Protein AF-A0A562R7Z5-F1 (afdb_monomer_lite)

Radius of gyration: 26.98 Å; chains: 1; bounding box: 83×86×71 Å

Foldseek 3Di:
DDDDDDDPDPLFQWAWEAADPDPPDRRDTDTDGAPAQKWKWFFAAAPWWKWKDKDPDDIDIDHHGDIDIDRHPSNDIYMYMDTPDDDDDDGFTWTDRDDPDDDDDDDDTDGDDPFQDAWFFPDKAWFLWFWAAAQDPPFLRHRKTKTAPFDQPDDDDFPAFAGQFIKIKFDDSSQWDFPPDVPDTDTDRDVIDIGTLLLRGQEPPNPPFAAEQVRPWTFRYSRWHWQAWDQDNNRKIKTKIFGQIPNRHQWIFIWIADTPNRQIDLDPVRPSNYGLARFLFPPRPPGDRAHQWTAQAPQQKDFACQPPFTKIKGWIQAPFPPPFQFDARPRRQKIFMWMDRPVSSHIDTQEIARPDRPRDHQARTWLHWDAAPQLRWIWTWGDDDAQSTKIKTFSNPFGGDPHRDHQVCQCVGPRMAMDTTGQLRQCNDWDDDNFWIKDAHQDADVVVPPPDPRQFIWIAGPNNPDIDGLDGHDDQHQFGWRDWDDDSNNHIKTWTKGAACDQVSCVVAQWIFIWHARPVSSDIDTSETQGFPADRNHIADWHHWDARPVRKIKTKHFNSPHGDRACVCPDDVSNVISRIMMMITDIRHGDPDHHYDPHD

Sequence (600 aa):
MADPSIATKVEVAAVTLAVSDGPGSAGGLITLRAQTSRISLANLHQGVVVEYKVNANAWQRLDGTCSVELPLNMAADVIRLRRSALEGGEVKVAFRAERDTVAGNLVDGVATSLQLPRKGVATAKMCQIGVLGQFPPGTPNAGAFLTFDSFPGAKAGVNSVGSSALALIVGDPLNYVMPVAENGYTASVTGGSITALLNTRCDNAANNALLSADGAKTVSGAAGAIGNAWITSNGDVFFAVASNVDGVADVNFLYRAKAGTFTVGSDAAYSNKRACIDIGRYPQVGGVHTPKIKALSSRSFLEAKVGNQTHYYFCEYSTASGRIGGSPGAGADQCMAYRSVDQGTTWEVVMEFNTGGDGKHFMDHFHGVTQDPYSKWIYFMTGDHGDENAIIAYDGKSPKLPANTPFSEVGSKPGFRINFGTELQRVTDLFFTGDYIFGMPDADREEGDPTSIAFVGMRLPRTLEYFLDMGVIPRTPSVPPIMGLQNSTVGVLMLTFRNPTNAAEYASYPYIDVWSANPETGSWQVIAKLKNYRDPSNTSTPSSFFMDNQGRVWIGAMNKKAAVFDPAMTTVAPFVSAKSTSICLTLGDRAAAAYVLESA

Structure (mmCIF, N/CA/C/O backbone):
data_AF-A0A562R7Z5-F1
#
_entry.id   AF-A0A562R7Z5-F1
#
loop_
_atom_site.group_PDB
_atom_site.id
_atom_site.type_symbol
_atom_site.label_atom_id
_atom_site.label_alt_id
_atom_site.label_comp_id
_atom_site.label_asym_id
_atom_site.label_entity_id
_atom_site.label_seq_id
_atom_site.pdbx_PDB_ins_code
_atom_site.Cartn_x
_atom_site.Cartn_y
_atom_site.Cartn_z
_atom_site.occupancy
_atom_site.B_iso_or_equiv
_atom_site.auth_seq_id
_atom_site.auth_comp_id
_atom_site.auth_asym_id
_atom_site.auth_atom_id
_atom_site.pdbx_PDB_model_num
ATOM 1 N N . MET A 1 1 ? 21.965 -57.375 -49.361 1.00 34.38 1 MET A N 1
ATOM 2 C CA . MET A 1 1 ? 22.784 -57.668 -48.166 1.00 34.38 1 MET A CA 1
ATOM 3 C C . MET A 1 1 ? 23.174 -56.314 -47.588 1.00 34.38 1 MET A C 1
ATOM 5 O O . MET A 1 1 ? 23.962 -55.638 -48.222 1.00 34.38 1 MET A O 1
ATOM 9 N N . ALA A 1 2 ? 22.333 -55.708 -46.748 1.00 26.33 2 ALA A N 1
ATOM 10 C CA . ALA A 1 2 ? 22.147 -55.946 -45.306 1.00 26.33 2 ALA A CA 1
ATOM 11 C C . ALA A 1 2 ? 23.243 -55.253 -44.461 1.00 26.33 2 ALA A C 1
ATOM 13 O O . ALA A 1 2 ? 24.399 -55.658 -44.498 1.00 26.33 2 ALA A O 1
ATOM 14 N N . ASP A 1 3 ? 22.807 -54.193 -43.770 1.00 34.03 3 ASP A N 1
ATOM 15 C CA . ASP A 1 3 ? 23.457 -53.322 -42.765 1.00 34.03 3 ASP A CA 1
ATOM 16 C C . ASP A 1 3 ? 23.660 -54.075 -41.412 1.00 34.03 3 ASP A C 1
ATOM 18 O O . ASP A 1 3 ? 23.018 -55.122 -41.252 1.00 34.03 3 ASP A O 1
ATOM 22 N N . PRO A 1 4 ? 24.500 -53.628 -40.436 1.00 31.30 4 PRO A N 1
ATOM 23 C CA . PRO A 1 4 ? 24.095 -52.526 -39.544 1.00 31.30 4 PRO A CA 1
ATOM 24 C C . PRO A 1 4 ? 25.204 -51.565 -39.028 1.00 31.30 4 PRO A C 1
ATOM 26 O O . PRO A 1 4 ? 26.335 -51.941 -38.717 1.00 31.30 4 PRO A O 1
ATOM 29 N N . SER A 1 5 ? 24.778 -50.323 -38.789 1.00 26.48 5 SER A N 1
ATOM 30 C CA . SER A 1 5 ? 25.343 -49.286 -37.909 1.00 26.48 5 SER A CA 1
ATOM 31 C C . SER A 1 5 ? 25.766 -49.746 -36.498 1.00 26.48 5 SER A C 1
ATOM 33 O O . SER A 1 5 ? 25.030 -50.509 -35.875 1.00 26.48 5 SER A O 1
ATOM 35 N N . ILE A 1 6 ? 26.802 -49.120 -35.910 1.00 20.86 6 ILE A N 1
ATOM 36 C CA . ILE A 1 6 ? 26.876 -48.854 -34.455 1.00 20.86 6 ILE A CA 1
ATOM 37 C C . ILE A 1 6 ? 27.358 -47.417 -34.217 1.00 20.86 6 ILE A C 1
ATOM 39 O O . ILE A 1 6 ? 28.534 -47.088 -34.355 1.00 20.86 6 ILE A O 1
ATOM 43 N N . ALA A 1 7 ? 26.411 -46.570 -33.821 1.00 23.80 7 ALA A N 1
ATOM 44 C CA . ALA A 1 7 ? 26.663 -45.357 -33.067 1.00 23.80 7 ALA A CA 1
ATOM 45 C C . ALA A 1 7 ? 26.963 -45.747 -31.613 1.00 23.80 7 ALA A C 1
ATOM 47 O O . ALA A 1 7 ? 26.113 -46.342 -30.948 1.00 23.80 7 ALA A O 1
ATOM 48 N N . THR A 1 8 ? 28.125 -45.386 -31.074 1.00 22.34 8 THR A N 1
ATOM 49 C CA . THR A 1 8 ? 28.288 -45.356 -29.617 1.00 22.34 8 THR A CA 1
ATOM 50 C C . THR A 1 8 ? 27.707 -44.048 -29.103 1.00 22.34 8 THR A C 1
ATOM 52 O O . THR A 1 8 ? 28.343 -42.996 -29.148 1.00 22.34 8 THR A O 1
ATOM 55 N N . LYS A 1 9 ? 26.454 -44.147 -28.650 1.00 24.02 9 LYS A N 1
ATOM 56 C CA . LYS A 1 9 ? 25.826 -43.276 -27.653 1.00 24.02 9 LYS A CA 1
ATOM 57 C C . LYS A 1 9 ? 26.881 -42.756 -26.670 1.00 24.02 9 LYS A C 1
ATOM 59 O O . LYS A 1 9 ? 27.424 -43.527 -25.884 1.00 24.02 9 LYS A O 1
ATOM 64 N N . VAL A 1 10 ? 27.111 -41.448 -26.654 1.00 24.58 10 VAL A N 1
ATOM 65 C CA . VAL A 1 10 ? 27.513 -40.800 -25.406 1.00 24.58 10 VAL A CA 1
ATOM 66 C C . VAL A 1 10 ? 26.243 -40.763 -24.568 1.00 24.58 10 VAL A C 1
ATOM 68 O O . VAL A 1 10 ? 25.331 -39.989 -24.859 1.00 24.58 10 VAL A O 1
ATOM 71 N N . GLU A 1 11 ? 26.128 -41.660 -23.590 1.00 27.08 11 GLU A N 1
ATOM 72 C CA . GLU A 1 11 ? 25.064 -41.566 -22.594 1.00 27.08 11 GLU A CA 1
ATOM 73 C C . GLU A 1 11 ? 25.333 -40.325 -21.742 1.00 27.08 11 GLU A C 1
ATOM 75 O O . GLU A 1 11 ? 26.222 -40.282 -20.894 1.00 27.08 11 GLU A O 1
ATOM 80 N N . VAL A 1 12 ? 24.603 -39.257 -22.063 1.00 31.77 12 VAL A N 1
ATOM 81 C CA . VAL A 1 12 ? 24.613 -38.005 -21.317 1.00 31.77 12 VAL A CA 1
ATOM 82 C C . VAL A 1 12 ? 23.897 -38.262 -20.002 1.00 31.77 12 VAL A C 1
ATOM 84 O O . VAL A 1 12 ? 22.677 -38.393 -19.956 1.00 31.77 12 VAL A O 1
ATOM 87 N N . ALA A 1 13 ? 24.671 -38.338 -18.935 1.00 36.75 13 ALA A N 1
ATOM 88 C CA . ALA A 1 13 ? 24.159 -38.420 -17.587 1.00 36.75 13 ALA A CA 1
ATOM 89 C C . ALA A 1 13 ? 23.801 -37.006 -17.093 1.00 36.75 13 ALA A C 1
ATOM 91 O O . ALA A 1 13 ? 24.653 -36.115 -17.053 1.00 36.75 13 ALA A O 1
ATOM 92 N N . ALA A 1 14 ? 22.525 -36.777 -16.787 1.00 32.66 14 ALA A N 1
ATOM 93 C CA . ALA A 1 14 ? 22.010 -35.510 -16.281 1.00 32.66 14 ALA A CA 1
ATOM 94 C C . ALA A 1 14 ? 21.693 -35.654 -14.791 1.00 32.66 14 ALA A C 1
ATOM 96 O O . ALA A 1 14 ? 20.848 -36.463 -14.415 1.00 32.66 14 ALA A O 1
ATOM 97 N N . VAL A 1 15 ? 22.315 -34.834 -13.943 1.00 37.53 15 VAL A N 1
ATOM 98 C CA . VAL A 1 15 ? 21.906 -34.747 -12.534 1.00 37.53 15 VAL A CA 1
ATOM 99 C C . VAL A 1 15 ? 20.663 -33.881 -12.454 1.00 37.53 15 VAL A C 1
ATOM 101 O O . VAL A 1 15 ? 20.678 -32.736 -12.904 1.00 37.53 15 VAL A O 1
ATOM 104 N N . THR A 1 16 ? 19.601 -34.440 -11.876 1.00 31.70 16 THR A N 1
ATOM 105 C CA . THR A 1 16 ? 18.354 -33.731 -11.579 1.00 31.70 16 THR A CA 1
ATOM 106 C C . THR A 1 16 ? 18.295 -33.464 -10.081 1.00 31.70 16 THR A C 1
ATOM 108 O O . THR A 1 16 ? 18.172 -34.397 -9.286 1.00 31.70 16 THR A O 1
ATOM 111 N N . LEU A 1 17 ? 18.383 -32.195 -9.686 1.00 39.09 17 LEU A N 1
ATOM 112 C CA . LEU A 1 17 ? 18.176 -31.768 -8.302 1.00 39.09 17 LEU A CA 1
ATOM 113 C C . LEU A 1 17 ? 16.754 -31.230 -8.163 1.00 39.09 17 LEU A C 1
ATOM 115 O O . LEU A 1 17 ? 16.380 -30.296 -8.864 1.00 39.09 17 LEU A O 1
ATOM 119 N N . ALA A 1 18 ? 15.977 -31.809 -7.250 1.00 32.47 18 ALA A N 1
ATOM 120 C CA . ALA A 1 18 ? 14.706 -31.243 -6.818 1.00 32.47 18 ALA A CA 1
ATOM 121 C C . ALA A 1 18 ? 14.931 -30.524 -5.484 1.00 32.47 18 ALA A C 1
ATOM 123 O O . ALA A 1 18 ? 15.198 -31.172 -4.469 1.00 32.47 18 ALA A O 1
ATOM 124 N N . VAL A 1 19 ? 14.831 -29.195 -5.485 1.00 38.78 19 VAL A N 1
ATOM 125 C CA . VAL A 1 19 ? 14.770 -28.405 -4.249 1.00 38.78 19 VAL A CA 1
ATOM 126 C C . VAL A 1 19 ? 13.302 -28.327 -3.844 1.00 38.78 19 VAL A C 1
ATOM 128 O O . VAL A 1 19 ? 12.497 -27.725 -4.551 1.00 38.78 19 VAL A O 1
ATOM 131 N N . SER A 1 20 ? 12.928 -29.012 -2.763 1.00 34.44 20 SER A N 1
ATOM 132 C CA . SER A 1 20 ? 11.569 -28.943 -2.224 1.00 34.44 20 SER A CA 1
ATOM 133 C C . SER A 1 20 ? 11.517 -27.929 -1.087 1.00 34.44 20 SER A C 1
ATOM 135 O O . SER A 1 20 ? 12.069 -28.187 -0.016 1.00 34.44 20 SER A O 1
ATOM 137 N N . ASP A 1 21 ? 10.780 -26.842 -1.285 1.00 39.06 21 ASP A N 1
ATOM 138 C CA . ASP A 1 21 ? 10.470 -25.878 -0.218 1.00 39.06 21 ASP A CA 1
ATOM 139 C C . ASP A 1 21 ? 9.278 -26.333 0.657 1.00 39.06 21 ASP A C 1
ATOM 141 O O . ASP A 1 21 ? 8.808 -25.607 1.527 1.00 39.06 21 ASP A O 1
ATOM 145 N N . GLY A 1 22 ? 8.790 -27.564 0.461 1.00 39.19 22 GLY A N 1
ATOM 146 C CA . GLY A 1 22 ? 7.759 -28.200 1.280 1.00 39.19 22 GLY A CA 1
ATOM 147 C C . GLY A 1 22 ? 7.162 -29.450 0.618 1.00 39.19 22 GLY A C 1
ATOM 148 O O . GLY A 1 22 ? 7.456 -29.738 -0.546 1.00 39.19 22 GLY A O 1
ATOM 149 N N . PRO A 1 23 ? 6.327 -30.228 1.334 1.00 29.41 23 PRO A N 1
ATOM 150 C CA . PRO A 1 23 ? 5.587 -31.334 0.736 1.00 29.41 23 PRO A CA 1
ATOM 151 C C . PRO A 1 23 ? 4.560 -30.798 -0.277 1.00 29.41 23 PRO A C 1
ATOM 153 O O . PRO A 1 23 ? 3.633 -30.086 0.096 1.00 29.41 23 PRO A O 1
ATOM 156 N N . GLY A 1 24 ? 4.723 -31.154 -1.555 1.00 38.03 24 GLY A N 1
ATOM 157 C CA . GLY A 1 24 ? 3.754 -30.861 -2.621 1.00 38.03 24 GLY A CA 1
ATOM 158 C C . GLY A 1 24 ? 4.120 -29.740 -3.603 1.00 38.03 24 GLY A C 1
ATOM 159 O O . GLY A 1 24 ? 3.340 -29.499 -4.520 1.00 38.03 24 GLY A O 1
ATOM 160 N N . SER A 1 25 ? 5.281 -29.085 -3.489 1.00 38.41 25 SER A N 1
ATOM 161 C CA . SER A 1 25 ? 5.749 -28.148 -4.522 1.00 38.41 25 SER A CA 1
ATOM 162 C C . SER A 1 25 ? 6.599 -28.854 -5.585 1.00 38.41 25 SER A C 1
ATOM 164 O O . SER A 1 25 ? 7.483 -29.658 -5.279 1.00 38.41 25 SER A O 1
ATOM 166 N N . ALA A 1 26 ? 6.327 -28.563 -6.860 1.00 33.34 26 ALA A N 1
ATOM 167 C CA . ALA A 1 26 ? 7.196 -28.958 -7.962 1.00 33.34 26 ALA A CA 1
ATOM 168 C C . ALA A 1 26 ? 8.470 -28.103 -7.893 1.00 33.34 26 ALA A C 1
ATOM 170 O O . ALA A 1 26 ? 8.464 -26.936 -8.280 1.00 33.34 26 ALA A O 1
ATOM 171 N N . GLY A 1 27 ? 9.537 -28.664 -7.323 1.00 36.56 27 GLY A N 1
ATOM 172 C CA . GLY A 1 27 ? 10.845 -28.016 -7.260 1.00 36.56 27 GLY A CA 1
ATOM 173 C C . GLY A 1 27 ? 11.365 -27.645 -8.651 1.00 36.56 27 GLY A C 1
ATOM 174 O O . GLY A 1 27 ? 11.096 -28.339 -9.633 1.00 36.56 27 GLY A O 1
ATOM 175 N N . GLY A 1 28 ? 12.116 -26.545 -8.733 1.00 36.31 28 GLY A N 1
ATOM 176 C CA . GLY A 1 28 ? 12.801 -26.142 -9.960 1.00 36.31 28 GLY A CA 1
ATOM 177 C C . GLY A 1 28 ? 13.814 -27.198 -10.410 1.00 36.31 28 GLY A C 1
ATOM 178 O O . GLY A 1 28 ? 14.476 -27.826 -9.585 1.00 36.31 28 GLY A O 1
ATOM 179 N N . LEU A 1 29 ? 13.916 -27.395 -11.724 1.00 35.34 29 LEU A N 1
ATOM 180 C CA . LEU A 1 29 ? 14.769 -28.404 -12.348 1.00 35.34 29 LEU A CA 1
ATOM 181 C C . LEU A 1 29 ? 16.147 -27.789 -12.628 1.00 35.34 29 LEU A C 1
ATOM 183 O O . LEU A 1 29 ? 16.273 -26.914 -13.482 1.00 35.34 29 LEU A O 1
ATOM 187 N N . ILE A 1 30 ? 17.180 -28.230 -11.909 1.00 38.56 30 ILE A N 1
ATOM 188 C CA . ILE A 1 30 ? 18.573 -27.877 -12.219 1.00 38.56 30 ILE A CA 1
ATOM 189 C C . ILE A 1 30 ? 19.198 -29.068 -12.941 1.00 38.56 30 ILE A C 1
ATOM 191 O O . ILE A 1 30 ? 19.316 -30.143 -12.357 1.00 38.56 30 ILE A O 1
ATOM 195 N N . THR A 1 31 ? 19.585 -28.878 -14.204 1.00 38.88 31 THR A N 1
ATOM 196 C CA . THR A 1 31 ? 20.320 -29.874 -14.995 1.00 38.88 31 THR A CA 1
ATOM 197 C C . THR A 1 31 ? 21.809 -29.557 -14.952 1.00 38.88 31 THR A C 1
ATOM 199 O O . THR A 1 31 ? 22.256 -28.590 -15.568 1.00 38.88 31 THR A O 1
ATOM 202 N N . LEU A 1 32 ? 22.595 -30.385 -14.265 1.00 40.41 32 LEU A N 1
ATOM 203 C CA . LEU A 1 32 ? 24.058 -30.313 -14.323 1.00 40.41 32 LEU A CA 1
ATOM 204 C C . LEU A 1 32 ? 24.580 -31.364 -15.311 1.00 40.41 32 LEU A C 1
ATOM 206 O O . LEU A 1 32 ? 24.192 -32.532 -15.246 1.00 40.41 32 LEU A O 1
ATOM 210 N N . ARG A 1 33 ? 25.472 -30.952 -16.222 1.00 42.16 33 ARG A N 1
ATOM 211 C CA . ARG A 1 33 ? 26.256 -31.864 -17.069 1.00 42.16 33 ARG A CA 1
ATOM 212 C C . ARG A 1 33 ? 27.616 -32.068 -16.413 1.00 42.16 33 ARG A C 1
ATOM 214 O O . ARG A 1 33 ? 28.450 -31.170 -16.468 1.00 42.16 33 ARG A O 1
ATOM 221 N N . ALA A 1 34 ? 27.853 -33.229 -15.820 1.00 43.81 34 ALA A N 1
ATOM 222 C CA . ALA A 1 34 ? 29.178 -33.595 -15.326 1.00 43.81 34 ALA A CA 1
ATOM 223 C C . ALA A 1 34 ? 29.564 -34.990 -15.836 1.00 43.81 34 ALA A C 1
ATOM 225 O O . ALA A 1 34 ? 28.732 -35.887 -15.915 1.00 43.81 34 ALA A O 1
ATOM 226 N N . GLN A 1 35 ? 30.831 -35.142 -16.231 1.00 46.91 35 GLN A N 1
ATOM 227 C CA . GLN A 1 35 ? 31.396 -36.372 -16.809 1.00 46.91 35 GLN A CA 1
ATOM 228 C C . GLN A 1 35 ? 32.065 -37.273 -15.754 1.00 46.91 35 GLN A C 1
ATOM 230 O O . GLN A 1 35 ? 32.858 -38.142 -16.102 1.00 46.91 35 GLN A O 1
ATOM 235 N N . THR A 1 36 ? 31.801 -37.050 -14.465 1.00 52.00 36 THR A N 1
ATOM 236 C CA . THR A 1 36 ? 32.562 -37.652 -13.361 1.00 52.00 36 THR A CA 1
ATOM 237 C C . THR A 1 36 ? 31.622 -38.343 -12.378 1.00 52.00 36 THR A C 1
ATOM 239 O O . THR A 1 36 ? 30.527 -37.856 -12.117 1.00 52.00 36 THR A O 1
ATOM 242 N N . SER A 1 37 ? 32.051 -39.467 -11.801 1.00 53.03 37 SER A N 1
ATOM 243 C CA . SER A 1 37 ? 31.260 -40.307 -10.884 1.00 53.03 37 SER A CA 1
ATOM 244 C C . SER A 1 37 ? 31.326 -39.868 -9.414 1.00 53.03 37 SER A C 1
ATOM 246 O O . SER A 1 37 ? 31.044 -40.665 -8.517 1.00 53.03 37 SER A O 1
ATOM 248 N N . ARG A 1 38 ? 31.770 -38.633 -9.147 1.00 55.41 38 ARG A N 1
ATOM 249 C CA . ARG A 1 38 ? 31.923 -38.074 -7.798 1.00 55.41 38 ARG A CA 1
ATOM 250 C C . ARG A 1 38 ? 31.368 -36.660 -7.730 1.00 55.41 38 ARG A C 1
ATOM 252 O O . ARG A 1 38 ? 31.626 -35.853 -8.622 1.00 55.41 38 ARG A O 1
ATOM 259 N N . ILE A 1 39 ? 30.636 -36.385 -6.654 1.00 56.69 39 ILE A N 1
ATOM 260 C CA . ILE A 1 39 ? 30.165 -35.052 -6.277 1.00 56.69 39 ILE A CA 1
ATOM 261 C C . ILE A 1 39 ? 30.602 -34.781 -4.839 1.00 56.69 39 ILE A C 1
ATOM 263 O O . ILE A 1 39 ? 30.392 -35.617 -3.960 1.00 56.69 39 ILE A O 1
ATOM 267 N N . SER A 1 40 ? 31.180 -33.603 -4.603 1.00 56.97 40 SER A N 1
ATOM 268 C CA . SER A 1 40 ? 31.344 -33.060 -3.254 1.00 56.97 40 SER A CA 1
ATOM 269 C C . SER A 1 40 ? 30.091 -32.272 -2.873 1.00 56.97 40 SER A C 1
ATOM 271 O O . SER A 1 40 ? 29.631 -31.445 -3.658 1.00 56.97 40 SER A O 1
ATOM 273 N N . LEU A 1 41 ? 29.527 -32.539 -1.696 1.00 56.22 41 LEU A N 1
ATOM 274 C CA . LEU A 1 41 ? 28.512 -31.689 -1.073 1.00 56.22 41 LEU A CA 1
ATOM 275 C C . LEU A 1 41 ? 29.151 -31.006 0.127 1.00 56.22 41 LEU A C 1
ATOM 277 O O . LEU A 1 41 ? 29.632 -31.699 1.021 1.00 56.22 41 LEU A O 1
ATOM 281 N N . ALA A 1 42 ? 29.123 -29.677 0.168 1.00 55.47 42 ALA A N 1
ATOM 282 C CA . ALA A 1 42 ? 29.593 -28.903 1.309 1.00 55.47 42 ALA A CA 1
ATOM 283 C C . ALA A 1 42 ? 28.429 -28.150 1.960 1.00 55.47 42 ALA A C 1
ATOM 285 O O . ALA A 1 42 ? 27.682 -27.452 1.275 1.00 55.47 42 ALA A O 1
ATOM 286 N N . ASN A 1 43 ? 28.293 -28.271 3.280 1.00 57.69 43 ASN A N 1
ATOM 287 C CA . ASN A 1 43 ? 27.535 -27.312 4.073 1.00 57.69 43 ASN A CA 1
ATOM 288 C C . ASN A 1 43 ? 28.520 -26.222 4.499 1.00 57.69 43 ASN A C 1
ATOM 290 O O . ASN A 1 43 ? 29.540 -26.520 5.105 1.00 57.69 43 ASN A O 1
ATOM 294 N N . LEU A 1 44 ? 28.269 -24.971 4.120 1.00 51.91 44 LEU A N 1
ATOM 295 C CA . LEU A 1 44 ? 29.160 -23.847 4.431 1.00 51.91 44 LEU A CA 1
ATOM 296 C C . LEU A 1 44 ? 28.651 -22.997 5.602 1.00 51.91 44 LEU A C 1
ATOM 298 O O . LEU A 1 44 ? 29.304 -22.026 5.977 1.00 51.91 44 LEU A O 1
ATOM 302 N N . HIS A 1 45 ? 27.509 -23.353 6.194 1.00 50.00 45 HIS A N 1
ATOM 303 C CA . HIS A 1 45 ? 26.854 -22.545 7.213 1.00 50.00 45 HIS A CA 1
ATOM 304 C C . HIS A 1 45 ? 27.038 -23.150 8.609 1.00 50.00 45 HIS A C 1
ATOM 306 O O . HIS A 1 45 ? 26.621 -24.276 8.888 1.00 50.00 45 HIS A O 1
ATOM 312 N N . GLN A 1 46 ? 27.628 -22.383 9.528 1.00 55.03 46 GLN A N 1
ATOM 313 C CA . GLN A 1 46 ? 27.699 -22.782 10.934 1.00 55.03 46 GLN A CA 1
ATOM 314 C C . GLN A 1 46 ? 26.298 -22.735 11.568 1.00 55.03 46 GLN A C 1
ATOM 316 O O . GLN A 1 46 ? 25.520 -21.820 11.303 1.00 55.03 46 GLN A O 1
ATOM 321 N N . GLY A 1 47 ? 25.957 -23.740 12.380 1.00 56.91 47 GLY A N 1
ATOM 322 C CA . GLY A 1 47 ? 24.692 -23.796 13.129 1.00 56.91 47 GLY A CA 1
ATOM 323 C C . GLY A 1 47 ? 23.465 -24.322 12.371 1.00 56.91 47 GLY A C 1
ATOM 324 O O . GLY A 1 47 ? 22.410 -24.460 12.981 1.00 56.91 47 GLY A O 1
ATOM 325 N N . VAL A 1 48 ? 23.582 -24.667 11.082 1.00 58.28 48 VAL A N 1
ATOM 326 C CA . VAL A 1 48 ? 22.489 -25.265 10.290 1.00 58.28 48 VAL A CA 1
ATOM 327 C C . VAL A 1 48 ? 22.829 -26.716 9.965 1.00 58.28 48 VAL A C 1
ATOM 329 O O . VAL A 1 48 ? 23.920 -27.003 9.476 1.00 58.28 48 VAL A O 1
ATOM 332 N N . VAL A 1 49 ? 21.889 -27.631 10.210 1.00 65.94 49 VAL A N 1
ATOM 333 C CA . VAL A 1 49 ? 22.010 -29.039 9.806 1.00 65.94 49 VAL A CA 1
ATOM 334 C C . VAL A 1 49 ? 21.310 -29.227 8.465 1.00 65.94 49 VAL A C 1
ATOM 336 O O . VAL A 1 49 ? 20.087 -29.078 8.352 1.00 65.94 49 VAL A O 1
ATOM 339 N N . VAL A 1 50 ? 22.096 -29.568 7.448 1.00 65.69 50 VAL A N 1
ATOM 340 C CA . VAL A 1 50 ? 21.593 -29.968 6.132 1.00 65.69 50 VAL A CA 1
ATOM 341 C C . VAL A 1 50 ? 21.501 -31.486 6.110 1.00 65.69 50 VAL A C 1
ATOM 343 O O . VAL A 1 50 ? 22.399 -32.175 6.580 1.00 65.69 50 VAL A O 1
ATOM 346 N N . GLU A 1 51 ? 20.419 -32.029 5.571 1.00 73.06 51 GLU A N 1
ATOM 347 C CA . GLU A 1 51 ? 20.287 -33.461 5.334 1.00 73.06 51 GLU A CA 1
ATOM 348 C C . GLU A 1 51 ? 20.257 -33.738 3.834 1.00 73.06 51 GLU A C 1
ATOM 350 O O . GLU A 1 51 ? 19.629 -33.006 3.067 1.00 73.06 51 GLU A O 1
ATOM 355 N N . TYR A 1 52 ? 20.908 -34.815 3.411 1.00 77.19 52 TYR A N 1
ATOM 356 C CA . TYR A 1 52 ? 20.900 -35.276 2.028 1.00 77.19 52 TYR A CA 1
ATOM 357 C C . TYR A 1 52 ? 20.507 -36.749 1.944 1.00 77.19 52 TYR A C 1
ATOM 359 O O . TYR A 1 52 ? 20.670 -37.505 2.897 1.00 77.19 52 TYR A O 1
ATOM 367 N N . LYS A 1 53 ? 19.980 -37.179 0.801 1.00 74.38 53 LYS A N 1
ATOM 368 C CA . LYS A 1 53 ? 19.876 -38.601 0.462 1.00 74.38 53 LYS A CA 1
ATOM 369 C C . LYS A 1 53 ? 20.109 -38.812 -1.020 1.00 74.38 53 LYS A C 1
ATOM 371 O O . LYS A 1 53 ? 19.743 -37.966 -1.832 1.00 74.38 53 LYS A O 1
ATOM 376 N N . VAL A 1 54 ? 20.660 -39.969 -1.355 1.00 74.00 54 VAL A N 1
ATOM 377 C CA . VAL A 1 54 ? 20.787 -40.447 -2.732 1.00 74.00 54 VAL A CA 1
ATOM 378 C C . VAL A 1 54 ? 19.680 -41.472 -2.972 1.00 74.00 54 VAL A C 1
ATOM 380 O O . VAL A 1 54 ? 19.523 -42.419 -2.203 1.00 74.00 54 VAL A O 1
ATOM 383 N N . ASN A 1 55 ? 18.870 -41.273 -4.005 1.00 76.75 55 ASN A N 1
ATOM 384 C CA . ASN A 1 55 ? 17.726 -42.111 -4.358 1.00 76.75 55 ASN A CA 1
ATOM 385 C C . ASN A 1 55 ? 16.702 -42.260 -3.215 1.00 76.75 55 ASN A C 1
ATOM 387 O O . ASN A 1 55 ? 16.181 -41.278 -2.665 1.00 76.75 55 ASN A O 1
ATOM 391 N N . ALA A 1 56 ? 16.356 -43.506 -2.901 1.00 75.81 56 ALA A N 1
ATOM 392 C CA . ALA A 1 56 ? 15.431 -43.888 -1.847 1.00 75.81 56 ALA A CA 1
ATOM 393 C C . ALA A 1 56 ? 16.137 -44.168 -0.506 1.00 75.81 56 ALA A C 1
ATOM 395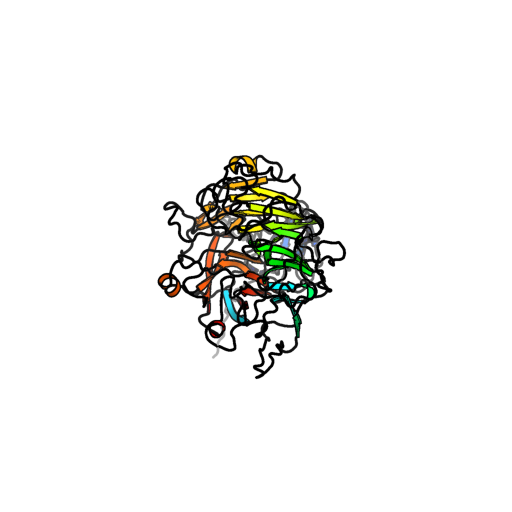 O O . ALA A 1 56 ? 15.488 -44.654 0.416 1.00 75.81 56 ALA A O 1
ATOM 396 N N . ASN A 1 57 ? 17.434 -43.854 -0.379 1.00 82.12 57 ASN A N 1
ATOM 397 C CA . ASN A 1 57 ? 18.191 -44.108 0.846 1.00 82.12 57 ASN A CA 1
ATOM 398 C C . ASN A 1 57 ? 17.709 -43.240 2.020 1.00 82.12 57 ASN A C 1
ATOM 400 O O . ASN A 1 57 ? 16.989 -42.248 1.852 1.00 82.12 57 ASN A O 1
ATOM 404 N N . ALA A 1 58 ? 18.124 -43.626 3.227 1.00 82.50 58 ALA A N 1
ATOM 405 C CA . ALA A 1 58 ? 17.904 -42.834 4.428 1.00 82.50 58 ALA A CA 1
ATOM 406 C C . ALA A 1 58 ? 18.576 -41.455 4.316 1.00 82.50 58 ALA A C 1
ATOM 408 O O . ALA A 1 58 ? 19.595 -41.293 3.643 1.00 82.50 58 ALA A O 1
ATOM 409 N N . TRP A 1 59 ? 17.993 -40.465 4.991 1.00 79.56 59 TRP A N 1
ATOM 410 C CA . TRP A 1 59 ? 18.582 -39.134 5.103 1.00 79.56 59 TRP A CA 1
ATOM 411 C C . TRP A 1 59 ? 19.856 -39.184 5.951 1.00 79.56 59 TRP A C 1
ATOM 413 O O . TRP A 1 59 ? 19.863 -39.758 7.038 1.00 79.56 59 TRP A O 1
ATOM 423 N N . GLN A 1 60 ? 20.918 -38.572 5.443 1.00 81.62 60 GLN A N 1
ATOM 424 C CA . GLN A 1 60 ? 22.221 -38.427 6.080 1.00 81.62 60 GLN A CA 1
ATOM 425 C C . GLN A 1 60 ? 22.451 -36.961 6.438 1.00 81.62 60 GLN A C 1
ATOM 427 O O . GLN A 1 60 ? 22.025 -36.072 5.703 1.00 81.62 60 GLN A O 1
ATOM 432 N N . ARG A 1 61 ? 23.107 -36.705 7.571 1.00 79.88 61 ARG A N 1
ATOM 433 C CA . ARG A 1 61 ? 23.363 -35.350 8.076 1.00 79.88 61 ARG A CA 1
ATOM 434 C C . ARG A 1 61 ? 24.692 -34.784 7.581 1.00 79.88 61 ARG A C 1
ATOM 436 O O . ARG A 1 61 ? 25.683 -35.501 7.483 1.00 79.88 61 ARG A O 1
ATOM 443 N N . LEU A 1 62 ? 24.682 -33.482 7.314 1.00 72.31 62 LEU A N 1
ATOM 444 C CA . LEU A 1 62 ? 25.823 -32.603 7.080 1.00 72.31 62 LEU A CA 1
ATOM 445 C C . LEU A 1 62 ? 25.791 -31.508 8.148 1.00 72.31 62 LEU A C 1
ATOM 447 O O . LEU A 1 62 ? 25.105 -30.488 8.007 1.00 72.31 62 LEU A O 1
ATOM 451 N N . ASP A 1 63 ? 26.512 -31.752 9.236 1.00 68.69 63 ASP A N 1
ATOM 452 C CA . ASP A 1 63 ? 26.556 -30.865 10.394 1.00 68.69 63 ASP A CA 1
ATOM 453 C C . ASP A 1 63 ? 27.619 -29.771 10.205 1.00 68.69 63 ASP A C 1
ATOM 455 O O . ASP A 1 63 ? 28.796 -30.062 9.986 1.00 68.69 63 ASP A O 1
ATOM 459 N N . GLY A 1 64 ? 27.213 -28.502 10.310 1.00 64.50 64 GLY A N 1
ATOM 460 C CA . GLY A 1 64 ? 28.126 -27.354 10.258 1.00 64.50 64 GLY A CA 1
ATOM 461 C C . GLY A 1 64 ? 28.957 -27.274 8.973 1.00 64.50 64 GLY A C 1
ATOM 462 O O . GLY A 1 64 ? 28.504 -27.675 7.905 1.00 64.50 64 GLY A O 1
ATOM 463 N N . THR A 1 65 ? 30.184 -26.748 9.069 1.00 55.81 65 THR A N 1
ATOM 464 C CA . THR A 1 65 ? 31.094 -26.648 7.919 1.00 55.81 65 THR A CA 1
ATOM 465 C C . THR A 1 65 ? 31.756 -27.994 7.624 1.00 55.81 65 THR A C 1
ATOM 467 O O . THR A 1 65 ? 32.860 -28.262 8.094 1.00 55.81 65 THR A O 1
ATOM 470 N N . CYS A 1 66 ? 31.080 -28.859 6.871 1.00 60.41 66 CYS A N 1
ATOM 471 C CA . CYS A 1 66 ? 31.591 -30.176 6.490 1.00 60.41 66 CYS A CA 1
ATOM 472 C C . CYS A 1 66 ? 31.383 -30.453 5.000 1.00 60.41 66 CYS A C 1
ATOM 474 O O . CYS A 1 66 ? 30.500 -29.874 4.363 1.00 60.41 66 CYS A O 1
ATOM 476 N N . SER A 1 67 ? 32.207 -31.348 4.450 1.00 59.03 67 SER A N 1
ATOM 477 C CA . SER A 1 67 ? 32.046 -31.846 3.086 1.00 59.03 67 SER A CA 1
ATOM 478 C C . SER A 1 67 ? 32.031 -33.369 3.055 1.00 59.03 67 SER A C 1
ATOM 480 O O . SER A 1 67 ? 32.699 -34.013 3.865 1.00 59.03 67 SER A O 1
ATOM 482 N N . VAL A 1 68 ? 31.257 -33.937 2.133 1.00 65.88 68 VAL A N 1
ATOM 483 C CA . VAL A 1 68 ? 31.232 -35.378 1.864 1.00 65.88 68 VAL A CA 1
ATOM 484 C C . VAL A 1 68 ? 31.412 -35.628 0.373 1.00 65.88 68 VAL A C 1
ATOM 486 O O . VAL A 1 68 ? 30.829 -34.923 -0.452 1.00 65.88 68 VAL A O 1
ATOM 489 N N . GLU A 1 69 ? 32.213 -36.635 0.032 1.00 68.88 69 GLU A N 1
ATOM 490 C CA . GLU A 1 69 ? 32.286 -37.157 -1.330 1.00 68.88 69 GLU A CA 1
ATOM 491 C C . GLU A 1 69 ? 31.281 -38.287 -1.511 1.00 68.88 69 GLU A C 1
ATOM 493 O O . GLU A 1 69 ? 31.282 -39.265 -0.761 1.00 68.88 69 GLU A O 1
ATOM 498 N N . LEU A 1 70 ? 30.438 -38.162 -2.533 1.00 67.81 70 LEU A N 1
ATOM 499 C CA . LEU A 1 70 ? 29.463 -39.182 -2.888 1.00 67.81 70 LEU A CA 1
ATOM 500 C C . LEU A 1 70 ? 29.864 -39.851 -4.202 1.00 67.81 70 LEU A C 1
ATOM 502 O O . LEU A 1 70 ? 29.964 -39.155 -5.219 1.00 67.81 70 LEU A O 1
ATOM 506 N N . PRO A 1 71 ? 30.065 -41.183 -4.219 1.00 68.81 71 PRO A N 1
ATOM 507 C CA . PRO A 1 71 ? 30.092 -41.923 -5.467 1.00 68.81 71 PRO A CA 1
ATOM 508 C C . PRO A 1 71 ? 28.675 -41.932 -6.041 1.00 68.81 71 PRO A C 1
ATOM 510 O O . PRO A 1 71 ? 27.730 -42.326 -5.358 1.00 68.81 71 PRO A O 1
ATOM 513 N N . LEU A 1 72 ? 28.520 -41.474 -7.280 1.00 64.31 72 LEU A N 1
ATOM 514 C CA . LEU A 1 72 ? 27.218 -41.376 -7.932 1.00 64.31 72 LEU A CA 1
ATOM 515 C C . LEU A 1 72 ? 27.271 -41.958 -9.333 1.00 64.31 72 LEU A C 1
ATOM 517 O O . LEU A 1 72 ? 28.156 -41.643 -10.134 1.00 64.31 72 LEU A O 1
ATOM 521 N N . ASN A 1 73 ? 26.261 -42.758 -9.650 1.00 64.62 73 ASN A N 1
ATOM 522 C CA . ASN A 1 73 ? 25.899 -43.036 -11.020 1.00 64.62 73 ASN A CA 1
ATOM 523 C C . ASN A 1 73 ? 25.052 -41.875 -11.540 1.00 64.62 73 ASN A C 1
ATOM 525 O O . ASN A 1 73 ? 23.839 -41.824 -11.360 1.00 64.62 73 ASN A O 1
ATOM 529 N N . MET A 1 74 ? 25.707 -40.953 -12.232 1.00 55.94 74 MET A N 1
ATOM 530 C CA . MET A 1 74 ? 25.098 -39.733 -12.761 1.00 55.94 74 MET A CA 1
ATOM 53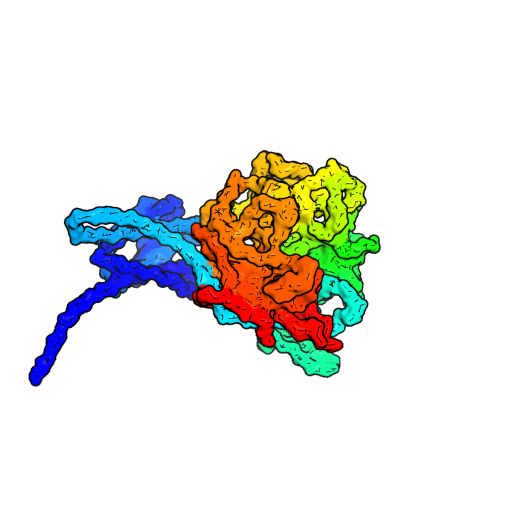1 C C . MET A 1 74 ? 23.896 -39.990 -13.696 1.00 55.94 74 MET A C 1
ATOM 533 O O . MET A 1 74 ? 23.132 -39.066 -13.963 1.00 55.94 74 MET A O 1
ATOM 537 N N . ALA A 1 75 ? 23.750 -41.204 -14.246 1.00 49.41 75 ALA A N 1
ATOM 538 C CA . ALA A 1 75 ? 22.655 -41.567 -15.147 1.00 49.41 75 ALA A CA 1
ATOM 539 C C . ALA A 1 75 ? 21.395 -42.068 -14.416 1.00 49.41 75 ALA A C 1
ATOM 541 O O . ALA A 1 75 ? 20.332 -42.146 -15.028 1.00 49.41 75 ALA A O 1
ATOM 542 N N . ALA A 1 76 ? 21.506 -42.425 -13.134 1.00 52.06 76 ALA A N 1
ATOM 543 C CA . ALA A 1 76 ? 20.438 -43.089 -12.384 1.00 52.06 76 ALA A CA 1
ATOM 544 C C . ALA A 1 76 ? 20.182 -42.479 -10.999 1.00 52.06 76 ALA A C 1
ATOM 546 O O . ALA A 1 76 ? 19.070 -42.592 -10.481 1.00 52.06 76 ALA A O 1
ATOM 547 N N . ASP A 1 77 ? 21.185 -41.833 -10.404 1.00 57.69 77 ASP A N 1
ATOM 548 C CA . ASP A 1 77 ? 21.120 -41.377 -9.025 1.00 57.69 77 ASP A CA 1
ATOM 549 C C . ASP A 1 77 ? 20.514 -39.974 -8.899 1.00 57.69 77 ASP A C 1
ATOM 551 O O . ASP A 1 77 ? 20.914 -39.021 -9.568 1.00 57.69 77 ASP A O 1
ATOM 555 N N . VAL A 1 78 ? 19.563 -39.832 -7.975 1.00 57.28 78 VAL A N 1
ATOM 556 C CA . VAL A 1 78 ? 18.910 -38.566 -7.624 1.00 57.28 78 VAL A CA 1
ATOM 557 C C . VAL A 1 78 ? 19.345 -38.142 -6.229 1.00 57.28 78 VAL A C 1
ATOM 559 O O . VAL A 1 78 ? 19.015 -38.811 -5.249 1.00 57.28 78 VAL A O 1
ATOM 562 N N . ILE A 1 79 ? 20.022 -37.000 -6.106 1.00 64.44 79 ILE A N 1
ATOM 563 C CA . ILE A 1 79 ? 20.299 -36.398 -4.796 1.00 64.44 79 ILE A CA 1
ATOM 564 C C . ILE A 1 79 ? 19.119 -35.517 -4.395 1.00 64.44 79 ILE A C 1
ATOM 566 O O . ILE A 1 79 ? 18.657 -34.675 -5.165 1.00 64.44 79 ILE A O 1
ATOM 570 N N . ARG A 1 80 ? 18.645 -35.680 -3.162 1.00 63.44 80 ARG A N 1
ATOM 571 C CA . ARG A 1 80 ? 17.682 -34.772 -2.533 1.00 63.44 80 ARG A CA 1
ATOM 572 C C . ARG A 1 80 ? 18.321 -34.129 -1.317 1.00 63.44 80 ARG A C 1
ATOM 574 O O . ARG A 1 80 ? 19.050 -34.795 -0.587 1.00 63.44 80 ARG A O 1
ATOM 581 N N . LEU A 1 81 ? 18.007 -32.859 -1.097 1.00 65.06 81 LEU A N 1
ATOM 582 C CA . LEU A 1 81 ? 18.473 -32.066 0.036 1.00 65.06 81 LEU A CA 1
ATOM 583 C C . LEU A 1 81 ? 17.261 -31.578 0.830 1.00 65.06 81 LEU A C 1
ATOM 585 O O . LEU A 1 81 ? 16.224 -31.265 0.245 1.00 65.06 81 LEU A O 1
ATOM 589 N N . ARG A 1 82 ? 17.382 -31.506 2.154 1.00 60.22 82 ARG A N 1
ATOM 590 C CA . ARG A 1 82 ? 16.401 -30.852 3.027 1.00 60.22 82 ARG A CA 1
ATOM 591 C C . ARG A 1 82 ? 17.085 -30.241 4.243 1.00 60.22 82 ARG A C 1
ATOM 593 O O . ARG A 1 82 ? 18.230 -30.559 4.551 1.00 60.22 82 ARG A O 1
ATOM 600 N N . ARG A 1 83 ? 16.359 -29.393 4.964 1.00 63.44 83 ARG A N 1
ATOM 601 C CA . ARG A 1 83 ? 16.790 -28.857 6.260 1.00 63.44 83 ARG A CA 1
ATOM 602 C C . ARG A 1 83 ? 16.115 -29.630 7.383 1.00 63.44 83 ARG A C 1
ATOM 604 O O . ARG A 1 83 ? 14.976 -30.069 7.223 1.00 63.44 83 ARG A O 1
ATOM 611 N N . SER A 1 84 ? 16.799 -29.774 8.513 1.00 54.03 84 SER A N 1
ATOM 612 C CA . SER A 1 84 ? 16.201 -30.371 9.712 1.00 54.03 84 SER A CA 1
ATOM 613 C C . SER A 1 84 ? 15.287 -29.396 10.478 1.00 54.03 84 SER A C 1
ATOM 615 O O . SER A 1 84 ? 14.433 -29.856 11.232 1.00 54.03 84 SER A O 1
ATOM 617 N N . ALA A 1 85 ? 15.422 -28.075 10.261 1.00 50.19 85 ALA A N 1
ATOM 618 C CA . ALA A 1 85 ? 14.594 -27.017 10.858 1.00 50.19 85 ALA A CA 1
ATOM 619 C C . ALA A 1 85 ? 14.428 -25.790 9.922 1.00 50.19 85 ALA A C 1
ATOM 621 O O . ALA A 1 85 ? 15.262 -25.549 9.049 1.00 50.19 85 ALA A O 1
ATOM 622 N N . LEU A 1 86 ? 13.330 -25.037 10.095 1.00 42.16 86 LEU A N 1
ATOM 623 C CA . LEU A 1 86 ? 12.796 -24.005 9.178 1.00 42.16 86 LEU A CA 1
ATOM 624 C C . LEU A 1 86 ? 13.331 -22.569 9.385 1.00 42.16 86 LEU A C 1
ATOM 626 O O . LEU A 1 86 ? 12.753 -21.626 8.847 1.00 42.16 86 LEU A O 1
ATOM 630 N N . GLU A 1 87 ? 14.407 -22.356 10.140 1.00 36.69 87 GLU A N 1
ATOM 631 C CA . GLU A 1 87 ? 14.925 -20.996 10.353 1.00 36.69 87 GLU A CA 1
ATOM 632 C C . GLU A 1 87 ? 15.841 -20.537 9.202 1.00 36.69 87 GLU A C 1
ATOM 634 O O . GLU A 1 87 ? 16.574 -21.323 8.595 1.00 36.69 87 GLU A O 1
ATOM 639 N N . GLY A 1 88 ? 15.698 -19.260 8.832 1.00 35.94 88 GLY A N 1
ATOM 640 C CA . GLY A 1 88 ? 16.229 -18.660 7.606 1.00 35.94 88 GLY A CA 1
ATOM 641 C C . GLY A 1 88 ? 17.748 -18.767 7.432 1.00 35.94 88 GLY A C 1
ATOM 642 O O . GLY A 1 88 ? 18.505 -18.868 8.389 1.00 35.94 88 GLY A O 1
ATOM 643 N N . GLY A 1 89 ? 18.185 -18.735 6.171 1.00 38.44 89 GLY A N 1
ATOM 644 C CA . GLY A 1 89 ? 19.592 -18.810 5.767 1.00 38.44 89 GLY A CA 1
ATOM 645 C C . GLY A 1 89 ? 19.741 -19.323 4.332 1.00 38.44 89 GLY A C 1
ATOM 646 O O . GLY A 1 89 ? 18.880 -20.064 3.843 1.00 38.44 89 GLY A O 1
ATOM 647 N N . GLU A 1 90 ? 20.809 -18.919 3.649 1.00 38.62 90 GLU A N 1
ATOM 648 C CA . GLU A 1 90 ? 21.185 -19.396 2.312 1.00 38.62 90 GLU A CA 1
ATOM 649 C C . GLU A 1 90 ? 21.976 -20.713 2.439 1.00 38.62 90 GLU A C 1
ATOM 651 O O . GLU A 1 90 ? 22.895 -20.811 3.251 1.00 38.62 90 GLU A O 1
ATOM 656 N N . VAL A 1 91 ? 21.630 -21.741 1.656 1.00 37.78 91 VAL A N 1
ATOM 657 C CA . VAL A 1 91 ? 22.424 -22.981 1.571 1.00 37.78 91 VAL A CA 1
ATOM 658 C C . VAL A 1 91 ? 23.259 -22.902 0.303 1.00 37.78 91 VAL A C 1
ATOM 660 O O . VAL A 1 91 ? 22.725 -23.007 -0.798 1.00 37.78 91 VAL A O 1
ATOM 663 N N . LYS A 1 92 ? 24.572 -22.731 0.458 1.00 40.62 92 LYS A N 1
ATOM 664 C CA . LYS A 1 92 ? 25.524 -22.785 -0.655 1.00 40.62 92 LYS A CA 1
ATOM 665 C C . LYS A 1 92 ? 26.031 -24.213 -0.796 1.00 40.62 92 LYS A C 1
ATOM 667 O O . LYS A 1 92 ? 26.791 -24.673 0.048 1.00 40.62 92 LYS A O 1
ATOM 672 N N . VAL A 1 93 ? 25.603 -24.901 -1.853 1.00 41.25 93 VAL A N 1
ATOM 673 C CA . VAL A 1 93 ? 26.149 -26.208 -2.241 1.00 41.25 93 VAL A CA 1
ATOM 674 C C . VAL A 1 93 ? 27.127 -25.979 -3.383 1.00 41.25 93 VAL A C 1
ATOM 676 O O . VAL A 1 93 ? 26.729 -25.570 -4.471 1.00 41.25 93 VAL A O 1
ATOM 679 N N . ALA A 1 94 ? 28.411 -26.218 -3.133 1.00 42.12 94 ALA A N 1
ATOM 680 C CA . ALA A 1 94 ? 29.424 -26.217 -4.178 1.00 42.12 94 ALA A CA 1
ATOM 681 C C . ALA A 1 94 ? 29.553 -27.630 -4.752 1.00 42.12 94 ALA A C 1
ATOM 683 O O . ALA A 1 94 ? 29.760 -28.573 -3.996 1.00 42.12 94 ALA A O 1
ATOM 684 N N . PHE A 1 95 ? 29.458 -27.770 -6.074 1.00 44.16 95 PHE A N 1
ATOM 685 C CA . PHE A 1 95 ? 29.716 -29.028 -6.771 1.00 44.16 95 PHE A CA 1
ATOM 686 C C . PHE A 1 95 ? 31.121 -28.973 -7.368 1.00 44.16 95 PHE A C 1
ATOM 688 O O . PHE A 1 95 ? 31.408 -28.106 -8.194 1.00 44.16 95 PHE A O 1
ATOM 695 N N . ARG A 1 96 ? 31.994 -29.908 -6.982 1.00 42.31 96 ARG A N 1
ATOM 696 C CA . ARG A 1 96 ? 33.280 -30.126 -7.654 1.00 42.31 96 ARG A CA 1
ATOM 697 C C . ARG A 1 96 ? 33.205 -31.424 -8.449 1.00 42.31 96 ARG A C 1
ATOM 699 O O . ARG A 1 96 ? 33.025 -32.486 -7.863 1.00 42.31 96 ARG A O 1
ATOM 706 N N . ALA A 1 97 ? 33.323 -31.320 -9.768 1.00 43.25 97 ALA A N 1
ATOM 707 C CA . ALA A 1 97 ? 33.524 -32.455 -10.660 1.00 43.25 97 ALA A CA 1
ATOM 708 C C . ALA A 1 97 ? 35.016 -32.506 -11.011 1.00 43.25 97 ALA A C 1
ATOM 710 O O . ALA A 1 97 ? 35.518 -31.623 -11.706 1.00 43.25 97 ALA A O 1
ATOM 711 N N . GLU A 1 98 ? 35.748 -33.491 -10.492 1.00 40.41 98 GLU A N 1
ATOM 712 C CA . GLU A 1 98 ? 37.168 -33.656 -10.815 1.00 40.41 98 GLU A CA 1
ATOM 713 C C . GLU A 1 98 ? 37.320 -34.425 -12.123 1.00 40.41 98 GLU A C 1
ATOM 715 O O . GLU A 1 98 ? 36.955 -35.595 -12.221 1.00 40.41 98 GLU A O 1
ATOM 720 N N . ARG A 1 99 ? 37.847 -33.756 -13.153 1.00 37.84 99 ARG A N 1
ATOM 721 C CA . ARG A 1 99 ? 38.175 -34.404 -14.421 1.00 37.84 99 ARG A CA 1
ATOM 722 C C . ARG A 1 99 ? 39.440 -35.231 -14.226 1.00 37.84 99 ARG A C 1
ATOM 724 O O . ARG A 1 99 ? 40.519 -34.674 -14.045 1.00 37.84 99 ARG A O 1
ATOM 731 N N . ASP A 1 100 ? 39.308 -36.545 -14.305 1.00 37.50 100 ASP A N 1
ATOM 732 C CA . ASP A 1 100 ? 40.445 -37.452 -14.207 1.00 37.50 100 ASP A CA 1
ATOM 733 C C . ASP A 1 100 ? 41.181 -37.516 -15.559 1.00 37.50 100 ASP A C 1
ATOM 735 O O . ASP A 1 100 ? 41.015 -38.457 -16.323 1.00 37.50 100 ASP A O 1
ATOM 739 N N . THR A 1 101 ? 41.925 -36.457 -15.906 1.00 36.06 101 THR A N 1
ATOM 740 C CA . THR A 1 101 ? 43.010 -36.492 -16.906 1.00 36.06 101 THR A CA 1
ATOM 741 C C . THR A 1 101 ? 43.929 -35.275 -16.768 1.00 36.06 101 THR A C 1
ATOM 743 O O . THR A 1 101 ? 43.484 -34.142 -16.932 1.00 36.06 101 THR A O 1
ATOM 746 N N . VAL A 1 102 ? 45.211 -35.559 -16.509 1.00 37.66 102 VAL A N 1
ATOM 747 C CA . VAL A 1 102 ? 46.446 -34.849 -16.905 1.00 37.66 102 VAL A CA 1
ATOM 748 C C . VAL A 1 102 ? 46.299 -33.371 -17.321 1.00 37.66 102 VAL A C 1
ATOM 750 O O . VAL A 1 102 ? 45.810 -33.069 -18.401 1.00 37.66 102 VAL A O 1
ATOM 753 N N . ALA A 1 103 ? 46.854 -32.487 -16.481 1.00 39.38 103 ALA A N 1
ATOM 754 C CA . ALA A 1 103 ? 47.280 -31.107 -16.755 1.00 39.38 103 ALA A CA 1
ATOM 755 C C . ALA A 1 103 ? 46.298 -30.192 -17.525 1.00 39.38 103 ALA A C 1
ATOM 757 O O . ALA A 1 103 ? 46.290 -30.151 -18.752 1.00 39.38 103 ALA A O 1
ATOM 758 N N . GLY A 1 104 ? 45.578 -29.327 -16.800 1.00 33.03 104 GLY A N 1
ATOM 759 C CA . GLY A 1 104 ? 44.968 -28.139 -17.406 1.00 33.03 104 GLY A CA 1
ATOM 760 C C . GLY A 1 104 ? 43.817 -27.527 -16.611 1.00 33.03 104 GLY A C 1
ATOM 761 O O . GLY A 1 104 ? 42.696 -28.004 -16.705 1.00 33.03 104 GLY A O 1
ATOM 762 N N . ASN A 1 105 ? 44.128 -26.437 -15.904 1.00 30.08 105 ASN A N 1
ATOM 763 C CA . ASN A 1 105 ? 43.264 -25.355 -15.406 1.00 30.08 105 ASN A CA 1
ATOM 764 C C . ASN A 1 105 ? 42.017 -25.705 -14.562 1.00 30.08 105 ASN A C 1
ATOM 766 O O . ASN A 1 105 ? 41.012 -26.219 -15.045 1.00 30.08 105 ASN A O 1
ATOM 770 N N . LEU A 1 106 ? 42.073 -25.279 -13.293 1.00 29.41 106 LEU A N 1
ATOM 771 C CA . LEU A 1 106 ? 40.925 -25.083 -12.404 1.00 29.41 106 LEU A CA 1
ATOM 772 C C . LEU A 1 106 ? 39.921 -24.115 -13.050 1.00 29.41 106 LEU A C 1
ATOM 774 O O . LEU A 1 106 ? 40.276 -22.984 -13.375 1.00 29.41 106 LEU A O 1
ATOM 778 N N . VAL A 1 107 ? 38.670 -24.546 -13.204 1.00 33.84 107 VAL A N 1
ATOM 779 C CA . VAL A 1 107 ? 37.539 -23.641 -13.432 1.00 33.84 107 VAL A CA 1
ATOM 780 C C . VAL A 1 107 ? 36.895 -23.408 -12.070 1.00 33.84 107 VAL A C 1
ATOM 782 O O . VAL A 1 107 ? 36.363 -24.345 -11.473 1.00 33.84 107 VAL A O 1
ATOM 785 N N . ASP A 1 108 ? 37.013 -22.183 -11.560 1.00 33.00 108 ASP A N 1
ATOM 786 C CA . ASP A 1 108 ? 36.399 -21.765 -10.300 1.00 33.00 108 ASP A CA 1
ATOM 787 C C . ASP A 1 108 ? 34.869 -21.883 -10.349 1.00 33.00 108 ASP A C 1
ATOM 789 O O . ASP A 1 108 ? 34.224 -21.684 -11.381 1.00 33.00 108 ASP A O 1
ATOM 793 N N . GLY A 1 109 ? 34.307 -22.265 -9.202 1.00 35.22 109 GLY A N 1
ATOM 794 C CA . GLY A 1 109 ? 32.926 -22.697 -9.035 1.00 35.22 109 GLY A CA 1
ATOM 795 C C . GLY A 1 109 ? 31.880 -21.625 -9.343 1.00 35.22 109 GLY A C 1
ATOM 796 O O . GLY A 1 109 ? 31.940 -20.495 -8.865 1.00 35.22 109 GLY A O 1
ATOM 797 N N . VAL A 1 110 ? 30.850 -22.031 -10.085 1.00 33.53 110 VAL A N 1
ATOM 798 C CA . VAL A 1 110 ? 29.620 -21.258 -10.270 1.00 33.53 110 VAL A CA 1
ATOM 799 C C . VAL A 1 110 ? 28.799 -21.351 -8.983 1.00 33.53 110 VAL A C 1
ATOM 801 O O . VAL A 1 110 ? 28.186 -22.379 -8.700 1.00 33.53 110 VAL A O 1
ATOM 804 N N . ALA A 1 111 ? 28.777 -20.276 -8.198 1.00 32.22 111 ALA A N 1
ATOM 805 C CA . ALA A 1 111 ? 27.768 -20.086 -7.164 1.00 32.22 111 ALA A CA 1
ATOM 806 C C . ALA A 1 111 ? 26.414 -19.853 -7.854 1.00 32.22 111 ALA A C 1
ATOM 808 O O . ALA A 1 111 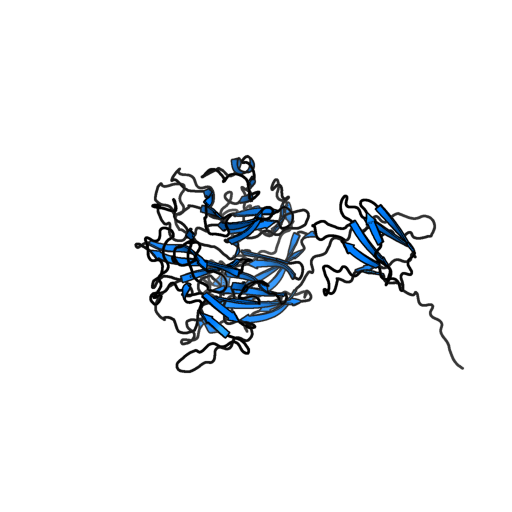? 26.188 -18.805 -8.456 1.00 32.22 111 ALA A O 1
ATOM 809 N N . THR A 1 112 ? 25.512 -20.834 -7.817 1.00 38.44 112 THR A N 1
ATOM 810 C CA . THR A 1 112 ? 24.153 -20.652 -8.337 1.00 38.44 112 THR A CA 1
ATOM 811 C C . THR A 1 112 ? 23.316 -19.900 -7.311 1.00 38.44 112 THR A C 1
ATOM 813 O O . THR A 1 112 ? 22.790 -20.489 -6.368 1.00 38.44 112 THR A O 1
ATOM 816 N N . SER A 1 113 ? 23.217 -18.590 -7.513 1.00 36.81 113 SER A N 1
ATOM 817 C CA . SER A 1 113 ? 22.176 -17.734 -6.949 1.00 36.81 113 SER A CA 1
ATOM 818 C C . SER A 1 113 ? 20.788 -18.308 -7.279 1.00 36.81 113 SER A C 1
ATOM 820 O O . SER A 1 113 ? 20.542 -18.764 -8.401 1.00 36.81 113 SER A O 1
ATOM 822 N N . LEU A 1 114 ? 19.880 -18.316 -6.298 1.00 38.19 114 LEU A N 1
ATOM 823 C CA . LEU A 1 114 ? 18.472 -18.661 -6.492 1.00 38.19 114 LEU A CA 1
ATOM 824 C C . LEU A 1 114 ? 17.832 -17.599 -7.406 1.00 38.19 114 LEU A C 1
ATOM 826 O O . LEU A 1 114 ? 17.359 -16.565 -6.937 1.00 38.19 114 LEU A O 1
ATOM 830 N N . GLN A 1 115 ? 17.837 -17.841 -8.718 1.00 44.94 115 GLN A N 1
ATOM 831 C CA . GLN A 1 115 ? 17.182 -16.970 -9.695 1.00 44.94 115 GLN A CA 1
ATOM 832 C C . GLN A 1 115 ? 15.683 -16.924 -9.376 1.00 44.94 115 GLN A C 1
ATOM 834 O O . GLN A 1 115 ? 14.981 -17.926 -9.533 1.00 44.94 115 GLN A O 1
ATOM 839 N N . LEU A 1 116 ? 15.175 -15.766 -8.943 1.00 52.75 116 LEU A N 1
ATOM 840 C CA . LEU A 1 116 ? 13.730 -15.550 -8.883 1.00 52.75 116 LEU A CA 1
ATOM 841 C C . LEU A 1 116 ? 13.146 -15.777 -10.289 1.00 52.75 116 LEU A C 1
ATOM 843 O O . LEU A 1 116 ? 13.716 -15.285 -11.272 1.00 52.75 116 LEU A O 1
ATOM 847 N N . PRO A 1 117 ? 12.034 -16.521 -10.420 1.00 57.47 117 PRO A N 1
ATOM 848 C CA . PRO A 1 117 ? 11.460 -16.820 -11.722 1.00 57.47 117 PRO A CA 1
ATOM 849 C C . PRO A 1 117 ? 11.091 -15.523 -12.450 1.00 57.47 117 PRO A C 1
ATOM 851 O O . PRO A 1 117 ? 10.325 -14.701 -11.951 1.00 57.47 117 PRO A O 1
ATOM 854 N N . ARG A 1 118 ? 11.638 -15.342 -13.657 1.00 68.12 118 ARG A N 1
ATOM 855 C CA . ARG A 1 118 ? 11.341 -14.195 -14.526 1.00 68.12 118 ARG A CA 1
ATOM 856 C C . ARG A 1 118 ? 10.088 -14.501 -15.330 1.00 68.12 118 ARG A C 1
ATOM 858 O O . ARG A 1 118 ? 10.169 -15.088 -16.409 1.00 68.12 118 ARG A O 1
ATOM 865 N N . LYS A 1 119 ? 8.927 -14.159 -14.782 1.00 77.81 119 LYS A N 1
ATOM 866 C CA . LYS A 1 119 ? 7.642 -14.426 -15.428 1.00 77.81 119 LYS A CA 1
ATOM 867 C C . LYS A 1 119 ? 7.188 -13.246 -16.292 1.00 77.81 119 LYS A C 1
ATOM 869 O O . LYS A 1 119 ? 7.427 -12.087 -15.965 1.00 77.81 119 LYS A O 1
ATOM 874 N N . GLY A 1 120 ? 6.557 -13.558 -17.421 1.00 84.81 120 GLY A N 1
ATOM 875 C CA . GLY A 1 120 ? 5.750 -12.613 -18.195 1.00 84.81 120 GLY A CA 1
ATOM 876 C C . GLY A 1 120 ? 4.276 -12.709 -17.807 1.00 84.81 120 GLY A C 1
ATOM 877 O O . GLY A 1 120 ? 3.907 -13.480 -16.920 1.00 84.81 120 GLY A O 1
ATOM 878 N N . VAL A 1 121 ? 3.416 -11.960 -18.496 1.00 87.88 121 VAL A N 1
ATOM 879 C CA . VAL A 1 121 ? 1.958 -12.114 -18.379 1.00 87.88 121 VAL A CA 1
ATOM 880 C C . VAL A 1 121 ? 1.473 -13.085 -19.453 1.00 87.88 121 VAL A C 1
ATOM 882 O O . VAL A 1 121 ? 1.643 -12.824 -20.640 1.00 87.88 121 VAL A O 1
ATOM 885 N N . ALA A 1 122 ? 0.872 -14.200 -19.033 1.00 87.69 122 ALA A N 1
ATOM 886 C CA . ALA A 1 122 ? 0.267 -15.174 -19.941 1.00 87.69 122 ALA A CA 1
ATOM 887 C C . ALA A 1 122 ? -1.148 -14.752 -20.345 1.00 87.69 122 ALA A C 1
ATOM 889 O O . ALA A 1 122 ? -1.505 -14.800 -21.518 1.00 87.69 122 ALA A O 1
ATOM 890 N N . THR A 1 123 ? -1.952 -14.323 -19.370 1.00 88.75 123 THR A N 1
ATOM 891 C CA . THR A 1 123 ? -3.313 -13.832 -19.607 1.00 88.75 123 THR A CA 1
ATOM 892 C C . THR A 1 123 ? -3.647 -12.703 -18.646 1.00 88.75 123 THR A C 1
ATOM 894 O O . THR A 1 123 ? -3.270 -12.764 -17.474 1.00 88.75 123 THR A O 1
ATOM 897 N N . ALA A 1 124 ? -4.428 -11.729 -19.105 1.00 89.81 124 ALA A N 1
ATOM 898 C CA . ALA A 1 124 ? -5.074 -10.741 -18.252 1.00 89.81 124 ALA A CA 1
ATOM 899 C C . ALA A 1 124 ? -6.593 -10.860 -18.390 1.00 89.81 124 ALA A C 1
ATOM 901 O O . ALA A 1 124 ? -7.110 -10.991 -19.499 1.00 89.81 124 ALA A O 1
ATOM 902 N N . LYS A 1 125 ? -7.306 -10.812 -17.267 1.00 89.88 125 LYS A N 1
ATOM 903 C CA . LYS A 1 125 ? -8.768 -10.800 -17.218 1.00 89.88 125 LYS A CA 1
ATOM 904 C C . LYS A 1 125 ? -9.236 -9.605 -16.414 1.00 89.88 125 LYS A C 1
ATOM 906 O O . LYS A 1 125 ? -8.701 -9.316 -15.346 1.00 89.88 125 LYS A O 1
ATOM 911 N N . MET A 1 126 ? -10.246 -8.927 -16.927 1.00 85.25 126 MET A N 1
ATOM 912 C CA . MET A 1 126 ? -10.888 -7.826 -16.234 1.00 85.25 126 MET A CA 1
ATOM 913 C C . MET A 1 126 ? -11.981 -8.354 -15.303 1.00 85.25 126 MET A C 1
ATOM 915 O O . MET A 1 126 ? -12.689 -9.303 -15.630 1.00 85.25 126 MET A O 1
ATOM 919 N N . CYS A 1 127 ? -12.116 -7.718 -14.149 1.00 84.50 127 CYS A N 1
ATOM 920 C CA . CYS A 1 127 ? -13.193 -7.910 -13.197 1.00 84.50 127 CYS A CA 1
ATOM 921 C C . CYS A 1 127 ? -13.900 -6.565 -13.016 1.00 84.50 127 CYS A C 1
ATOM 923 O O . CYS A 1 127 ? -13.260 -5.556 -12.712 1.00 84.50 127 CYS A O 1
ATOM 925 N N . GLN A 1 128 ? -15.223 -6.546 -13.169 1.00 78.56 128 GLN A N 1
ATOM 926 C CA . GLN A 1 128 ? -16.039 -5.332 -13.017 1.00 78.56 128 GLN A CA 1
ATOM 927 C C . GLN A 1 128 ? -16.229 -4.894 -11.554 1.00 78.56 128 GLN A C 1
ATOM 929 O O . GLN A 1 128 ? -17.036 -4.017 -11.260 1.00 78.56 128 GLN A O 1
ATOM 934 N N . ILE A 1 129 ? -15.487 -5.509 -10.633 1.00 80.44 129 ILE A N 1
ATOM 935 C CA . ILE A 1 129 ? -15.444 -5.177 -9.216 1.00 80.44 129 ILE A CA 1
ATOM 936 C C . ILE A 1 129 ? -13.992 -4.888 -8.824 1.00 80.44 129 ILE A C 1
ATOM 938 O O . ILE A 1 129 ? -13.090 -5.644 -9.184 1.00 80.44 129 ILE A O 1
ATOM 942 N N . GLY A 1 130 ? -13.757 -3.827 -8.045 1.00 85.12 130 GLY A N 1
ATOM 943 C CA . GLY A 1 130 ? -12.444 -3.530 -7.470 1.00 85.12 130 GLY A CA 1
ATOM 944 C C . GLY A 1 130 ? -12.132 -4.395 -6.257 1.00 85.12 130 GLY A C 1
ATOM 945 O O . GLY A 1 130 ? -12.576 -4.124 -5.141 1.00 85.12 130 GLY A O 1
ATOM 946 N N . VAL A 1 131 ? -11.343 -5.435 -6.470 1.00 91.56 131 VAL A N 1
ATOM 947 C CA . VAL A 1 131 ? -10.836 -6.334 -5.438 1.00 91.56 131 VAL A CA 1
ATOM 948 C C . VAL A 1 131 ? -9.654 -5.688 -4.707 1.00 91.56 131 VAL A C 1
ATOM 950 O O . VAL A 1 131 ? -8.706 -5.196 -5.320 1.00 91.56 131 VAL A O 1
ATOM 953 N N . LEU A 1 132 ? -9.697 -5.710 -3.376 1.00 93.19 132 LEU A N 1
ATOM 954 C CA . LEU A 1 132 ? -8.709 -5.068 -2.502 1.00 93.19 132 LEU A CA 1
ATOM 955 C C . LEU A 1 132 ? -7.698 -6.044 -1.898 1.00 93.19 132 LEU A C 1
ATOM 957 O O . LEU A 1 132 ? -6.577 -5.650 -1.592 1.00 93.19 132 LEU A O 1
ATOM 961 N N . GLY A 1 133 ? -8.090 -7.305 -1.734 1.00 96.44 133 GLY A N 1
ATOM 962 C CA . GLY A 1 133 ? -7.266 -8.349 -1.137 1.00 96.44 133 GLY A CA 1
ATOM 963 C C . GLY A 1 133 ? -8.042 -9.653 -0.984 1.00 96.44 133 GLY A C 1
ATOM 964 O O . GLY A 1 133 ? -9.257 -9.687 -1.194 1.00 96.44 133 GLY A O 1
ATOM 965 N N . GLN A 1 134 ? -7.347 -10.715 -0.583 1.00 97.88 134 GLN A N 1
ATOM 966 C CA . GLN A 1 134 ? -7.947 -11.997 -0.217 1.00 97.88 134 GLN A CA 1
ATOM 967 C C . GLN A 1 134 ? -7.679 -12.299 1.259 1.00 97.88 134 GLN A C 1
ATOM 969 O O . GLN A 1 134 ? -6.573 -12.082 1.753 1.00 97.88 134 GLN A O 1
ATOM 974 N N . PHE A 1 135 ? -8.688 -12.803 1.965 1.00 98.12 135 PHE A N 1
ATOM 975 C CA . PHE A 1 135 ? -8.562 -13.177 3.367 1.00 98.12 135 PHE A CA 1
ATOM 976 C C . PHE A 1 135 ? -7.635 -14.388 3.529 1.00 98.12 135 PHE A C 1
ATOM 978 O O . PHE A 1 135 ? -7.809 -15.394 2.827 1.00 98.12 135 PHE A O 1
ATOM 985 N N . PRO A 1 136 ? -6.666 -14.323 4.460 1.00 96.69 136 PRO A N 1
ATOM 986 C CA . PRO A 1 136 ? -5.652 -15.353 4.582 1.00 96.69 136 PRO A CA 1
ATOM 987 C C . PRO A 1 136 ? -6.232 -16.661 5.145 1.00 96.69 136 PRO A C 1
ATOM 989 O O . PRO A 1 136 ? -7.247 -16.646 5.857 1.00 96.69 136 PRO A O 1
ATOM 992 N N . PRO A 1 137 ? -5.587 -17.807 4.856 1.00 95.31 137 PRO A N 1
ATOM 993 C CA . PRO A 1 137 ? -5.937 -19.091 5.455 1.00 95.31 137 PRO A CA 1
ATOM 994 C C . PRO A 1 137 ? -5.983 -19.032 6.988 1.00 95.31 137 PRO A C 1
ATOM 996 O O . PRO A 1 137 ? -5.206 -18.316 7.613 1.00 95.31 137 PRO A O 1
ATOM 999 N N . GLY A 1 138 ? -6.883 -19.807 7.598 1.00 95.25 138 GLY A N 1
ATOM 1000 C CA . GLY A 1 138 ? -7.020 -19.883 9.060 1.00 95.25 138 GLY A CA 1
ATOM 1001 C C . GLY A 1 138 ? -7.804 -18.734 9.704 1.00 95.25 138 GLY A C 1
ATOM 1002 O O . GLY A 1 138 ? -7.990 -18.737 10.918 1.00 95.25 138 GLY A O 1
ATOM 1003 N N . THR A 1 139 ? -8.303 -17.780 8.917 1.00 96.81 139 THR A N 1
ATOM 1004 C CA . THR A 1 139 ? -9.221 -16.734 9.392 1.00 96.81 139 THR A CA 1
ATOM 1005 C C . THR A 1 139 ? -10.685 -17.125 9.155 1.00 96.81 139 THR A C 1
ATOM 1007 O O . THR A 1 139 ? -10.953 -17.975 8.301 1.00 96.81 139 THR A O 1
ATOM 1010 N N . PRO A 1 140 ? -11.661 -16.500 9.847 1.00 96.88 140 PRO A N 1
ATOM 1011 C CA . PRO A 1 140 ? -13.084 -16.813 9.669 1.00 96.88 140 PRO A CA 1
ATOM 1012 C C . PRO A 1 140 ? -13.602 -16.696 8.226 1.00 96.88 140 PRO A C 1
ATOM 1014 O O . PRO A 1 140 ? -14.583 -17.344 7.885 1.00 96.88 140 PRO A O 1
ATOM 1017 N N . ASN A 1 141 ? -12.945 -15.891 7.384 1.00 96.75 141 ASN A N 1
ATOM 1018 C CA . ASN A 1 141 ? -13.339 -15.641 5.995 1.00 96.75 141 ASN A CA 1
ATOM 1019 C C . ASN A 1 141 ? -12.297 -16.151 4.985 1.00 96.75 141 ASN A C 1
ATOM 1021 O O . ASN A 1 141 ? -12.219 -15.631 3.876 1.00 96.75 141 ASN A O 1
ATOM 1025 N N . ALA A 1 142 ? -11.459 -17.119 5.368 1.00 97.06 142 ALA A N 1
ATOM 1026 C CA . ALA A 1 142 ? -10.351 -17.608 4.550 1.00 97.06 142 ALA A CA 1
ATOM 1027 C C . ALA A 1 142 ? -10.748 -17.885 3.085 1.00 97.06 142 ALA A C 1
ATOM 1029 O O . ALA A 1 142 ? -11.719 -18.588 2.808 1.00 97.06 142 ALA A O 1
ATOM 1030 N N . GLY A 1 143 ? -9.968 -17.347 2.144 1.00 95.88 143 GLY A N 1
ATOM 1031 C CA . GLY A 1 143 ? -10.173 -17.526 0.703 1.00 95.88 143 GLY A CA 1
ATOM 1032 C C . GLY A 1 143 ? -11.211 -16.595 0.068 1.00 95.88 143 GLY A C 1
ATOM 1033 O O . GLY A 1 143 ? -11.203 -16.452 -1.156 1.00 95.88 143 GLY A O 1
ATOM 1034 N N . ALA A 1 144 ? -12.051 -15.924 0.860 1.00 97.06 144 ALA A N 1
ATOM 1035 C CA . ALA A 1 144 ? -12.926 -14.867 0.366 1.00 97.06 144 ALA A CA 1
ATOM 1036 C C . ALA A 1 144 ? -12.118 -13.616 -0.018 1.00 97.06 144 ALA A C 1
ATOM 1038 O O . ALA A 1 144 ? -10.996 -13.414 0.451 1.00 97.06 144 ALA A O 1
ATOM 1039 N N . PHE A 1 145 ? -12.696 -12.751 -0.848 1.00 97.12 145 PHE A N 1
ATOM 1040 C CA . PHE A 1 145 ? -12.077 -11.499 -1.276 1.00 97.12 145 PHE A CA 1
ATOM 1041 C C . PHE A 1 145 ? -12.772 -10.294 -0.651 1.00 97.12 145 PHE A C 1
ATOM 1043 O O . PHE A 1 145 ? -13.994 -10.267 -0.515 1.00 97.12 145 PHE A O 1
ATOM 1050 N N . LEU A 1 146 ? -11.988 -9.279 -0.295 1.00 96.06 146 LEU A N 1
ATOM 1051 C CA . LEU A 1 146 ? -12.508 -7.983 0.119 1.00 96.06 146 LEU A CA 1
ATOM 1052 C C . LEU A 1 146 ? -12.684 -7.089 -1.106 1.00 96.06 146 LEU A C 1
ATOM 1054 O O . LEU A 1 146 ? -11.804 -7.007 -1.966 1.00 96.06 146 LEU A O 1
ATOM 1058 N N . THR A 1 147 ? -13.799 -6.377 -1.155 1.00 92.12 147 THR A N 1
ATOM 1059 C CA . THR A 1 147 ? -14.080 -5.385 -2.185 1.00 92.12 147 THR A CA 1
ATOM 1060 C C . THR A 1 147 ? -14.856 -4.202 -1.612 1.00 92.12 147 THR A C 1
ATOM 1062 O O . THR A 1 147 ? -15.192 -4.161 -0.428 1.00 92.12 147 THR A O 1
ATOM 1065 N N . PHE A 1 148 ? -15.140 -3.226 -2.458 1.00 85.50 148 PHE A N 1
ATOM 1066 C CA . PHE A 1 148 ? -16.063 -2.153 -2.177 1.00 85.50 148 PHE A CA 1
ATOM 1067 C C . PHE A 1 148 ? -17.505 -2.532 -2.538 1.00 85.50 148 PHE A C 1
ATOM 1069 O O . PHE A 1 148 ? -17.750 -3.169 -3.556 1.00 85.50 148 PHE A O 1
ATOM 1076 N N . ASP A 1 149 ? -18.472 -2.042 -1.766 1.00 71.56 149 ASP A N 1
ATOM 1077 C CA . ASP A 1 149 ? -19.912 -2.307 -1.927 1.00 71.56 149 ASP A CA 1
ATOM 1078 C C . ASP A 1 149 ? -20.575 -1.528 -3.091 1.00 71.56 149 ASP A C 1
ATOM 1080 O O . ASP A 1 149 ? -21.735 -1.127 -3.026 1.00 71.56 149 ASP A O 1
ATOM 1084 N N . SER A 1 150 ? -19.848 -1.214 -4.170 1.00 61.41 150 SER A N 1
ATOM 1085 C CA . SER A 1 150 ? -20.429 -0.441 -5.277 1.00 61.41 150 SER A CA 1
ATOM 1086 C C . SER A 1 150 ? -21.246 -1.330 -6.212 1.00 61.41 150 SER A C 1
ATOM 1088 O O . SER A 1 150 ? -20.776 -1.712 -7.283 1.00 61.41 150 SER A O 1
ATOM 1090 N N . PHE A 1 151 ? -22.483 -1.611 -5.810 1.00 53.12 151 PHE A N 1
ATOM 1091 C CA . PHE A 1 151 ? -23.546 -2.043 -6.712 1.00 53.12 151 PHE A CA 1
ATOM 1092 C C . PHE A 1 151 ? -24.004 -0.858 -7.595 1.00 53.12 151 PHE A C 1
ATOM 1094 O O . PHE A 1 151 ? -24.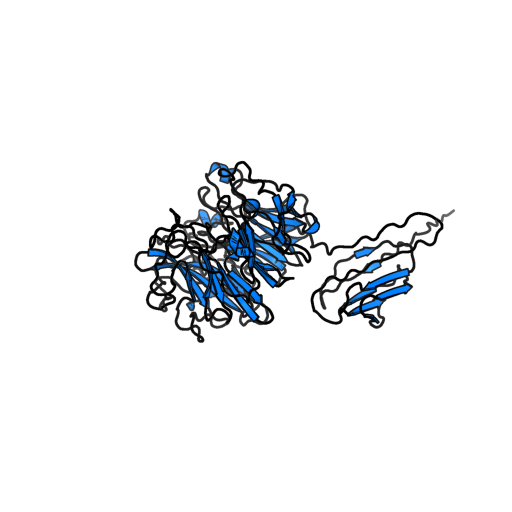023 0.289 -7.124 1.00 53.12 151 PHE A O 1
ATOM 1101 N N . PRO A 1 152 ? -24.401 -1.086 -8.862 1.00 39.16 152 PRO A N 1
ATOM 1102 C CA . PRO A 1 152 ? -25.129 -0.092 -9.649 1.00 39.16 152 PRO A CA 1
ATOM 1103 C C . PRO A 1 152 ? -26.426 0.303 -8.917 1.00 39.16 152 PRO A C 1
ATOM 1105 O O . PRO A 1 152 ? -27.361 -0.489 -8.857 1.00 39.16 152 PRO A O 1
ATOM 1108 N N . GLY A 1 153 ? -26.490 1.497 -8.307 1.00 36.31 153 GLY A N 1
ATOM 1109 C CA . GLY A 1 153 ? -27.740 1.995 -7.697 1.00 36.31 153 GLY A CA 1
ATOM 1110 C C . GLY A 1 153 ? -27.649 2.881 -6.448 1.00 36.31 153 GLY A C 1
ATOM 1111 O O . GLY A 1 153 ? -28.630 3.544 -6.111 1.00 36.31 153 GLY A O 1
ATOM 1112 N N . ALA A 1 154 ? -26.507 2.986 -5.763 1.00 35.88 154 ALA A N 1
ATOM 1113 C CA . ALA A 1 154 ? -26.399 3.851 -4.581 1.00 35.88 154 ALA A CA 1
ATOM 1114 C C . ALA A 1 154 ? -26.018 5.303 -4.952 1.00 35.88 154 ALA A C 1
ATOM 1116 O O . ALA A 1 154 ? -24.869 5.724 -4.814 1.00 35.88 154 ALA A O 1
ATOM 1117 N N . LYS A 1 155 ? -27.042 6.057 -5.383 1.00 42.62 155 LYS A N 1
ATOM 1118 C CA . LYS A 1 155 ? -27.123 7.522 -5.591 1.00 42.62 155 LYS A CA 1
ATOM 1119 C C . LYS A 1 155 ? -26.338 8.123 -6.768 1.00 42.62 155 LYS A C 1
ATOM 1121 O O . LYS A 1 155 ? -25.178 8.510 -6.650 1.00 42.62 155 LYS A O 1
ATOM 1126 N N . ALA A 1 156 ? -27.067 8.376 -7.855 1.00 34.28 156 ALA A N 1
ATOM 1127 C CA . ALA A 1 156 ? -26.786 9.498 -8.746 1.00 34.28 156 ALA A CA 1
ATOM 1128 C C . ALA A 1 156 ? -26.941 10.822 -7.964 1.00 34.28 156 ALA A C 1
ATOM 1130 O O . ALA A 1 156 ? -27.935 11.005 -7.262 1.00 34.28 156 ALA A O 1
ATOM 1131 N N . GLY A 1 157 ? -25.968 11.733 -8.060 1.00 36.28 157 GLY A N 1
ATOM 1132 C CA . GLY A 1 157 ? -26.128 13.122 -7.601 1.00 36.28 157 GLY A CA 1
ATOM 1133 C C . GLY A 1 157 ? -25.281 13.586 -6.412 1.00 36.28 157 GLY A C 1
ATOM 1134 O O . GLY A 1 157 ? -25.418 14.738 -6.014 1.00 36.28 157 GLY A O 1
ATOM 1135 N N . VAL A 1 158 ? -24.380 12.765 -5.859 1.00 36.84 158 VAL A N 1
ATOM 1136 C CA . VAL A 1 158 ? -23.398 13.251 -4.871 1.00 36.84 158 VAL A CA 1
ATOM 1137 C C . VAL A 1 158 ? -21.986 12.989 -5.376 1.00 36.84 158 VAL A C 1
ATOM 1139 O O . VAL A 1 158 ? -21.602 11.851 -5.638 1.00 36.84 158 VAL A O 1
ATOM 1142 N N . ASN A 1 159 ? -21.191 14.051 -5.486 1.00 38.53 159 ASN A N 1
ATOM 1143 C CA . ASN A 1 159 ? -19.785 14.023 -5.890 1.00 38.53 159 ASN A CA 1
ATOM 1144 C C . ASN A 1 159 ? -18.854 13.321 -4.871 1.00 38.53 159 ASN A C 1
ATOM 1146 O O . ASN A 1 159 ? -17.645 13.537 -4.908 1.00 38.53 159 ASN A O 1
ATOM 1150 N N . SER A 1 160 ? -19.353 12.419 -4.019 1.00 38.03 160 SER A N 1
ATOM 1151 C CA . SER A 1 160 ? -18.573 11.757 -2.969 1.00 38.03 160 SER A CA 1
ATOM 1152 C C . SER A 1 160 ? -17.636 10.661 -3.494 1.00 38.03 160 SER A C 1
ATOM 1154 O O . SER A 1 160 ? -17.848 10.051 -4.553 1.00 38.03 160 SER A O 1
ATOM 1156 N N . VAL A 1 161 ? -16.511 10.514 -2.796 1.00 42.62 161 VAL A N 1
ATOM 1157 C CA . VAL A 1 161 ? -15.227 9.983 -3.278 1.00 42.62 161 VAL A CA 1
ATOM 1158 C C . VAL A 1 161 ? -15.063 8.514 -2.887 1.00 42.62 161 VAL A C 1
ATOM 1160 O O . VAL A 1 161 ? -14.206 8.173 -2.092 1.00 42.62 161 VAL A O 1
ATOM 1163 N N . GLY A 1 162 ? -15.911 7.624 -3.406 1.00 52.03 162 GLY A N 1
ATOM 1164 C CA . GLY A 1 162 ? -15.774 6.181 -3.166 1.00 52.03 162 GLY A CA 1
ATOM 1165 C C . GLY A 1 162 ? -17.085 5.467 -2.863 1.00 52.03 162 GLY A C 1
ATOM 1166 O O . GLY A 1 162 ? -18.181 5.977 -3.137 1.00 52.03 162 GLY A O 1
ATOM 1167 N N . SER A 1 163 ? -16.938 4.241 -2.378 1.00 62.97 163 SER A N 1
ATOM 1168 C CA . SER A 1 163 ? -18.038 3.349 -2.023 1.00 62.97 163 SER A CA 1
ATOM 1169 C C . SER A 1 163 ? -18.431 3.583 -0.578 1.00 62.97 163 SER A C 1
ATOM 1171 O O . SER A 1 163 ? -17.579 3.878 0.261 1.00 62.97 163 SER A O 1
ATOM 1173 N N . SER A 1 164 ? -19.725 3.483 -0.294 1.00 76.94 164 SER A N 1
ATOM 1174 C CA . SER A 1 164 ? -20.232 3.798 1.033 1.00 76.94 164 SER A CA 1
ATOM 1175 C C . SER A 1 164 ? -20.092 2.656 2.024 1.00 76.94 164 SER A C 1
ATOM 1177 O O . SER A 1 164 ? -20.370 2.895 3.183 1.00 76.94 164 SER A O 1
ATOM 1179 N N . ALA A 1 165 ? -19.665 1.459 1.614 1.00 86.56 165 ALA A N 1
ATOM 1180 C CA . ALA A 1 165 ? -19.324 0.334 2.483 1.00 86.56 165 ALA A CA 1
ATOM 1181 C C . ALA A 1 165 ? -18.305 -0.594 1.790 1.00 86.56 165 ALA A C 1
ATOM 1183 O O . ALA A 1 165 ? -18.014 -0.452 0.596 1.00 86.56 165 ALA A O 1
ATOM 1184 N N . LEU A 1 166 ? -17.761 -1.546 2.547 1.00 91.56 166 LEU A N 1
ATOM 1185 C CA . LEU A 1 166 ? -17.022 -2.701 2.035 1.00 91.56 166 LEU A CA 1
ATOM 1186 C C . LEU A 1 166 ? -17.973 -3.878 1.790 1.00 91.56 166 LEU A C 1
ATOM 1188 O O . LEU A 1 166 ? -19.063 -3.928 2.355 1.00 91.56 166 LEU A O 1
ATOM 1192 N N . ALA A 1 167 ? -17.545 -4.851 0.992 1.00 91.75 167 ALA A N 1
ATOM 1193 C CA . ALA A 1 167 ? -18.261 -6.099 0.762 1.00 91.75 167 ALA A CA 1
ATOM 1194 C C . ALA A 1 167 ? -17.301 -7.297 0.737 1.00 91.75 167 ALA A C 1
ATOM 1196 O O . ALA A 1 167 ? -16.103 -7.163 0.468 1.00 91.75 167 ALA A O 1
ATOM 1197 N N . LEU A 1 168 ? -17.846 -8.473 1.030 1.00 94.12 168 LEU A N 1
ATOM 1198 C CA . LEU A 1 168 ? -17.154 -9.755 0.987 1.00 94.12 168 LEU A CA 1
ATOM 1199 C C . LEU A 1 168 ? -17.607 -10.539 -0.243 1.00 94.12 168 LEU A C 1
ATOM 1201 O O . LEU A 1 168 ? -18.806 -10.741 -0.422 1.00 94.12 168 LEU A O 1
ATOM 1205 N N . ILE A 1 169 ? -16.662 -11.020 -1.046 1.00 93.56 169 ILE A N 1
ATOM 1206 C CA . ILE A 1 169 ? -16.919 -11.942 -2.154 1.00 93.56 169 ILE A CA 1
ATOM 1207 C C . ILE A 1 169 ? -16.516 -13.349 -1.720 1.00 93.56 169 ILE A C 1
ATOM 1209 O O . ILE A 1 169 ? -15.342 -13.613 -1.460 1.00 93.56 169 ILE A O 1
ATOM 1213 N N . VAL A 1 170 ? -17.478 -14.264 -1.679 1.00 94.19 170 VAL A N 1
ATOM 1214 C CA . VAL A 1 170 ? -17.231 -15.702 -1.526 1.00 94.19 170 VAL A CA 1
ATOM 1215 C C . VAL A 1 170 ? -17.303 -16.332 -2.913 1.00 94.19 170 VAL A C 1
ATOM 1217 O O . VAL A 1 170 ? -18.316 -16.185 -3.587 1.00 94.19 170 VAL A O 1
ATOM 1220 N N . GLY A 1 171 ? -16.240 -17.013 -3.341 1.00 93.50 171 GLY A N 1
ATOM 1221 C CA . GLY A 1 171 ? -16.082 -17.532 -4.707 1.00 93.50 171 GLY A CA 1
ATOM 1222 C C . GLY A 1 171 ? -15.006 -16.782 -5.500 1.00 93.50 171 GLY A C 1
ATOM 1223 O O . GLY A 1 171 ? -14.311 -15.925 -4.957 1.00 93.50 171 GLY A O 1
ATOM 1224 N N . ASP A 1 172 ? -14.842 -17.126 -6.780 1.00 94.56 172 ASP A N 1
ATOM 1225 C CA . ASP A 1 172 ? -13.865 -16.470 -7.661 1.00 94.56 172 ASP A CA 1
ATOM 1226 C C . ASP A 1 172 ? -14.435 -15.150 -8.217 1.00 94.56 172 ASP A C 1
ATOM 1228 O O . ASP A 1 172 ? -15.431 -15.199 -8.946 1.00 94.56 172 ASP A O 1
ATOM 1232 N N . PRO A 1 173 ? -13.824 -13.977 -7.943 1.00 92.19 173 PRO A N 1
ATOM 1233 C CA . PRO A 1 173 ? -14.320 -12.694 -8.441 1.00 92.19 173 PRO A CA 1
ATOM 1234 C C . PRO A 1 173 ? -14.397 -12.614 -9.970 1.00 92.19 173 PRO A C 1
ATOM 1236 O O . PRO A 1 173 ? -15.188 -11.839 -10.498 1.00 92.19 173 PRO A O 1
ATOM 1239 N N . LEU A 1 174 ? -13.626 -13.430 -10.699 1.00 91.06 174 LEU A N 1
ATOM 1240 C CA . LEU A 1 174 ? -13.699 -13.487 -12.164 1.00 91.06 174 LEU A CA 1
ATOM 1241 C C . LEU A 1 174 ? -15.014 -14.071 -12.701 1.00 91.06 174 LEU A C 1
ATOM 1243 O O . LEU A 1 174 ? -15.335 -13.854 -13.865 1.00 91.06 174 LEU A O 1
ATOM 1247 N N . ASN A 1 175 ? -15.779 -14.783 -11.872 1.00 89.19 175 ASN A N 1
ATOM 1248 C CA . ASN A 1 175 ? -17.092 -15.329 -12.231 1.00 89.19 175 ASN A CA 1
ATOM 1249 C C . ASN A 1 175 ? -18.240 -14.365 -11.902 1.00 89.19 175 ASN A C 1
ATOM 1251 O O . ASN A 1 175 ? -19.407 -14.772 -11.855 1.00 89.19 175 ASN A O 1
ATOM 1255 N N . TYR A 1 176 ? -17.913 -13.108 -11.603 1.00 81.25 176 TYR A N 1
ATOM 1256 C CA . TYR A 1 176 ? -18.899 -12.078 -11.355 1.00 81.25 176 TYR A CA 1
ATOM 1257 C C . TYR A 1 176 ? -19.683 -11.762 -12.624 1.00 81.25 176 TYR A C 1
ATOM 1259 O O . TYR A 1 176 ? -19.114 -11.407 -13.655 1.00 81.25 176 TYR A O 1
ATOM 1267 N N . VAL A 1 177 ? -21.005 -11.861 -12.518 1.00 69.69 177 VAL A N 1
ATOM 1268 C CA . VAL A 1 177 ? -21.928 -11.458 -13.571 1.00 69.69 177 VAL A CA 1
ATOM 1269 C C . VAL A 1 177 ? -22.843 -10.396 -12.980 1.00 69.69 177 VAL A C 1
ATOM 1271 O O . VAL A 1 177 ? -23.430 -10.597 -11.917 1.00 69.69 177 VAL A O 1
ATOM 1274 N N . MET A 1 178 ? -22.976 -9.266 -13.671 1.00 64.00 178 MET A N 1
ATOM 1275 C CA . MET A 1 178 ? -24.032 -8.292 -13.408 1.00 64.00 178 MET A CA 1
ATOM 1276 C C . MET A 1 178 ? -25.248 -8.681 -14.247 1.00 64.00 178 MET A C 1
ATOM 1278 O O . MET A 1 178 ? -25.290 -8.326 -15.427 1.00 64.00 178 MET A O 1
ATOM 1282 N N . PRO A 1 179 ? -26.233 -9.429 -13.714 1.00 57.31 179 PRO A N 1
ATOM 1283 C CA . PRO A 1 179 ? -27.478 -9.601 -14.437 1.00 57.31 179 PRO A CA 1
ATOM 1284 C C . PRO A 1 179 ? -28.136 -8.226 -14.574 1.00 57.31 179 PRO A C 1
ATOM 1286 O O . PRO A 1 179 ? -28.427 -7.545 -13.587 1.00 57.31 179 PRO A O 1
ATOM 1289 N N . VAL A 1 180 ? -28.346 -7.807 -15.820 1.00 54.56 180 VAL A N 1
ATOM 1290 C CA . VAL A 1 180 ? -29.126 -6.616 -16.153 1.00 54.56 180 VAL A CA 1
ATOM 1291 C C . VAL A 1 180 ? -30.591 -6.963 -15.899 1.00 54.56 180 VAL A C 1
ATOM 1293 O O . VAL A 1 180 ? -31.291 -7.432 -16.788 1.00 54.56 180 VAL A O 1
ATOM 1296 N N . ALA A 1 181 ? -31.052 -6.820 -14.661 1.00 48.94 181 ALA A N 1
ATOM 1297 C CA . ALA A 1 181 ? -32.477 -6.865 -14.370 1.00 48.94 181 ALA A CA 1
ATOM 1298 C C . ALA A 1 181 ? -33.028 -5.440 -14.474 1.00 48.94 181 ALA A C 1
ATOM 1300 O O . ALA A 1 181 ? -32.559 -4.548 -13.767 1.00 48.94 181 ALA A O 1
ATOM 1301 N N . GLU A 1 182 ? -34.034 -5.243 -15.332 1.00 41.81 182 GLU A N 1
ATOM 1302 C CA . GLU A 1 182 ? -34.636 -3.944 -15.682 1.00 41.81 182 GLU A CA 1
ATOM 1303 C C . GLU A 1 182 ? -35.105 -3.088 -14.489 1.00 41.81 182 GLU A C 1
ATOM 1305 O O . GLU A 1 182 ? -35.358 -1.908 -14.686 1.00 41.81 182 GLU A O 1
ATOM 1310 N N . ASN A 1 183 ? -35.194 -3.619 -13.259 1.00 42.78 183 ASN A N 1
ATOM 1311 C CA . ASN A 1 183 ? -35.651 -2.874 -12.075 1.00 42.78 183 ASN A CA 1
ATOM 1312 C C . ASN A 1 183 ? -34.996 -3.291 -10.738 1.00 42.78 183 ASN A C 1
ATOM 1314 O O . ASN A 1 183 ? -35.565 -3.059 -9.671 1.00 42.78 183 ASN A O 1
ATOM 1318 N N . GLY A 1 184 ? -33.806 -3.899 -10.749 1.00 49.19 184 GLY A N 1
ATOM 1319 C CA . GLY A 1 184 ? -33.124 -4.252 -9.499 1.00 49.19 184 GLY A CA 1
ATOM 1320 C C . GLY A 1 184 ? -31.911 -5.143 -9.709 1.00 49.19 184 GLY A C 1
ATOM 1321 O O . GLY A 1 184 ? -32.040 -6.351 -9.885 1.00 49.19 184 GLY A O 1
ATOM 1322 N N . TYR A 1 185 ? -30.719 -4.554 -9.674 1.00 53.00 185 TYR A N 1
ATOM 1323 C CA . TYR A 1 185 ? -29.469 -5.286 -9.837 1.00 53.00 185 TYR A CA 1
ATOM 1324 C C . TYR A 1 185 ? -29.227 -6.210 -8.638 1.00 53.00 185 TYR A C 1
ATOM 1326 O O . TYR A 1 185 ? -28.869 -5.756 -7.553 1.00 53.00 185 TYR A O 1
ATOM 1334 N N . THR A 1 186 ? -29.407 -7.517 -8.835 1.00 56.56 186 THR A N 1
ATOM 1335 C CA . THR A 1 186 ? -28.980 -8.532 -7.864 1.00 56.56 186 THR A CA 1
ATOM 1336 C C . THR A 1 186 ? -27.657 -9.085 -8.354 1.00 56.56 186 THR A C 1
ATOM 1338 O O . THR A 1 186 ? -27.631 -9.929 -9.244 1.00 56.56 186 THR A O 1
ATOM 1341 N N . ALA A 1 187 ? -26.543 -8.562 -7.852 1.00 61.41 187 ALA A N 1
ATOM 1342 C CA . ALA A 1 187 ? -25.255 -9.049 -8.310 1.00 61.41 187 ALA A CA 1
ATOM 1343 C C . ALA A 1 187 ? -24.959 -10.430 -7.713 1.00 61.41 187 ALA A C 1
ATOM 1345 O O . ALA A 1 187 ? -25.131 -10.654 -6.515 1.00 61.41 187 ALA A O 1
ATOM 1346 N N . SER A 1 188 ? -24.526 -11.360 -8.558 1.00 66.75 188 SER A N 1
ATOM 1347 C CA . SER A 1 188 ? -24.225 -12.732 -8.160 1.00 66.75 188 SER A CA 1
ATOM 1348 C C . SER A 1 188 ? -22.899 -13.165 -8.762 1.00 66.75 188 SER A C 1
ATOM 1350 O O . SER A 1 188 ? -22.615 -12.892 -9.928 1.00 66.75 188 SER A O 1
ATOM 1352 N N . VAL A 1 189 ? -22.097 -13.880 -7.981 1.00 72.06 189 VAL A N 1
ATOM 1353 C CA . VAL A 1 189 ? -20.940 -14.610 -8.501 1.00 72.06 189 VAL A CA 1
ATOM 1354 C C . VAL A 1 189 ? -21.413 -16.015 -8.825 1.00 72.06 189 VAL A C 1
ATOM 1356 O O . VAL A 1 189 ? -22.045 -16.659 -7.989 1.00 72.06 189 VAL A O 1
ATOM 1359 N N . THR A 1 190 ? -21.131 -16.508 -10.029 1.00 81.31 190 THR A N 1
ATOM 1360 C CA . THR A 1 190 ? -21.492 -17.892 -10.367 1.00 81.31 190 THR A CA 1
ATOM 1361 C C . THR A 1 190 ? -20.751 -18.841 -9.423 1.00 81.31 190 THR A C 1
ATOM 1363 O O . THR A 1 190 ? -19.521 -18.866 -9.404 1.00 81.31 190 THR A O 1
ATOM 1366 N N . GLY A 1 191 ? -21.499 -19.596 -8.612 1.00 84.31 191 GLY A N 1
ATOM 1367 C CA . GLY A 1 191 ? -20.935 -20.448 -7.558 1.00 84.31 191 GLY A CA 1
ATOM 1368 C C . GLY A 1 191 ? -20.456 -19.692 -6.310 1.00 84.31 191 GLY A C 1
ATOM 1369 O O . GLY A 1 191 ? -19.627 -20.218 -5.572 1.00 84.31 191 GLY A O 1
ATOM 1370 N N . GLY A 1 192 ? -20.943 -18.470 -6.078 1.00 87.94 192 GLY A N 1
ATOM 1371 C CA . GLY A 1 192 ? -20.504 -17.602 -4.989 1.00 87.94 192 GLY A CA 1
ATOM 1372 C C . GLY A 1 192 ? -21.550 -16.580 -4.533 1.00 87.94 192 GLY A C 1
ATOM 1373 O O . GLY A 1 192 ? -22.702 -16.603 -4.962 1.00 87.94 192 GLY A O 1
ATOM 1374 N N . SER A 1 193 ? -21.147 -15.663 -3.653 1.00 88.94 193 SER A N 1
ATOM 1375 C CA . SER A 1 193 ? -21.998 -14.590 -3.121 1.00 88.94 193 SER A CA 1
ATOM 1376 C C . SER A 1 193 ? -21.214 -13.302 -2.895 1.00 88.94 193 SER A C 1
ATOM 1378 O O . SER A 1 193 ? -20.017 -13.344 -2.615 1.00 88.94 193 SER A O 1
ATOM 1380 N N . ILE A 1 194 ? -21.908 -12.165 -2.939 1.00 87.56 194 ILE A N 1
ATOM 1381 C CA . ILE A 1 194 ? -21.378 -10.870 -2.504 1.00 87.56 194 ILE A CA 1
ATOM 1382 C C . ILE A 1 194 ? -22.238 -10.370 -1.352 1.00 87.56 194 ILE A C 1
ATOM 1384 O O . ILE A 1 194 ? -23.451 -10.239 -1.500 1.00 87.56 194 ILE A O 1
ATOM 1388 N N . THR A 1 195 ? -21.606 -10.081 -0.218 1.00 89.06 195 THR A N 1
ATOM 1389 C CA . THR A 1 195 ? -22.297 -9.641 0.996 1.00 89.06 195 THR A CA 1
ATOM 1390 C C . THR A 1 195 ? -21.744 -8.302 1.453 1.00 89.06 195 THR A C 1
ATOM 1392 O O . THR A 1 195 ? -20.571 -8.204 1.816 1.00 89.06 195 THR A O 1
ATOM 1395 N N . ALA A 1 196 ? -22.593 -7.276 1.473 1.00 87.56 196 ALA A N 1
ATOM 1396 C CA . ALA A 1 196 ? -22.245 -5.967 2.009 1.00 87.56 196 ALA A CA 1
ATOM 1397 C C . ALA A 1 196 ? -21.905 -6.051 3.507 1.00 87.56 196 ALA A C 1
ATOM 1399 O O . ALA A 1 196 ? -22.650 -6.614 4.313 1.00 87.56 196 ALA A O 1
ATOM 1400 N N . LEU A 1 197 ? -20.794 -5.437 3.901 1.00 91.31 197 LEU A N 1
ATOM 1401 C CA . LEU A 1 197 ? -20.350 -5.319 5.286 1.00 91.31 197 LEU A CA 1
ATOM 1402 C C . LEU A 1 197 ? -20.958 -4.054 5.897 1.00 91.31 197 LEU A C 1
ATOM 1404 O O . LEU A 1 197 ? -20.270 -3.057 6.111 1.00 91.31 197 LEU A O 1
ATOM 1408 N N . LEU A 1 198 ? -22.263 -4.086 6.179 1.00 88.44 198 LEU A N 1
ATOM 1409 C CA . LEU A 1 198 ? -23.061 -2.905 6.557 1.00 88.44 198 LEU A CA 1
ATOM 1410 C C . LEU A 1 198 ? -22.512 -2.108 7.753 1.00 88.44 198 LEU A C 1
ATOM 1412 O O . LEU A 1 198 ? -22.762 -0.914 7.873 1.00 88.44 198 LEU A O 1
ATOM 1416 N N . ASN A 1 199 ? -21.739 -2.743 8.632 1.00 91.44 199 ASN A N 1
ATOM 1417 C CA . ASN A 1 199 ? -21.088 -2.080 9.762 1.00 91.44 199 ASN A CA 1
ATOM 1418 C C . ASN A 1 199 ? -19.961 -1.114 9.367 1.00 91.44 199 ASN A C 1
ATOM 1420 O O . ASN A 1 199 ? -19.589 -0.285 10.194 1.00 91.44 199 ASN A O 1
ATOM 1424 N N . THR A 1 200 ? -19.439 -1.225 8.143 1.00 92.44 200 THR A N 1
ATOM 1425 C CA . THR A 1 200 ? -18.422 -0.335 7.553 1.00 92.44 200 THR A CA 1
ATOM 1426 C C . THR A 1 200 ? -19.044 0.849 6.811 1.00 92.44 200 THR A C 1
ATOM 1428 O O . THR A 1 200 ? -18.329 1.649 6.212 1.00 92.44 200 THR A O 1
ATOM 1431 N N . ARG A 1 201 ? -20.381 0.955 6.824 1.00 89.50 201 ARG A N 1
ATOM 1432 C CA . ARG A 1 201 ? -21.110 1.912 6.002 1.00 89.50 201 ARG A CA 1
ATOM 1433 C C . ARG A 1 201 ? -20.902 3.356 6.472 1.00 89.50 201 ARG A C 1
ATOM 1435 O O . ARG A 1 201 ? -21.035 3.640 7.657 1.00 89.50 201 ARG A O 1
ATOM 1442 N N . CYS A 1 202 ? -20.633 4.274 5.546 1.00 86.19 202 CYS A N 1
ATOM 1443 C CA . CYS A 1 202 ? -20.319 5.678 5.816 1.00 86.19 202 CYS A CA 1
ATOM 1444 C C . CYS A 1 202 ? -21.216 6.698 5.080 1.00 86.19 202 CYS A C 1
ATOM 1446 O O . CYS A 1 202 ? -20.917 7.888 5.118 1.00 86.19 202 CYS A O 1
ATOM 1448 N N . ASP A 1 203 ? -22.324 6.278 4.454 1.00 80.25 203 ASP A N 1
ATOM 1449 C CA . ASP A 1 203 ? -23.300 7.188 3.821 1.00 80.25 203 ASP A CA 1
ATOM 1450 C C . ASP A 1 203 ? -24.469 7.601 4.748 1.00 80.25 203 ASP A C 1
ATOM 1452 O O . ASP A 1 203 ? -24.599 7.130 5.875 1.00 80.25 203 ASP A O 1
ATOM 1456 N N . ASN A 1 204 ? -25.370 8.460 4.245 1.00 70.06 204 ASN A N 1
ATOM 1457 C CA . ASN A 1 204 ? -26.579 8.919 4.958 1.00 70.06 204 ASN A CA 1
ATOM 1458 C C . ASN A 1 204 ? -27.572 7.808 5.351 1.00 70.06 204 ASN A C 1
ATOM 1460 O O . ASN A 1 204 ? -28.491 8.082 6.115 1.00 70.06 204 ASN A O 1
ATOM 1464 N N . ALA A 1 205 ? -27.472 6.608 4.777 1.00 66.06 205 ALA A N 1
ATOM 1465 C CA . ALA A 1 205 ? -28.359 5.494 5.110 1.00 66.06 205 ALA A CA 1
ATOM 1466 C C . ALA A 1 205 ? -27.766 4.598 6.212 1.00 66.06 205 ALA A C 1
ATOM 1468 O O . ALA A 1 205 ? -28.362 3.584 6.577 1.00 66.06 205 ALA A O 1
ATOM 1469 N N . ALA A 1 206 ? -26.592 4.949 6.745 1.00 64.12 206 ALA A N 1
ATOM 1470 C CA . ALA A 1 206 ? -26.016 4.278 7.893 1.00 64.12 206 ALA A CA 1
ATOM 1471 C C . ALA A 1 206 ? -26.844 4.583 9.154 1.00 64.12 206 ALA A C 1
ATOM 1473 O O . ALA A 1 206 ? -26.646 5.596 9.816 1.00 64.12 206 ALA A O 1
ATOM 1474 N N . ASN A 1 207 ? -27.728 3.658 9.538 1.00 56.91 207 ASN A N 1
ATOM 1475 C CA . ASN A 1 207 ? -28.407 3.690 10.843 1.00 56.91 207 ASN A CA 1
ATOM 1476 C C . ASN A 1 207 ? -27.421 3.570 12.034 1.00 56.91 207 ASN A C 1
ATOM 1478 O O . ASN A 1 207 ? -27.817 3.794 13.171 1.00 56.91 207 ASN A O 1
ATOM 1482 N N . ASN A 1 208 ? -26.149 3.230 11.769 1.00 67.88 208 ASN A N 1
ATOM 1483 C CA . ASN A 1 208 ? -25.045 3.106 12.727 1.00 67.88 208 ASN A CA 1
ATOM 1484 C C . ASN A 1 208 ? -23.841 3.936 12.255 1.00 67.88 208 ASN A C 1
ATOM 1486 O O . ASN A 1 208 ? -22.893 3.396 11.682 1.00 67.88 208 ASN A O 1
ATOM 1490 N N . ALA A 1 209 ? -23.913 5.245 12.471 1.00 85.19 209 ALA A N 1
ATOM 1491 C CA . ALA A 1 209 ? -22.908 6.209 12.050 1.00 85.19 209 ALA A CA 1
ATOM 1492 C C . ALA A 1 209 ? -21.485 5.882 12.547 1.00 85.19 209 ALA A C 1
ATOM 1494 O O . ALA A 1 209 ? -21.288 5.512 13.705 1.00 85.19 209 ALA A O 1
ATOM 1495 N N . LEU A 1 210 ? -20.489 6.062 11.675 1.00 94.56 210 LEU A N 1
ATOM 1496 C CA . LEU A 1 210 ? -19.077 6.053 12.066 1.00 94.56 210 LEU A CA 1
ATOM 1497 C C . LEU A 1 210 ? -18.726 7.362 12.780 1.00 94.56 210 LEU A C 1
ATOM 1499 O O . LEU A 1 210 ? -19.260 8.417 12.431 1.00 94.56 210 LEU A O 1
ATOM 1503 N N . LEU A 1 211 ? -17.821 7.298 13.756 1.00 94.81 211 LEU A N 1
ATOM 1504 C CA . LEU A 1 211 ? -17.448 8.425 14.613 1.00 94.81 211 LEU A CA 1
ATOM 1505 C C . LEU A 1 211 ? -15.953 8.756 14.511 1.00 94.81 211 LEU A C 1
ATOM 1507 O O . LEU A 1 211 ? -15.149 7.887 14.165 1.00 94.81 211 LEU A O 1
ATOM 1511 N N . SER A 1 212 ? -15.576 9.989 14.851 1.00 95.00 212 SER A N 1
ATOM 1512 C CA . SER A 1 212 ? -14.176 10.380 15.077 1.00 95.00 212 SER A CA 1
ATOM 1513 C C . SER A 1 212 ? -13.541 9.568 16.211 1.00 95.00 212 SER A C 1
ATOM 1515 O O . SER A 1 212 ? -14.242 8.910 16.988 1.00 95.00 212 SER A O 1
ATOM 1517 N N . ALA A 1 213 ? -12.214 9.601 16.327 1.00 95.12 213 ALA A N 1
ATOM 1518 C CA . ALA A 1 213 ? -11.473 8.821 17.319 1.00 95.12 213 ALA A CA 1
ATOM 1519 C C . ALA A 1 213 ? -11.873 9.154 18.771 1.00 95.12 213 ALA A C 1
ATOM 1521 O O . ALA A 1 213 ? -12.022 8.260 19.608 1.00 95.12 213 ALA A O 1
ATOM 1522 N N . ASP A 1 214 ? -12.146 10.428 19.063 1.00 93.50 214 ASP A N 1
ATOM 1523 C CA . ASP A 1 214 ? -12.683 10.887 20.355 1.00 93.50 214 ASP A CA 1
ATOM 1524 C C . ASP A 1 214 ? -14.173 10.538 20.566 1.00 93.50 214 ASP A C 1
ATOM 1526 O O . ASP A 1 214 ? -14.684 10.593 21.687 1.00 93.50 214 ASP A O 1
ATOM 1530 N N . GLY A 1 215 ? -14.871 10.124 19.505 1.00 93.06 215 GLY A N 1
ATOM 1531 C CA . GLY A 1 215 ? -16.301 9.839 19.487 1.00 93.06 215 GLY A CA 1
ATOM 1532 C C . GLY A 1 215 ? -17.204 11.073 19.477 1.00 93.06 215 GLY A C 1
ATOM 1533 O O . GLY A 1 215 ? -18.413 10.913 19.624 1.00 93.06 215 GLY A O 1
ATOM 1534 N N . ALA A 1 216 ? -16.653 12.281 19.337 1.00 91.19 216 ALA A N 1
ATOM 1535 C CA . ALA A 1 216 ? -17.417 13.523 19.427 1.00 91.19 216 ALA A CA 1
ATOM 1536 C C . ALA A 1 216 ? -18.167 13.869 18.132 1.00 91.19 216 ALA A C 1
ATOM 1538 O O . ALA A 1 216 ? -19.167 14.585 18.175 1.00 91.19 216 ALA A O 1
ATOM 1539 N N . LYS A 1 217 ? -17.692 13.383 16.979 1.00 90.81 217 LYS A N 1
ATOM 1540 C CA . LYS A 1 217 ? -18.157 13.823 15.660 1.00 90.81 217 LYS A CA 1
ATOM 1541 C C . LYS A 1 217 ? -18.627 12.643 14.832 1.00 90.81 217 LYS A C 1
ATOM 1543 O O . LYS A 1 217 ? -17.983 11.597 14.806 1.00 90.81 217 LYS A O 1
ATOM 1548 N N . THR A 1 218 ? -19.732 12.830 14.119 1.00 90.12 218 THR A N 1
ATOM 1549 C CA . THR A 1 218 ? -20.205 11.860 13.129 1.00 90.12 218 THR A CA 1
ATOM 1550 C C . THR A 1 218 ? -19.430 12.039 11.828 1.00 90.12 218 THR A C 1
ATOM 1552 O O . THR A 1 218 ? -19.383 13.132 11.273 1.00 90.12 218 THR A O 1
ATOM 1555 N N . VAL A 1 219 ? -18.830 10.954 11.348 1.00 86.81 219 VAL A N 1
ATOM 1556 C CA . VAL A 1 219 ? -18.035 10.897 10.114 1.00 86.81 219 VAL A CA 1
ATOM 1557 C C . VAL A 1 219 ? -18.872 10.385 8.942 1.00 86.81 219 VAL A C 1
ATOM 1559 O O . VAL A 1 219 ? -18.592 10.712 7.793 1.00 86.81 219 VAL A O 1
ATOM 1562 N N . SER A 1 220 ? -19.926 9.607 9.189 1.00 77.62 220 SER A N 1
ATOM 1563 C CA . SER A 1 220 ? -20.818 9.134 8.124 1.00 77.62 220 SER A CA 1
ATOM 1564 C C . SER A 1 220 ? -21.740 10.240 7.601 1.00 77.62 220 SER A C 1
ATOM 1566 O O . SER A 1 220 ? -22.326 10.985 8.382 1.00 77.62 220 SER A O 1
ATOM 1568 N N . GLY A 1 221 ? -21.929 10.312 6.285 1.00 76.44 221 GLY A N 1
ATOM 1569 C CA . GLY A 1 221 ? -22.800 11.300 5.654 1.00 76.44 221 GLY A CA 1
ATOM 1570 C C . GLY A 1 221 ? -22.722 11.272 4.128 1.00 76.44 221 GLY A C 1
ATOM 1571 O O . GLY A 1 221 ? -22.101 10.395 3.539 1.00 76.44 221 GLY A O 1
ATOM 1572 N N . ALA A 1 222 ? -23.331 12.245 3.447 1.00 72.62 222 ALA A N 1
ATOM 1573 C CA . ALA A 1 222 ? -23.394 12.270 1.980 1.00 72.62 222 ALA A CA 1
ATOM 1574 C C . ALA A 1 222 ? -21.999 12.310 1.326 1.00 72.62 222 ALA A C 1
ATOM 1576 O O . ALA A 1 222 ? -21.819 11.787 0.226 1.00 72.62 222 ALA A O 1
ATOM 1577 N N . ALA A 1 223 ? -21.027 12.909 2.020 1.00 75.06 223 ALA A N 1
ATOM 1578 C CA . ALA A 1 223 ? -19.633 13.007 1.604 1.00 75.06 223 ALA A CA 1
ATOM 1579 C C . ALA A 1 223 ? -18.783 11.775 1.968 1.00 75.06 223 ALA A C 1
ATOM 1581 O O . ALA A 1 223 ? -17.702 11.618 1.406 1.00 75.06 223 ALA A O 1
ATOM 1582 N N . GLY A 1 224 ? -19.267 10.912 2.869 1.00 80.75 224 GLY A N 1
ATOM 1583 C CA . GLY A 1 224 ? -18.516 9.781 3.403 1.00 80.75 224 GLY A CA 1
ATOM 1584 C C . GLY A 1 224 ? -18.194 8.741 2.335 1.00 80.75 224 GLY A C 1
ATOM 1585 O O . GLY A 1 224 ? -19.080 8.305 1.593 1.00 80.75 224 GLY A O 1
ATOM 1586 N N . ALA A 1 225 ? -16.927 8.341 2.252 1.00 84.38 225 ALA A N 1
ATOM 1587 C CA . ALA A 1 225 ? -16.496 7.341 1.293 1.00 84.38 225 ALA A CA 1
ATOM 1588 C C . ALA A 1 225 ? -15.211 6.611 1.692 1.00 84.38 225 ALA A C 1
ATOM 1590 O O . ALA A 1 225 ? -14.291 7.203 2.249 1.00 84.38 225 ALA A O 1
ATOM 1591 N N . ILE A 1 226 ? -15.135 5.317 1.377 1.00 88.12 226 ILE A N 1
ATOM 1592 C CA . ILE A 1 226 ? -13.961 4.491 1.674 1.00 88.12 226 ILE A CA 1
ATOM 1593 C C . ILE A 1 226 ? -12.945 4.596 0.532 1.00 88.12 226 ILE A C 1
ATOM 1595 O O . ILE A 1 226 ? -13.268 4.285 -0.615 1.00 88.12 226 ILE A O 1
ATOM 1599 N N . GLY A 1 227 ? -11.718 5.015 0.855 1.00 84.50 227 GLY A N 1
ATOM 1600 C CA . GLY A 1 227 ? -10.626 5.199 -0.109 1.00 84.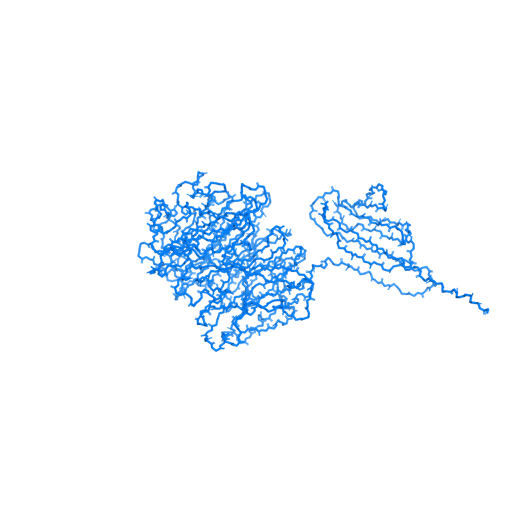50 227 GLY A CA 1
ATOM 1601 C C . GLY A 1 227 ? -9.560 4.098 -0.094 1.00 84.50 227 GLY A C 1
ATOM 1602 O O . GLY A 1 227 ? -8.846 3.916 -1.077 1.00 84.50 227 GLY A O 1
ATOM 1603 N N . ASN A 1 228 ? -9.427 3.346 0.995 1.00 90.62 228 ASN A N 1
ATOM 1604 C CA . ASN A 1 228 ? -8.501 2.217 1.095 1.00 90.62 228 ASN A CA 1
ATOM 1605 C C . ASN A 1 228 ? -9.035 1.201 2.097 1.00 90.62 228 ASN A C 1
ATOM 1607 O O . ASN A 1 228 ? -9.709 1.583 3.055 1.00 90.62 228 ASN A O 1
ATOM 1611 N N . ALA A 1 229 ? -8.663 -0.064 1.919 1.00 95.25 229 ALA A N 1
ATOM 1612 C CA . ALA A 1 229 ? -8.786 -1.067 2.961 1.00 95.25 229 ALA A CA 1
ATOM 1613 C C . ALA A 1 229 ? -7.648 -2.087 2.882 1.00 95.25 229 ALA A C 1
ATOM 1615 O O . ALA A 1 229 ? -7.081 -2.314 1.813 1.00 95.25 229 ALA A O 1
ATOM 1616 N N . TRP A 1 230 ? -7.345 -2.701 4.020 1.00 97.62 230 TRP A N 1
ATOM 1617 C CA . TRP A 1 230 ? -6.270 -3.667 4.205 1.00 97.62 230 TRP A CA 1
ATOM 1618 C C . TRP A 1 230 ? -6.776 -4.827 5.048 1.00 97.62 230 TRP A C 1
ATOM 1620 O O . TRP A 1 230 ? -7.433 -4.611 6.064 1.00 97.62 230 TRP A O 1
ATOM 1630 N N . ILE A 1 231 ? -6.451 -6.049 4.635 1.00 98.12 231 ILE A N 1
ATOM 1631 C CA . ILE A 1 231 ? -6.727 -7.261 5.406 1.00 98.12 231 ILE A CA 1
ATOM 1632 C C . ILE A 1 231 ? -5.454 -7.620 6.171 1.00 98.12 231 ILE A C 1
ATOM 1634 O O . ILE A 1 231 ? -4.395 -7.755 5.558 1.00 98.12 231 ILE A O 1
ATOM 1638 N N . THR A 1 232 ? -5.548 -7.784 7.486 1.00 97.88 232 THR A N 1
ATOM 1639 C CA . THR A 1 232 ? -4.425 -8.242 8.318 1.00 97.88 232 THR A CA 1
ATOM 1640 C C . THR A 1 232 ? -4.398 -9.764 8.430 1.00 97.88 232 THR A C 1
ATOM 1642 O O . THR A 1 232 ? -5.378 -10.453 8.142 1.00 97.88 232 THR A O 1
ATOM 1645 N N . SER A 1 233 ? -3.275 -10.321 8.880 1.00 96.81 233 SER A N 1
ATOM 1646 C CA . SER A 1 233 ? -3.058 -11.768 8.996 1.00 96.81 233 SER A CA 1
ATOM 1647 C C . SER A 1 233 ? -4.059 -12.466 9.923 1.00 96.81 233 SER A C 1
ATOM 1649 O O . SER A 1 233 ? -4.374 -13.636 9.724 1.00 96.81 233 SER A O 1
ATOM 1651 N N . ASN A 1 234 ? -4.608 -11.742 10.904 1.00 96.56 234 ASN A N 1
ATOM 1652 C CA . ASN A 1 234 ? -5.665 -12.223 11.797 1.00 96.56 234 ASN A CA 1
ATOM 1653 C C . ASN A 1 234 ? -7.086 -12.123 11.189 1.00 96.56 234 ASN A C 1
ATOM 1655 O O . ASN A 1 234 ? -8.060 -12.505 11.839 1.00 96.56 234 ASN A O 1
ATOM 1659 N N . GLY A 1 235 ? -7.211 -11.612 9.961 1.00 97.62 235 GLY A N 1
ATOM 1660 C CA . GLY A 1 235 ? -8.463 -11.448 9.226 1.00 97.62 235 GLY A CA 1
ATOM 1661 C C . GLY A 1 235 ? -9.267 -10.200 9.585 1.00 97.62 235 GLY A C 1
ATOM 1662 O O . GLY A 1 235 ? -10.376 -10.047 9.072 1.00 97.62 235 GLY A O 1
ATOM 1663 N N . ASP A 1 236 ? -8.768 -9.331 10.468 1.00 98.12 236 ASP A N 1
ATOM 1664 C CA . ASP A 1 236 ? -9.375 -8.016 10.666 1.00 98.12 236 ASP A CA 1
ATOM 1665 C C . ASP A 1 236 ? -9.177 -7.157 9.403 1.00 98.12 236 ASP A C 1
ATOM 1667 O O . ASP A 1 236 ? -8.307 -7.418 8.565 1.00 98.12 236 ASP A O 1
ATOM 1671 N N . VAL A 1 237 ? -10.007 -6.124 9.259 1.00 98.44 237 VAL A N 1
ATOM 1672 C CA . VAL A 1 237 ? -9.932 -5.188 8.134 1.00 98.44 237 VAL A CA 1
ATOM 1673 C C . VAL A 1 237 ? -9.722 -3.778 8.656 1.00 98.44 237 VAL A C 1
ATOM 1675 O O . VAL A 1 237 ? -10.562 -3.261 9.388 1.00 98.44 237 VAL A O 1
ATOM 1678 N N . PHE A 1 238 ? -8.637 -3.131 8.246 1.00 98.50 238 PHE A N 1
ATOM 1679 C CA . PHE A 1 238 ? -8.468 -1.689 8.414 1.00 98.50 238 PHE A CA 1
ATOM 1680 C C . PHE A 1 238 ? -8.988 -0.974 7.178 1.00 98.50 238 PHE A C 1
ATOM 1682 O O . PHE A 1 238 ? -8.811 -1.470 6.068 1.00 98.50 238 PHE A O 1
ATOM 1689 N N . PHE A 1 239 ? -9.625 0.181 7.339 1.00 96.94 239 PHE A N 1
ATOM 1690 C CA . PHE A 1 239 ? -10.132 0.944 6.201 1.00 96.94 239 PHE A CA 1
ATOM 1691 C C . PHE A 1 239 ? -10.144 2.443 6.471 1.00 96.94 239 PHE A C 1
ATOM 1693 O O . PHE A 1 239 ? -10.427 2.883 7.583 1.00 96.94 239 PHE A O 1
ATOM 1700 N N . ALA A 1 240 ? -9.813 3.220 5.442 1.00 94.75 240 ALA A N 1
ATOM 1701 C CA . ALA A 1 240 ? -9.740 4.672 5.510 1.00 94.75 240 ALA A CA 1
ATOM 1702 C C . ALA A 1 240 ? -10.992 5.303 4.891 1.00 94.75 240 ALA A C 1
ATOM 1704 O O . ALA A 1 240 ? -11.337 4.998 3.745 1.00 94.75 240 ALA A O 1
ATOM 1705 N N . VAL A 1 241 ? -11.647 6.192 5.637 1.00 92.62 241 VAL A N 1
ATOM 1706 C CA . VAL A 1 241 ? -12.850 6.921 5.214 1.00 92.62 241 VAL A CA 1
ATOM 1707 C C . VAL A 1 241 ? -12.514 8.395 5.042 1.00 92.62 241 VAL A C 1
ATOM 1709 O O . VAL A 1 241 ? -12.052 9.018 5.992 1.00 92.62 241 VAL A O 1
ATOM 1712 N N . ALA A 1 242 ? -12.795 8.949 3.865 1.00 89.88 242 ALA A N 1
ATOM 1713 C CA . ALA A 1 242 ? -12.843 10.385 3.615 1.00 89.88 242 ALA A CA 1
ATOM 1714 C C . ALA A 1 242 ? -14.254 10.912 3.909 1.00 89.88 242 ALA A C 1
ATOM 1716 O O . ALA A 1 242 ? -15.236 10.251 3.565 1.00 89.88 242 ALA A O 1
ATOM 1717 N N . SER A 1 243 ? -14.377 12.083 4.530 1.00 89.06 243 SER A N 1
ATOM 1718 C CA . SER A 1 243 ? -15.670 12.722 4.788 1.00 89.06 243 SER A CA 1
ATOM 1719 C C . SER A 1 243 ? -15.555 14.239 4.954 1.00 89.06 243 SER A C 1
ATOM 1721 O O . SER A 1 243 ? -14.463 14.804 4.918 1.00 89.06 243 SER A O 1
ATOM 1723 N N . ASN A 1 244 ? -16.703 14.886 5.165 1.00 89.31 244 ASN A N 1
ATOM 1724 C CA . ASN A 1 244 ? -16.803 16.282 5.566 1.00 89.31 244 ASN A CA 1
ATOM 1725 C C . ASN A 1 244 ? -17.287 16.332 7.016 1.00 89.31 244 ASN A C 1
ATOM 1727 O O . ASN A 1 244 ? -18.403 15.897 7.303 1.00 89.31 244 ASN A O 1
ATOM 1731 N N . VAL A 1 245 ? -16.469 16.869 7.917 1.00 87.69 245 VAL A N 1
ATOM 1732 C CA . VAL A 1 245 ? -16.767 16.931 9.354 1.00 87.69 245 VAL A CA 1
ATOM 1733 C C . VAL A 1 245 ? -16.523 18.354 9.844 1.00 87.69 245 VAL A C 1
ATOM 1735 O O . VAL A 1 245 ? -15.503 18.954 9.523 1.00 87.69 245 VAL A O 1
ATOM 1738 N N . ASP A 1 246 ? -17.476 18.909 10.595 1.00 83.62 246 ASP A N 1
ATOM 1739 C CA . ASP A 1 246 ? -17.432 20.275 11.144 1.00 83.62 246 ASP A CA 1
ATOM 1740 C C . ASP A 1 246 ? -17.120 21.371 10.114 1.00 83.62 246 ASP A C 1
ATOM 1742 O O . ASP A 1 246 ? -16.372 22.310 10.371 1.00 83.62 246 ASP A O 1
ATOM 1746 N N . GLY A 1 247 ? -17.680 21.243 8.910 1.00 84.12 247 GLY A N 1
ATOM 1747 C CA . GLY A 1 247 ? -17.451 22.206 7.830 1.00 84.12 247 GLY A CA 1
ATOM 1748 C C . GLY A 1 247 ? -16.079 22.095 7.157 1.00 84.12 247 GLY A C 1
ATOM 1749 O O . GLY A 1 247 ? -15.825 22.832 6.207 1.00 84.12 247 GLY A O 1
ATOM 1750 N N . VAL A 1 248 ? -15.224 21.158 7.579 1.00 86.12 248 VAL A N 1
ATOM 1751 C CA . VAL A 1 248 ? -13.963 20.836 6.901 1.00 86.12 248 VAL A CA 1
ATOM 1752 C C . VAL A 1 248 ? -14.202 19.677 5.940 1.00 86.12 248 VAL A C 1
ATOM 1754 O O . VAL A 1 248 ? -14.655 18.605 6.344 1.00 86.12 248 VAL A O 1
ATOM 1757 N N . ALA A 1 249 ? -13.931 19.901 4.656 1.00 87.44 249 ALA A N 1
ATOM 1758 C CA . ALA A 1 249 ? -14.060 18.883 3.618 1.00 87.44 249 ALA A CA 1
ATOM 1759 C C . ALA A 1 249 ? -12.795 18.021 3.493 1.00 87.44 249 ALA A C 1
ATOM 1761 O O . ALA A 1 249 ? -11.706 18.468 3.840 1.00 87.44 249 ALA A O 1
ATOM 1762 N N . ASP A 1 250 ? -12.933 16.813 2.941 1.00 84.81 250 ASP A N 1
ATOM 1763 C CA . ASP A 1 250 ? -11.819 15.905 2.618 1.00 84.81 250 ASP A CA 1
ATOM 1764 C C . ASP A 1 250 ? -10.915 15.542 3.813 1.00 84.81 250 ASP A C 1
ATOM 1766 O O . ASP A 1 250 ? -9.697 15.390 3.672 1.00 84.81 250 ASP A O 1
ATOM 1770 N N . VAL A 1 251 ? -11.506 15.378 4.995 1.00 91.12 251 VAL A N 1
ATOM 1771 C CA . VAL A 1 251 ? -10.820 14.850 6.182 1.00 91.12 251 VAL A CA 1
ATOM 1772 C C . VAL A 1 251 ? -10.904 13.327 6.224 1.00 91.12 251 VAL A C 1
ATOM 1774 O O . VAL A 1 251 ? -11.898 12.751 5.777 1.00 91.12 251 VAL A O 1
ATOM 1777 N N . ASN A 1 252 ? -9.867 12.662 6.742 1.00 93.56 252 ASN A N 1
ATOM 1778 C CA . ASN A 1 252 ? -9.755 11.204 6.687 1.00 93.56 252 ASN A CA 1
ATOM 1779 C C . ASN A 1 252 ? -9.687 10.561 8.077 1.00 93.56 252 ASN A C 1
ATOM 1781 O O . ASN A 1 252 ? -9.241 11.168 9.048 1.00 93.56 252 ASN A O 1
ATOM 1785 N N . PHE A 1 253 ? -10.125 9.308 8.155 1.00 96.38 253 PHE A N 1
ATOM 1786 C CA . PHE A 1 253 ? -10.242 8.540 9.394 1.00 96.38 253 PHE A CA 1
ATOM 1787 C C . PHE A 1 253 ? -9.864 7.082 9.139 1.00 96.38 253 PHE A C 1
ATOM 1789 O O . PHE A 1 253 ? -10.333 6.497 8.162 1.00 96.38 253 PHE A O 1
ATOM 1796 N N . LEU A 1 254 ? -9.047 6.484 10.007 1.00 98.12 254 LEU A N 1
ATOM 1797 C CA . LEU A 1 254 ? -8.725 5.058 9.957 1.00 98.12 254 LEU A CA 1
ATOM 1798 C C . LEU A 1 254 ? -9.642 4.290 10.906 1.00 98.12 254 LEU A C 1
ATOM 1800 O O . LEU A 1 254 ? -9.649 4.554 12.104 1.00 98.12 254 LEU A O 1
ATOM 1804 N N . TYR A 1 255 ? -10.357 3.299 10.392 1.00 98.12 255 TYR A N 1
ATOM 1805 C CA . TYR A 1 255 ? -11.205 2.397 11.166 1.00 98.12 255 TYR A CA 1
ATOM 1806 C C . TYR A 1 255 ? -10.677 0.970 11.132 1.00 98.12 255 TYR A C 1
ATOM 1808 O O . TYR A 1 255 ? -9.887 0.598 10.262 1.00 98.12 255 TYR A O 1
ATOM 1816 N N . ARG A 1 256 ? -11.189 0.156 12.056 1.00 98.00 256 ARG A N 1
ATOM 1817 C CA . ARG A 1 256 ? -10.934 -1.278 12.147 1.00 98.00 256 ARG A CA 1
ATOM 1818 C C . ARG A 1 256 ? -12.251 -2.042 12.240 1.00 98.00 256 ARG A C 1
ATOM 1820 O O . ARG A 1 256 ? -13.119 -1.684 13.035 1.00 98.00 256 ARG A O 1
ATOM 1827 N N . ALA A 1 257 ? -12.382 -3.101 11.450 1.00 97.69 257 ALA A N 1
ATOM 1828 C CA . ALA A 1 257 ? -13.476 -4.060 11.493 1.00 97.69 257 ALA A CA 1
ATOM 1829 C C . ALA A 1 257 ? -12.968 -5.434 11.947 1.00 97.69 257 ALA A C 1
ATOM 1831 O O . ALA A 1 257 ? -11.947 -5.921 11.453 1.00 97.69 257 ALA A O 1
ATOM 1832 N N . LYS A 1 258 ? -13.691 -6.072 12.869 1.00 97.19 258 LYS A N 1
ATOM 1833 C CA . LYS A 1 258 ? -13.329 -7.382 13.419 1.00 97.19 258 LYS A CA 1
ATOM 1834 C C . LYS A 1 258 ? -13.517 -8.505 12.397 1.00 97.19 258 LYS A C 1
ATOM 1836 O O . LYS A 1 258 ? -14.557 -8.584 11.749 1.00 97.19 258 LYS A O 1
ATOM 1841 N N . ALA A 1 259 ? -12.564 -9.428 12.311 1.00 95.19 259 ALA A N 1
ATOM 1842 C CA . ALA A 1 259 ? -12.703 -10.652 11.527 1.00 95.19 259 ALA A CA 1
ATOM 1843 C C . ALA A 1 259 ? -13.987 -11.429 11.885 1.00 95.19 259 ALA A C 1
ATOM 1845 O O . ALA A 1 259 ? -14.321 -11.598 13.058 1.00 95.19 259 ALA A O 1
ATOM 1846 N N . GLY A 1 260 ? -14.693 -11.944 10.877 1.00 93.31 260 GLY A N 1
ATOM 1847 C CA . GLY A 1 260 ? -15.900 -12.766 11.041 1.00 93.31 260 GLY A CA 1
ATOM 1848 C C . GLY A 1 260 ? -17.187 -11.977 11.305 1.00 93.31 260 GLY A C 1
ATOM 1849 O O . GLY A 1 260 ? -18.176 -12.204 10.616 1.00 93.31 260 GLY A O 1
ATOM 1850 N N . THR A 1 261 ? -17.194 -11.032 12.250 1.00 94.56 261 THR A N 1
ATOM 1851 C CA . THR A 1 261 ? -18.399 -10.231 12.570 1.00 94.56 261 THR A CA 1
ATOM 1852 C C . THR A 1 261 ? -18.465 -8.905 11.817 1.00 94.56 261 THR A C 1
ATOM 1854 O O . THR A 1 261 ? -19.543 -8.331 11.656 1.00 94.56 261 THR A O 1
ATOM 1857 N N . PHE A 1 262 ? -17.309 -8.387 11.396 1.00 95.69 262 PHE A N 1
ATOM 1858 C CA . PHE A 1 262 ? -17.131 -7.069 10.792 1.00 95.69 262 PHE A CA 1
ATOM 1859 C C . PHE A 1 262 ? -17.751 -5.928 11.606 1.00 95.69 262 PHE A C 1
ATOM 1861 O O . PHE A 1 262 ? -18.115 -4.891 11.056 1.00 95.69 262 PHE A O 1
ATOM 1868 N N . THR A 1 263 ? -17.881 -6.098 12.924 1.00 96.31 263 THR A N 1
ATOM 1869 C CA . THR A 1 263 ? -18.211 -4.997 13.832 1.00 96.31 263 THR A CA 1
ATOM 1870 C C . THR A 1 263 ? -17.053 -3.997 13.831 1.00 96.31 263 THR A C 1
ATOM 1872 O O . THR A 1 263 ? -15.902 -4.384 13.634 1.00 96.31 263 THR A O 1
ATOM 1875 N N . VAL A 1 264 ? -17.365 -2.705 13.964 1.00 96.81 264 VAL A N 1
ATOM 1876 C CA . VAL A 1 264 ? -16.403 -1.606 13.780 1.00 96.81 264 VAL A CA 1
ATOM 1877 C C . VAL A 1 264 ? -16.264 -0.817 15.071 1.00 96.81 264 VAL A C 1
ATOM 1879 O O . VAL A 1 264 ? -17.267 -0.396 15.650 1.00 96.81 264 VAL A O 1
ATOM 1882 N N . GLY A 1 265 ? -15.025 -0.576 15.481 1.00 96.19 265 GLY A N 1
ATOM 1883 C CA . GLY A 1 265 ? -14.700 0.254 16.632 1.00 96.19 265 GLY A CA 1
ATOM 1884 C C . GLY A 1 265 ? -13.236 0.135 17.034 1.00 96.19 265 GLY A C 1
ATOM 1885 O O . GLY A 1 265 ? -12.533 -0.777 16.595 1.00 96.19 265 GLY A O 1
ATOM 1886 N N . SER A 1 266 ? -12.797 1.068 17.872 1.00 95.00 266 SER A N 1
ATOM 1887 C CA . SER A 1 266 ? -11.463 1.085 18.484 1.00 95.00 266 SER A CA 1
ATOM 1888 C C . SER A 1 266 ? -11.430 0.449 19.880 1.00 95.00 266 SER A C 1
ATOM 1890 O O . SER A 1 266 ? -10.361 0.252 20.449 1.00 95.00 266 SER A O 1
ATOM 1892 N N . ASP A 1 267 ? -12.594 0.118 20.447 1.00 94.31 267 ASP A N 1
ATOM 1893 C CA . ASP A 1 267 ? -12.720 -0.606 21.709 1.00 94.31 267 ASP A CA 1
ATOM 1894 C C . ASP A 1 267 ? -12.453 -2.109 21.544 1.00 94.31 267 ASP A C 1
ATOM 1896 O O . ASP A 1 267 ? -12.553 -2.669 20.454 1.00 94.31 267 ASP A O 1
ATOM 1900 N N . ALA A 1 268 ? -12.196 -2.801 22.657 1.00 91.19 268 ALA A N 1
ATOM 1901 C CA . ALA A 1 268 ? -11.933 -4.243 22.660 1.00 91.19 268 ALA A CA 1
ATOM 1902 C C . ALA A 1 268 ? -13.077 -5.090 22.061 1.00 91.19 268 ALA A C 1
ATOM 1904 O O . ALA A 1 268 ? -12.828 -6.198 21.585 1.00 91.19 268 ALA A O 1
ATOM 1905 N N . ALA A 1 269 ? -14.318 -4.583 22.074 1.00 92.12 269 ALA A N 1
ATOM 1906 C CA . ALA A 1 269 ? -15.486 -5.238 21.486 1.00 92.12 269 ALA A CA 1
ATOM 1907 C C . ALA A 1 269 ? -15.785 -4.797 20.039 1.00 92.12 269 ALA A C 1
ATOM 1909 O O . ALA A 1 269 ? -16.693 -5.350 19.417 1.00 92.12 269 ALA A O 1
ATOM 1910 N N . TYR A 1 270 ? -15.008 -3.862 19.472 1.00 95.44 270 TYR A N 1
ATOM 1911 C CA . TYR A 1 270 ? -15.154 -3.374 18.095 1.00 95.44 270 TYR A CA 1
ATOM 1912 C C . TYR A 1 270 ? -16.576 -2.876 17.828 1.00 95.44 270 TYR A C 1
ATOM 1914 O O . TYR A 1 270 ? -17.200 -3.229 16.828 1.00 95.44 270 TYR A O 1
ATOM 1922 N N . SER A 1 271 ? -17.132 -2.128 18.772 1.00 93.62 271 SER A N 1
ATOM 1923 C CA . SER A 1 271 ? -18.557 -1.808 18.821 1.00 93.62 271 SER A CA 1
ATOM 1924 C C . SER A 1 271 ? -18.833 -0.312 18.880 1.00 93.62 271 SER A C 1
ATOM 1926 O O . SER A 1 271 ? -19.910 0.126 18.477 1.00 93.62 271 SER A O 1
ATOM 1928 N N . ASN A 1 272 ? -17.857 0.484 19.323 1.00 95.19 272 ASN A N 1
ATOM 1929 C CA . ASN A 1 272 ? -18.038 1.906 19.593 1.00 95.19 272 ASN A CA 1
ATOM 1930 C C . ASN A 1 272 ? -18.071 2.790 18.334 1.00 95.19 272 ASN A C 1
ATOM 1932 O O . ASN A 1 272 ? -18.274 3.996 18.463 1.00 95.19 272 ASN A O 1
ATOM 1936 N N . LYS A 1 273 ? -17.842 2.217 17.141 1.00 95.75 273 LYS A N 1
ATOM 1937 C CA . LYS A 1 273 ? -17.826 2.908 15.837 1.00 95.75 273 LYS A CA 1
ATOM 1938 C C . LYS A 1 273 ? -16.806 4.041 15.707 1.00 95.75 273 LYS A C 1
ATOM 1940 O O . LYS A 1 273 ? -16.848 4.772 14.719 1.00 95.75 273 LYS A O 1
ATOM 1945 N N . ARG A 1 274 ? -15.891 4.193 16.663 1.00 96.06 274 ARG A N 1
ATOM 1946 C CA . ARG A 1 274 ? -14.864 5.236 16.647 1.00 96.06 274 ARG A CA 1
ATOM 1947 C C . ARG A 1 274 ? -13.720 4.850 15.728 1.00 96.06 274 ARG A C 1
ATOM 1949 O O . ARG A 1 274 ? -13.375 3.672 15.607 1.00 96.06 274 ARG A O 1
ATOM 1956 N N . ALA A 1 275 ? -13.133 5.862 15.103 1.00 97.38 275 ALA A N 1
ATOM 1957 C CA . ALA A 1 275 ? -11.882 5.710 14.386 1.00 97.38 275 ALA A CA 1
ATOM 1958 C C . ALA A 1 275 ? -10.763 5.286 15.353 1.00 97.38 275 ALA A C 1
ATOM 1960 O O . ALA A 1 275 ? -10.767 5.621 16.538 1.00 97.38 275 ALA A O 1
ATOM 1961 N N . CYS A 1 276 ? -9.798 4.538 14.835 1.00 97.69 276 CYS A N 1
ATOM 1962 C CA . CYS A 1 276 ? -8.524 4.287 15.495 1.00 97.69 276 CYS A CA 1
ATOM 1963 C C . CYS A 1 276 ? -7.624 5.530 15.443 1.00 97.69 276 CYS A C 1
ATOM 1965 O O . CYS A 1 276 ? -6.897 5.791 16.396 1.00 97.69 276 CYS A O 1
ATOM 1967 N N . ILE A 1 277 ? -7.666 6.266 14.325 1.00 97.50 277 ILE A N 1
ATOM 1968 C CA . ILE A 1 277 ? -6.871 7.473 14.060 1.00 97.50 277 ILE A CA 1
ATOM 1969 C C . ILE A 1 277 ? -7.743 8.467 13.286 1.00 97.50 277 ILE A C 1
ATOM 1971 O O . ILE A 1 277 ? -8.368 8.095 12.288 1.00 97.50 277 ILE A O 1
ATOM 1975 N N . ASP A 1 278 ? -7.727 9.733 13.695 1.00 96.00 278 ASP A N 1
ATOM 1976 C CA . ASP A 1 278 ? -8.177 10.851 12.863 1.00 96.00 278 ASP A CA 1
ATOM 1977 C C . ASP A 1 278 ? -6.990 11.275 11.975 1.00 96.00 278 ASP A C 1
ATOM 1979 O O . ASP A 1 278 ? -6.070 11.957 12.431 1.00 96.00 278 ASP A O 1
ATOM 1983 N N . ILE A 1 279 ? -6.954 10.811 10.723 1.00 95.00 279 ILE A N 1
ATOM 1984 C CA . ILE A 1 279 ? -5.825 11.018 9.800 1.00 95.00 279 ILE A CA 1
ATOM 1985 C C . ILE A 1 279 ? -5.764 12.494 9.420 1.00 95.00 279 ILE A C 1
ATOM 1987 O O . ILE A 1 279 ? -6.747 13.041 8.920 1.00 95.00 279 ILE A O 1
ATOM 1991 N N . GLY A 1 280 ? -4.620 13.139 9.614 1.00 90.56 280 GLY A N 1
ATOM 1992 C CA . GLY A 1 280 ? -4.480 14.572 9.398 1.00 90.56 280 GLY A CA 1
ATOM 1993 C C . GLY A 1 280 ? -4.856 15.420 10.614 1.00 90.56 280 GLY A C 1
ATOM 1994 O O . GLY A 1 280 ? -4.956 16.635 10.482 1.00 90.56 280 GLY A O 1
ATOM 1995 N N . ARG A 1 281 ? -5.092 14.830 11.796 1.00 90.19 281 ARG A N 1
ATOM 1996 C CA . ARG A 1 281 ? -5.372 15.587 13.027 1.00 90.19 281 ARG A CA 1
ATOM 1997 C C . ARG A 1 281 ? -4.174 15.609 13.972 1.00 90.19 281 ARG A C 1
ATOM 1999 O O . ARG A 1 281 ? -3.718 14.555 14.421 1.00 90.19 281 ARG A O 1
ATOM 2006 N N . TYR A 1 282 ? -3.729 16.806 14.350 1.00 85.81 282 TYR A N 1
ATOM 2007 C CA . TYR A 1 282 ? -2.659 16.974 15.331 1.00 85.81 282 TYR A CA 1
ATOM 2008 C C . TYR A 1 282 ? -2.929 18.102 16.347 1.00 85.81 282 TYR A C 1
ATOM 2010 O O . TYR A 1 282 ? -3.261 19.223 15.949 1.00 85.81 282 TYR A O 1
ATOM 2018 N N . PRO A 1 283 ? -2.764 17.838 17.660 1.00 86.69 283 PRO A N 1
ATOM 2019 C CA . PRO A 1 283 ? -2.734 16.504 18.278 1.00 86.69 283 PRO A CA 1
ATOM 2020 C C . PRO A 1 283 ? -4.049 15.735 18.030 1.00 86.69 283 PRO A C 1
ATOM 2022 O O . PRO A 1 283 ? -5.082 16.342 17.759 1.00 86.69 283 PRO A O 1
ATOM 2025 N N . GLN A 1 284 ? -4.044 14.400 18.153 1.00 86.81 284 GLN A N 1
ATOM 2026 C CA . GLN A 1 284 ? -5.225 13.547 17.882 1.00 86.81 284 GLN A CA 1
ATOM 2027 C C . GLN A 1 284 ? -6.482 13.932 18.687 1.00 86.81 284 GLN A C 1
ATOM 2029 O O . GLN A 1 284 ? -7.597 13.698 18.232 1.00 86.81 284 GLN A O 1
ATOM 2034 N N . VAL A 1 285 ? -6.318 14.554 19.859 1.00 82.50 285 VAL A N 1
ATOM 2035 C CA . VAL A 1 285 ? -7.419 15.059 20.690 1.00 82.50 285 VAL A CA 1
ATOM 2036 C C . VAL A 1 285 ? -7.324 16.577 20.783 1.00 82.50 285 VAL A C 1
ATOM 2038 O O . VAL A 1 285 ? -6.293 17.108 21.186 1.00 82.50 285 VAL A O 1
ATOM 2041 N N . GLY A 1 286 ? -8.403 17.275 20.422 1.00 82.19 286 GLY A N 1
ATOM 2042 C CA . GLY A 1 286 ? -8.486 18.740 20.486 1.00 82.19 286 GLY A CA 1
ATOM 2043 C C . GLY A 1 286 ? -7.665 19.493 19.430 1.00 82.19 286 GLY A C 1
ATOM 2044 O O . GLY A 1 286 ? -7.718 20.719 19.402 1.00 82.19 286 GLY A O 1
ATOM 2045 N N . GLY A 1 287 ? -6.928 18.787 18.567 1.00 85.50 287 GLY A N 1
ATOM 2046 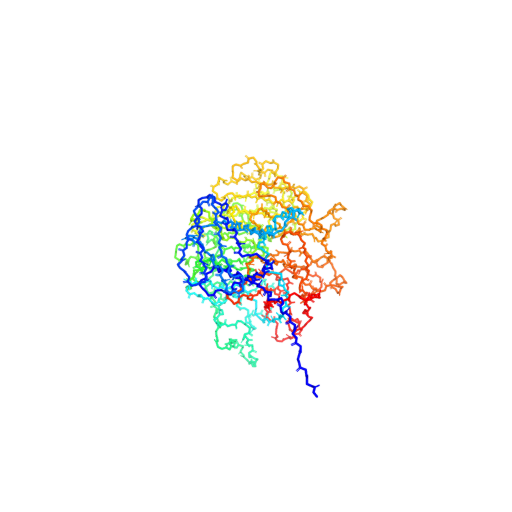C CA . GLY A 1 287 ? -6.140 19.379 17.493 1.00 85.50 287 GLY A CA 1
ATOM 2047 C C . GLY A 1 287 ? -6.932 19.750 16.241 1.00 85.50 287 GLY A C 1
ATOM 2048 O O . GLY A 1 287 ? -8.094 19.369 16.060 1.00 85.50 287 GLY A O 1
ATOM 2049 N N . VAL A 1 288 ? -6.263 20.484 15.351 1.00 85.69 288 VAL A N 1
ATOM 2050 C CA . VAL A 1 288 ? -6.807 20.866 14.042 1.00 85.69 288 VAL A CA 1
ATOM 2051 C C . VAL A 1 288 ? -6.790 19.649 13.126 1.00 85.69 288 VAL A C 1
ATOM 2053 O O . VAL A 1 288 ? -5.837 18.876 13.135 1.00 85.69 288 VAL A O 1
ATOM 2056 N N . HIS A 1 289 ? -7.865 19.464 12.358 1.00 88.94 289 HIS A N 1
ATOM 2057 C CA . HIS A 1 289 ? -7.960 18.409 11.352 1.00 88.94 289 HIS A CA 1
ATOM 2058 C C . HIS A 1 289 ? -7.667 18.993 9.976 1.00 88.94 289 HIS A C 1
ATOM 2060 O O . HIS A 1 289 ? -8.504 19.687 9.400 1.00 88.94 289 HIS A O 1
ATOM 2066 N N . THR A 1 290 ? -6.479 18.717 9.460 1.00 87.56 290 THR A N 1
ATOM 2067 C CA . THR A 1 290 ? -6.048 19.187 8.153 1.00 87.56 290 THR A CA 1
ATOM 2068 C C . THR A 1 290 ? -6.736 18.397 7.037 1.00 87.56 290 THR A C 1
ATOM 2070 O O . THR A 1 290 ? -6.673 17.163 7.019 1.00 87.56 290 THR A O 1
ATOM 2073 N N . PRO A 1 291 ? -7.372 19.081 6.070 1.00 87.88 291 PRO A N 1
ATOM 2074 C CA . PRO A 1 291 ? -7.977 18.427 4.919 1.00 87.88 291 PRO A CA 1
ATOM 2075 C C . PRO A 1 291 ? -6.915 17.842 3.978 1.00 87.88 291 PRO A C 1
ATOM 2077 O O . PRO A 1 291 ? -5.783 18.313 3.914 1.00 87.88 291 PRO A O 1
ATOM 2080 N N . LYS A 1 292 ? -7.302 16.854 3.166 1.00 87.06 292 LYS A N 1
ATOM 2081 C CA . LYS A 1 292 ? -6.470 16.257 2.102 1.00 87.06 292 LYS A CA 1
ATOM 2082 C C . LYS A 1 292 ? -5.226 15.493 2.575 1.00 87.06 292 LYS A C 1
ATOM 2084 O O . LYS A 1 292 ? -4.406 15.122 1.731 1.00 87.06 292 LYS A O 1
ATOM 2089 N N . ILE A 1 293 ? -5.117 15.184 3.864 1.00 90.88 293 ILE A N 1
ATOM 2090 C CA . ILE A 1 293 ? -4.180 14.182 4.386 1.00 90.88 293 ILE A CA 1
ATOM 2091 C C . ILE A 1 293 ? -4.891 12.834 4.436 1.00 90.88 293 ILE A C 1
ATOM 2093 O O . ILE A 1 293 ? -5.980 12.728 4.997 1.00 90.88 293 ILE A O 1
ATOM 2097 N N . LYS A 1 294 ? -4.319 11.820 3.783 1.00 91.38 294 LYS A N 1
ATOM 2098 C CA . LYS A 1 294 ? -4.979 10.537 3.489 1.00 91.38 294 LYS A CA 1
ATOM 2099 C C . LYS A 1 294 ? -3.966 9.397 3.361 1.00 91.38 294 LYS A C 1
ATOM 2101 O O . LYS A 1 294 ? -2.777 9.594 3.553 1.00 91.38 294 LYS A O 1
ATOM 2106 N N . ALA A 1 295 ? -4.434 8.206 2.998 1.00 92.62 295 ALA A N 1
ATOM 2107 C CA . ALA A 1 295 ? -3.571 7.129 2.515 1.00 92.62 295 ALA A CA 1
ATOM 2108 C C . ALA A 1 295 ? -3.358 7.239 0.992 1.00 92.62 295 ALA A C 1
ATOM 2110 O O . ALA A 1 295 ? -4.326 7.387 0.234 1.00 92.62 295 ALA A O 1
ATOM 2111 N N . LEU A 1 296 ? -2.109 7.106 0.538 1.00 91.12 296 LEU A N 1
ATOM 2112 C CA . LEU A 1 296 ? -1.746 7.069 -0.881 1.00 91.12 296 LEU A CA 1
ATOM 2113 C C . LEU A 1 296 ? -2.298 5.799 -1.540 1.00 91.12 296 LEU A C 1
ATOM 2115 O O . LEU A 1 296 ? -3.206 5.844 -2.376 1.00 91.12 296 LEU A O 1
ATOM 2119 N N . SER A 1 297 ? -1.799 4.647 -1.099 1.00 90.25 297 SER A N 1
ATOM 2120 C CA . SER A 1 297 ? -1.996 3.345 -1.742 1.00 90.25 297 SER A CA 1
ATOM 2121 C C . SER A 1 297 ? -2.074 2.225 -0.698 1.00 90.25 297 SER A C 1
ATOM 2123 O O . SER A 1 297 ? -2.183 2.494 0.503 1.00 90.25 297 SER A O 1
ATOM 2125 N N . SER A 1 298 ? -2.019 0.956 -1.120 1.00 91.31 298 SER A N 1
ATOM 2126 C CA . SER A 1 298 ? -1.922 -0.149 -0.164 1.00 91.31 298 SER A CA 1
ATOM 2127 C C . SER A 1 298 ? -0.631 -0.113 0.665 1.00 91.31 298 SER A C 1
ATOM 2129 O O . SER A 1 298 ? -0.589 -0.760 1.705 1.00 91.31 298 SER A O 1
ATOM 2131 N N . ARG A 1 299 ? 0.386 0.666 0.265 1.00 94.88 299 ARG A N 1
ATOM 2132 C CA . ARG A 1 299 ? 1.644 0.847 1.010 1.00 94.88 299 ARG A CA 1
ATOM 2133 C C . ARG A 1 299 ? 1.590 1.857 2.149 1.00 94.88 299 ARG A C 1
ATOM 2135 O O . ARG A 1 299 ? 2.539 1.932 2.919 1.00 94.88 299 ARG A O 1
ATOM 2142 N N . SER A 1 300 ? 0.481 2.571 2.332 1.00 96.62 300 SER A N 1
ATOM 2143 C CA . SER A 1 300 ? 0.306 3.436 3.507 1.00 96.62 300 SER A CA 1
ATOM 2144 C C . SER A 1 300 ? 0.060 2.661 4.805 1.00 96.62 300 SER A C 1
ATOM 2146 O O . SER A 1 300 ? 0.056 3.275 5.863 1.00 96.62 300 SER A O 1
ATOM 2148 N N . PHE A 1 301 ? -0.151 1.343 4.749 1.00 98.25 301 PHE A N 1
ATOM 2149 C CA . PHE A 1 301 ? -0.321 0.487 5.922 1.00 98.25 301 PHE A CA 1
ATOM 2150 C C . PHE A 1 301 ? 0.586 -0.738 5.815 1.00 98.25 301 PHE A C 1
ATOM 2152 O O . PHE A 1 301 ? 0.684 -1.353 4.752 1.00 98.25 301 PHE A O 1
ATOM 2159 N N . LEU A 1 302 ? 1.202 -1.124 6.928 1.00 98.44 302 LEU A N 1
ATOM 2160 C CA . LEU A 1 302 ? 2.043 -2.312 7.023 1.00 98.44 302 LEU A CA 1
ATOM 2161 C C . LEU A 1 302 ? 1.704 -3.114 8.276 1.00 98.44 302 LEU A C 1
ATOM 2163 O O . LEU A 1 302 ? 1.673 -2.581 9.383 1.00 98.44 302 LEU A O 1
ATOM 2167 N N . GLU A 1 303 ? 1.570 -4.424 8.099 1.00 98.25 303 GLU A N 1
ATOM 2168 C CA . GLU A 1 303 ? 1.707 -5.397 9.175 1.00 98.25 303 GLU A CA 1
ATOM 2169 C C . GLU A 1 303 ? 3.147 -5.922 9.226 1.00 98.25 303 GLU A C 1
ATOM 2171 O O . GLU A 1 303 ? 3.609 -6.582 8.297 1.00 98.25 303 GLU A O 1
ATOM 2176 N N . ALA A 1 304 ? 3.856 -5.635 10.318 1.00 98.31 304 ALA A N 1
ATOM 2177 C CA . ALA A 1 304 ? 5.259 -5.985 10.509 1.00 98.31 304 ALA A CA 1
ATOM 2178 C C . ALA A 1 304 ? 5.440 -7.007 11.639 1.00 98.31 304 ALA A C 1
ATOM 2180 O O . ALA A 1 304 ? 4.690 -7.029 12.619 1.00 98.31 304 ALA A O 1
ATOM 2181 N N . LYS A 1 305 ? 6.491 -7.828 11.542 1.00 97.88 305 LYS A N 1
ATOM 2182 C CA . LYS A 1 305 ? 6.928 -8.721 12.627 1.00 97.88 305 LYS A CA 1
ATOM 2183 C C . LYS A 1 305 ? 8.132 -8.138 13.351 1.00 97.88 305 LYS A C 1
ATOM 2185 O O . LYS A 1 305 ? 9.212 -8.054 12.771 1.00 97.88 305 LYS A O 1
ATOM 2190 N N . VAL A 1 306 ? 7.963 -7.769 14.617 1.00 97.00 306 VAL A N 1
ATOM 2191 C CA . VAL A 1 306 ? 9.025 -7.218 15.468 1.00 97.00 306 VAL A CA 1
ATOM 2192 C C . VAL A 1 306 ? 9.315 -8.216 16.586 1.00 97.00 306 VAL A C 1
ATOM 2194 O O . VAL A 1 306 ? 8.610 -8.306 17.591 1.00 97.00 306 VAL A O 1
ATOM 2197 N N . GLY A 1 307 ? 10.347 -9.040 16.382 1.00 94.38 307 GLY A N 1
ATOM 2198 C CA . GLY A 1 307 ? 10.493 -10.276 17.156 1.00 94.38 307 GLY A CA 1
ATOM 2199 C C . GLY A 1 307 ? 9.285 -11.192 16.925 1.00 94.38 307 GLY A C 1
ATOM 2200 O O . GLY A 1 307 ? 8.891 -11.409 15.782 1.00 94.38 307 GLY A O 1
ATOM 2201 N N . ASN A 1 308 ? 8.672 -11.680 18.006 1.00 93.81 308 ASN A N 1
ATOM 2202 C CA . ASN A 1 308 ? 7.482 -12.541 17.938 1.00 93.81 308 ASN A CA 1
ATOM 2203 C C . ASN A 1 308 ? 6.155 -11.761 17.943 1.00 93.81 308 ASN A C 1
ATOM 2205 O O . ASN A 1 308 ? 5.090 -12.374 17.930 1.00 93.81 308 ASN A O 1
ATOM 2209 N N . GLN A 1 309 ? 6.202 -10.426 17.989 1.00 96.06 309 GLN A N 1
ATOM 2210 C CA . GLN A 1 309 ? 5.009 -9.584 18.052 1.00 96.06 309 GLN A CA 1
ATOM 2211 C C . GLN A 1 309 ? 4.645 -9.031 16.675 1.00 96.06 309 GLN A C 1
ATOM 2213 O O . GLN A 1 309 ? 5.510 -8.730 15.849 1.00 96.06 309 GLN A O 1
ATOM 2218 N N . THR A 1 310 ? 3.342 -8.901 16.437 1.00 97.75 310 THR A N 1
ATOM 2219 C CA . THR A 1 310 ? 2.806 -8.181 15.283 1.00 97.75 310 THR A CA 1
ATOM 2220 C C . THR A 1 310 ? 2.668 -6.711 15.644 1.00 97.75 310 THR A C 1
ATOM 2222 O O . THR A 1 310 ? 1.965 -6.385 16.598 1.00 97.75 310 THR A O 1
ATOM 2225 N N . HIS A 1 311 ? 3.294 -5.838 14.865 1.00 98.38 311 HIS A N 1
ATOM 2226 C CA . HIS A 1 311 ? 3.067 -4.398 14.922 1.00 98.38 311 HIS A CA 1
ATOM 2227 C C . HIS A 1 311 ? 2.325 -3.952 13.659 1.00 98.38 311 HIS A C 1
ATOM 2229 O O . HIS A 1 311 ? 2.524 -4.527 12.587 1.00 98.38 311 HIS A O 1
ATOM 2235 N N . TYR A 1 312 ? 1.510 -2.907 13.773 1.00 98.69 312 TYR A N 1
ATOM 2236 C CA . TYR A 1 312 ? 0.907 -2.228 12.629 1.00 98.69 312 TYR A CA 1
ATOM 2237 C C . TYR A 1 312 ? 1.488 -0.830 12.482 1.00 98.69 312 TYR A C 1
ATOM 2239 O O . TYR A 1 312 ? 1.714 -0.146 13.478 1.00 98.69 312 TYR A O 1
ATOM 2247 N N . TYR A 1 313 ? 1.710 -0.414 11.241 1.00 98.75 313 TYR A N 1
ATOM 2248 C CA . TYR A 1 313 ? 2.182 0.919 10.897 1.00 98.75 313 TYR A CA 1
ATOM 2249 C C . TYR A 1 313 ? 1.233 1.564 9.899 1.00 98.75 313 TYR A C 1
ATOM 2251 O O . TYR A 1 313 ? 0.711 0.883 9.017 1.00 98.75 313 TYR A O 1
ATOM 2259 N N . PHE A 1 314 ? 1.030 2.870 10.039 1.00 98.62 314 PHE A N 1
ATOM 2260 C CA . PHE A 1 314 ? 0.254 3.674 9.100 1.00 98.62 314 PHE A CA 1
ATOM 2261 C C . PHE A 1 314 ? 0.989 4.979 8.800 1.00 98.62 314 PHE A C 1
ATOM 2263 O O . PHE A 1 314 ? 1.460 5.628 9.730 1.00 98.62 314 PHE A O 1
ATOM 2270 N N . CYS A 1 315 ? 1.067 5.372 7.532 1.00 97.25 315 CYS A N 1
ATOM 2271 C CA . CYS A 1 315 ? 1.752 6.585 7.097 1.00 97.25 315 CYS A CA 1
ATOM 2272 C C . CYS A 1 315 ? 0.797 7.549 6.399 1.00 97.25 315 CYS A C 1
ATOM 2274 O O . CYS A 1 315 ? 0.000 7.146 5.546 1.00 97.25 315 CYS A O 1
ATOM 2276 N N . GLU A 1 316 ? 0.919 8.829 6.735 1.00 95.12 316 GLU A N 1
ATOM 2277 C CA . GLU A 1 316 ? 0.139 9.900 6.132 1.00 95.12 316 GLU A CA 1
ATOM 2278 C C . GLU A 1 316 ? 0.712 10.364 4.790 1.00 95.12 316 GLU A C 1
ATOM 2280 O O . GLU A 1 316 ? 1.911 10.602 4.644 1.00 95.12 316 GLU A O 1
ATOM 2285 N N . TYR A 1 317 ? -0.188 10.551 3.828 1.00 93.12 317 TYR A N 1
ATOM 2286 C CA . TYR A 1 317 ? 0.069 11.154 2.530 1.00 93.12 317 TYR A CA 1
ATOM 2287 C C . TYR A 1 317 ? -0.710 12.468 2.414 1.00 93.12 317 TYR A C 1
ATOM 2289 O O . TYR A 1 317 ? -1.935 12.461 2.225 1.00 93.12 317 TYR A O 1
ATOM 2297 N N . SER A 1 318 ? -0.024 13.602 2.570 1.00 89.00 318 SER A N 1
ATOM 2298 C CA . SER A 1 318 ? -0.624 14.925 2.377 1.00 89.00 318 SER A CA 1
ATOM 2299 C C . SER A 1 318 ? -0.817 15.198 0.889 1.00 89.00 318 SER A C 1
ATOM 2301 O O . SER A 1 318 ? 0.057 14.922 0.086 1.00 89.00 318 SER A O 1
ATOM 2303 N N . THR A 1 319 ? -1.946 15.792 0.502 1.00 85.50 319 THR A N 1
ATOM 2304 C CA . THR A 1 319 ? -2.190 16.403 -0.826 1.00 85.50 319 THR A CA 1
ATOM 2305 C C . THR A 1 319 ? -2.750 17.816 -0.695 1.00 85.50 319 THR A C 1
ATOM 2307 O O . THR A 1 319 ? -3.412 18.332 -1.600 1.00 85.50 319 THR A O 1
ATOM 2310 N N . ALA A 1 320 ? -2.569 18.427 0.476 1.00 80.81 320 ALA A N 1
ATOM 2311 C CA . ALA A 1 320 ? -3.042 19.775 0.715 1.00 80.81 320 ALA A CA 1
ATOM 2312 C C . ALA A 1 320 ? -2.246 20.772 -0.140 1.00 80.81 320 ALA A C 1
ATOM 2314 O O . ALA A 1 320 ? -1.031 20.672 -0.278 1.00 80.81 320 ALA A O 1
ATOM 2315 N N . SER A 1 321 ? -2.954 21.725 -0.741 1.00 71.69 321 SER A N 1
ATOM 2316 C CA . SER A 1 321 ? -2.355 22.828 -1.492 1.00 71.69 321 SER A CA 1
ATOM 2317 C C . SER A 1 321 ? -1.848 23.899 -0.530 1.00 71.69 321 SER A C 1
ATOM 2319 O O . SER A 1 321 ? -2.543 24.200 0.438 1.00 71.69 321 SER A O 1
ATOM 2321 N N . GLY A 1 322 ? -0.712 24.528 -0.837 1.00 65.00 322 GLY A N 1
ATOM 2322 C CA . GLY A 1 322 ? -0.147 25.576 0.017 1.00 65.00 322 GLY A CA 1
ATOM 2323 C C . GLY A 1 322 ? 0.507 25.017 1.279 1.00 65.00 322 GLY A C 1
ATOM 2324 O O . GLY A 1 322 ? 0.296 25.554 2.362 1.00 65.00 322 GLY A O 1
ATOM 2325 N N . ARG A 1 323 ? 1.275 23.929 1.139 1.00 69.12 323 ARG A N 1
ATOM 2326 C CA . ARG A 1 323 ? 2.233 23.487 2.158 1.00 69.12 323 ARG A CA 1
ATOM 2327 C C . ARG A 1 323 ? 3.277 24.595 2.295 1.00 69.12 323 ARG A C 1
ATOM 2329 O O . ARG A 1 323 ? 3.941 24.934 1.320 1.00 69.12 323 ARG A O 1
ATOM 2336 N N . ILE A 1 324 ? 3.322 25.248 3.449 1.00 58.75 324 ILE A N 1
ATOM 2337 C CA . ILE A 1 324 ? 4.262 26.336 3.724 1.00 58.75 324 ILE A CA 1
ATOM 2338 C C . ILE A 1 324 ? 4.886 26.017 5.071 1.00 58.75 324 ILE A C 1
ATOM 2340 O O . ILE A 1 324 ? 4.144 25.838 6.037 1.00 58.75 324 ILE A O 1
ATOM 2344 N N . GLY A 1 325 ? 6.221 26.010 5.121 1.00 53.66 325 GLY A N 1
ATOM 2345 C CA . GLY A 1 325 ? 6.985 25.755 6.337 1.00 53.66 325 GLY A CA 1
ATOM 2346 C C . GLY A 1 325 ? 6.438 26.523 7.538 1.00 53.66 325 GLY A C 1
ATOM 2347 O O . GLY A 1 325 ? 6.441 27.755 7.579 1.00 53.66 325 GLY A O 1
ATOM 2348 N N . GLY A 1 326 ? 5.929 25.743 8.490 1.00 49.97 326 GLY A N 1
ATOM 2349 C CA . GLY A 1 326 ? 5.452 26.098 9.819 1.00 49.97 326 GLY A CA 1
ATOM 2350 C C . GLY A 1 326 ? 4.802 27.466 10.030 1.00 49.97 326 GLY A C 1
ATOM 2351 O O . GLY A 1 326 ? 5.278 28.288 10.813 1.00 49.97 326 GLY A O 1
ATOM 2352 N N . SER A 1 327 ? 3.597 27.631 9.491 1.00 42.78 327 SER A N 1
ATOM 2353 C CA . SER A 1 327 ? 2.637 28.547 10.106 1.00 42.78 327 SER A CA 1
ATOM 2354 C C . SER A 1 327 ? 1.877 27.827 11.240 1.00 42.78 327 SER A C 1
ATOM 2356 O O . SER A 1 327 ? 1.206 26.820 10.976 1.00 42.78 327 SER A O 1
ATOM 2358 N N . PRO A 1 328 ? 1.950 28.294 12.505 1.00 38.03 328 PRO A N 1
ATOM 2359 C CA . PRO A 1 328 ? 1.190 27.711 13.607 1.00 38.03 328 PRO A CA 1
ATOM 2360 C C . PRO A 1 328 ? -0.309 27.747 13.301 1.00 38.03 328 PRO A C 1
ATOM 2362 O O . PRO A 1 328 ? -0.891 28.813 13.120 1.00 38.03 328 PRO A O 1
ATOM 2365 N N . GLY A 1 329 ? -0.948 26.579 13.247 1.00 46.53 329 GLY A N 1
ATOM 2366 C CA . GLY A 1 329 ? -2.400 26.484 13.083 1.00 46.53 329 GLY A CA 1
ATOM 2367 C C . GLY A 1 329 ? -2.940 26.647 11.655 1.00 46.53 329 GLY A C 1
ATOM 2368 O O . GLY A 1 329 ? -4.156 26.742 11.517 1.00 46.53 329 GLY A O 1
ATOM 2369 N N . ALA A 1 330 ? -2.097 26.627 10.608 1.00 46.88 330 ALA A N 1
ATOM 2370 C CA . ALA A 1 330 ? -2.556 26.588 9.203 1.00 46.88 330 ALA A CA 1
ATOM 2371 C C . ALA A 1 330 ? -2.203 25.291 8.431 1.00 46.88 330 ALA A C 1
ATOM 2373 O O . ALA A 1 330 ? -2.675 25.098 7.314 1.00 46.88 330 ALA A O 1
ATOM 2374 N N . GLY A 1 331 ? -1.450 24.373 9.048 1.00 57.53 331 GLY A N 1
ATOM 2375 C CA . GLY A 1 331 ? -1.701 22.923 9.057 1.00 57.53 331 GLY A CA 1
ATOM 2376 C C . GLY A 1 331 ? -1.601 22.078 7.781 1.00 57.53 331 GLY A C 1
ATOM 2377 O O . GLY A 1 331 ? -1.816 20.881 7.905 1.00 57.53 331 GLY A O 1
ATOM 2378 N N . ALA A 1 332 ? -1.302 22.596 6.590 1.00 64.50 332 ALA A N 1
ATOM 2379 C CA . ALA A 1 332 ? -1.371 21.816 5.340 1.00 64.50 332 ALA A CA 1
ATOM 2380 C C . ALA A 1 332 ? -0.238 20.779 5.120 1.00 64.50 332 ALA A C 1
ATOM 2382 O O . ALA A 1 332 ? -0.357 19.902 4.263 1.00 64.50 332 ALA A O 1
ATOM 2383 N N . ASP A 1 333 ? 0.860 20.864 5.861 1.00 76.50 333 ASP A N 1
ATOM 2384 C CA . ASP A 1 333 ? 2.123 20.167 5.589 1.00 76.50 333 ASP A CA 1
ATOM 2385 C C . ASP A 1 333 ? 2.453 19.034 6.569 1.00 76.50 333 ASP A C 1
ATOM 2387 O O . ASP A 1 333 ? 3.418 18.308 6.336 1.00 76.50 333 ASP A O 1
ATOM 2391 N N . GLN A 1 334 ? 1.665 18.839 7.633 1.00 85.00 334 GLN A N 1
ATOM 2392 C CA . GLN A 1 334 ? 1.959 17.808 8.632 1.00 85.00 334 GLN A CA 1
ATOM 2393 C C . GLN A 1 334 ? 2.073 16.408 8.009 1.00 85.00 334 GLN A C 1
ATOM 2395 O O . GLN A 1 334 ? 1.279 16.015 7.147 1.00 85.00 334 GLN A O 1
ATOM 2400 N N . CYS A 1 335 ? 3.048 15.643 8.493 1.00 90.25 335 CYS A N 1
ATOM 2401 C CA . CYS A 1 335 ? 3.308 14.293 8.023 1.00 90.25 335 CYS A CA 1
ATOM 2402 C C . CYS A 1 335 ? 3.669 13.378 9.193 1.00 90.25 335 CYS A C 1
ATOM 2404 O O . CYS A 1 335 ? 4.737 13.506 9.800 1.00 90.25 335 CYS A O 1
ATOM 2406 N N . MET A 1 336 ? 2.789 12.424 9.498 1.00 94.50 336 MET A N 1
ATOM 2407 C CA . MET A 1 336 ? 2.994 11.473 10.590 1.00 94.50 336 MET A CA 1
ATOM 2408 C C . MET A 1 336 ? 3.055 10.022 10.120 1.00 94.50 336 MET A C 1
ATOM 2410 O O . MET A 1 336 ? 2.382 9.603 9.175 1.00 94.50 336 MET A O 1
ATOM 2414 N N . ALA A 1 337 ? 3.843 9.234 10.847 1.00 97.88 337 ALA A N 1
ATOM 2415 C CA . ALA A 1 337 ? 3.759 7.784 10.843 1.00 97.88 337 ALA A CA 1
ATOM 2416 C C . ALA A 1 337 ? 3.316 7.306 12.227 1.00 97.88 337 ALA A C 1
ATOM 2418 O O . ALA A 1 337 ? 3.844 7.739 13.255 1.00 97.88 337 ALA A O 1
ATOM 2419 N N . TYR A 1 338 ? 2.368 6.379 12.250 1.00 98.44 338 TYR A N 1
ATOM 2420 C CA . TYR A 1 338 ? 1.797 5.798 13.454 1.00 98.44 338 TYR A CA 1
ATOM 2421 C C . TYR A 1 338 ? 2.244 4.353 13.618 1.00 98.44 338 TYR A C 1
ATOM 2423 O O . TYR A 1 338 ? 2.477 3.646 12.636 1.00 98.44 338 TYR A O 1
ATOM 2431 N N . ARG A 1 339 ? 2.304 3.903 14.869 1.00 98.31 339 ARG A N 1
ATOM 2432 C CA . ARG A 1 339 ? 2.550 2.518 15.260 1.00 98.31 339 ARG A CA 1
ATOM 2433 C C . ARG A 1 339 ? 1.459 2.041 16.208 1.00 98.31 339 ARG A C 1
ATOM 2435 O O . ARG A 1 339 ? 1.071 2.763 17.120 1.00 98.31 339 ARG A O 1
ATOM 2442 N N . SER A 1 340 ? 1.056 0.788 16.049 1.00 98.00 340 SER A N 1
ATOM 2443 C CA . SER A 1 340 ? 0.355 0.020 17.069 1.00 98.00 340 SER A CA 1
ATOM 2444 C C . SER A 1 340 ? 1.107 -1.270 17.382 1.00 98.00 340 SER A C 1
ATOM 2446 O O . SER A 1 340 ? 1.570 -1.961 16.474 1.00 98.00 340 SER A O 1
ATOM 2448 N N . VAL A 1 341 ? 1.206 -1.606 18.667 1.00 97.56 341 VAL A N 1
ATOM 2449 C CA . VAL A 1 341 ? 1.864 -2.828 19.169 1.00 97.56 341 VAL A CA 1
ATOM 2450 C C . VAL A 1 341 ? 0.873 -3.831 19.772 1.00 97.56 341 VAL A C 1
ATOM 2452 O O . VAL A 1 341 ? 1.259 -4.915 20.194 1.00 97.56 341 VAL A O 1
ATOM 2455 N N . ASP A 1 342 ? -0.416 -3.493 19.791 1.00 95.31 342 ASP A N 1
ATOM 2456 C CA . ASP A 1 342 ? -1.506 -4.271 20.393 1.00 95.31 342 ASP A CA 1
ATOM 2457 C C . ASP A 1 342 ? -2.590 -4.614 19.356 1.00 95.31 342 ASP A C 1
ATOM 2459 O O . ASP A 1 342 ? -3.797 -4.622 19.622 1.00 95.31 342 ASP A O 1
ATOM 2463 N N . GLN A 1 343 ? -2.120 -4.903 18.139 1.00 90.75 343 GLN A N 1
ATOM 2464 C CA . GLN A 1 343 ? -2.940 -5.222 16.975 1.00 90.75 343 GLN A CA 1
ATOM 2465 C C . GLN A 1 343 ? -3.923 -4.100 16.605 1.00 90.75 343 GLN A C 1
ATOM 2467 O O . GLN A 1 343 ? -5.014 -4.379 16.137 1.00 90.75 343 GLN A O 1
ATOM 2472 N N . GLY A 1 344 ? -3.568 -2.831 16.768 1.00 93.94 344 GLY A N 1
ATOM 2473 C CA . GLY A 1 344 ? -4.380 -1.689 16.338 1.00 93.94 344 GLY A CA 1
ATOM 2474 C C . GLY A 1 344 ? -5.446 -1.259 17.339 1.00 93.94 344 GLY A C 1
ATOM 2475 O O . GLY A 1 344 ? -6.403 -0.601 16.930 1.00 93.94 344 GLY A O 1
ATOM 2476 N N . THR A 1 345 ? -5.312 -1.650 18.609 1.00 91.94 345 THR A N 1
ATOM 2477 C CA . THR A 1 345 ? -6.199 -1.204 19.695 1.00 91.94 345 THR A CA 1
ATOM 2478 C C . THR A 1 345 ? -5.802 0.200 20.145 1.00 91.94 345 THR A C 1
ATOM 2480 O O . THR A 1 345 ? -6.647 1.087 20.226 1.00 91.94 345 THR A O 1
ATOM 2483 N N . THR A 1 346 ? -4.507 0.430 20.352 1.00 95.06 346 THR A N 1
ATOM 2484 C CA . THR A 1 346 ? -3.924 1.746 20.615 1.00 95.06 346 THR A CA 1
ATOM 2485 C C . THR A 1 346 ? -2.893 2.096 19.552 1.00 95.06 346 THR A C 1
ATOM 2487 O O . THR A 1 346 ? -2.258 1.222 18.958 1.00 95.06 346 THR A O 1
ATOM 2490 N N . TRP A 1 347 ? -2.756 3.394 19.291 1.00 97.19 347 TRP A N 1
ATOM 2491 C CA . TRP A 1 347 ? -1.842 3.937 18.297 1.00 97.19 347 TRP A CA 1
ATOM 2492 C C . TRP A 1 347 ? -1.045 5.087 18.897 1.00 97.19 347 TRP A C 1
ATOM 2494 O O . TRP A 1 347 ? -1.578 5.911 19.638 1.00 97.19 347 TRP A O 1
ATOM 2504 N N . GLU A 1 348 ? 0.229 5.160 18.542 1.00 96.12 348 GLU A N 1
ATOM 2505 C CA . GLU A 1 348 ? 1.109 6.271 18.882 1.00 96.12 348 GLU A CA 1
ATOM 2506 C C . GLU A 1 348 ? 1.824 6.782 17.632 1.00 96.12 348 GLU A C 1
ATOM 2508 O O . GLU A 1 348 ? 2.039 6.038 16.676 1.00 96.12 348 GLU A O 1
ATOM 2513 N N . VAL A 1 349 ? 2.225 8.048 17.650 1.00 96.06 349 VAL A N 1
ATOM 2514 C CA . VAL A 1 349 ? 3.068 8.623 16.599 1.00 96.06 349 VAL A CA 1
ATOM 2515 C C . VAL A 1 349 ? 4.509 8.147 16.806 1.00 96.06 349 VAL A C 1
ATOM 2517 O O . VAL A 1 349 ? 5.080 8.364 17.877 1.00 96.06 349 VAL A O 1
ATOM 2520 N N . VAL A 1 350 ? 5.091 7.495 15.794 1.00 97.50 350 VAL A N 1
ATOM 2521 C CA . VAL A 1 350 ? 6.493 7.031 15.802 1.00 97.50 350 VAL A CA 1
ATOM 2522 C C . VAL A 1 350 ? 7.436 8.017 15.110 1.00 97.50 350 VAL A C 1
ATOM 2524 O O . VAL A 1 350 ? 8.599 8.118 15.498 1.00 97.50 350 VAL A O 1
ATOM 2527 N N . MET A 1 351 ? 6.935 8.759 14.120 1.00 97.06 351 MET A N 1
ATOM 2528 C CA . MET A 1 351 ? 7.647 9.847 13.449 1.00 97.06 351 MET A CA 1
ATOM 2529 C C . MET A 1 351 ? 6.676 10.973 13.127 1.00 97.06 351 MET A C 1
ATOM 2531 O O . MET A 1 351 ? 5.530 10.721 12.750 1.00 97.06 351 MET A O 1
ATOM 2535 N N . GLU A 1 352 ? 7.158 12.198 13.272 1.00 92.31 352 GLU A N 1
ATOM 2536 C CA . GLU A 1 352 ? 6.364 13.412 13.171 1.00 92.31 352 GLU A CA 1
ATOM 2537 C C . GLU A 1 352 ? 7.215 14.503 12.525 1.00 92.31 352 GLU A C 1
ATOM 2539 O O . GLU A 1 352 ? 8.273 14.853 13.057 1.00 92.31 352 GLU A O 1
ATOM 2544 N N . PHE A 1 353 ? 6.757 15.006 11.382 1.00 90.25 353 PHE A N 1
ATOM 2545 C CA . PHE A 1 353 ? 7.394 16.084 10.636 1.00 90.25 353 PHE A CA 1
ATOM 2546 C C . PHE A 1 353 ? 6.374 17.176 10.315 1.00 90.25 353 PHE A C 1
ATOM 2548 O O . PHE A 1 353 ? 5.186 16.892 10.126 1.00 90.25 353 PHE A O 1
ATOM 2555 N N . ASN A 1 354 ? 6.867 18.410 10.214 1.00 86.62 354 ASN A N 1
ATOM 2556 C CA . ASN A 1 354 ? 6.103 19.609 9.867 1.00 86.62 354 ASN A CA 1
ATOM 2557 C C . ASN A 1 354 ? 4.925 19.875 10.824 1.00 86.62 354 ASN A C 1
ATOM 2559 O O . ASN A 1 354 ? 3.843 20.298 10.424 1.00 86.62 354 ASN A O 1
ATOM 2563 N N . THR A 1 355 ? 5.098 19.583 12.111 1.00 81.50 355 THR A N 1
ATOM 2564 C CA . THR A 1 355 ? 4.081 19.841 13.140 1.00 81.50 355 THR A CA 1
ATOM 2565 C C . THR A 1 355 ? 4.494 20.988 14.058 1.00 81.50 355 THR A C 1
ATOM 2567 O O . THR A 1 355 ? 5.624 21.470 14.034 1.00 81.50 355 THR A O 1
ATOM 2570 N N . GLY A 1 356 ? 3.570 21.469 14.893 1.00 73.06 356 GLY A N 1
ATOM 2571 C CA . GLY A 1 356 ? 3.894 22.415 15.969 1.00 73.06 356 GLY A CA 1
ATOM 2572 C C . GLY A 1 356 ? 4.180 23.862 15.538 1.00 73.06 356 GLY A C 1
ATOM 2573 O O . GLY A 1 356 ? 4.332 24.712 16.411 1.00 73.06 356 GLY A O 1
ATOM 2574 N N . GLY A 1 357 ? 4.188 24.173 14.236 1.00 67.50 357 GLY A N 1
ATOM 2575 C CA . GLY A 1 357 ? 4.284 25.548 13.728 1.00 67.50 357 GLY A CA 1
ATOM 2576 C C . GLY A 1 357 ? 5.657 26.201 13.909 1.00 67.50 357 GLY A C 1
ATOM 2577 O O . GLY A 1 357 ? 5.733 27.408 14.116 1.00 67.50 357 GLY A O 1
ATOM 2578 N N . ASP A 1 358 ? 6.740 25.428 13.858 1.00 66.69 358 ASP A N 1
ATOM 2579 C CA . ASP A 1 358 ? 8.114 25.903 14.084 1.00 66.69 358 ASP A CA 1
ATOM 2580 C C . ASP A 1 358 ? 8.780 26.567 12.856 1.00 66.69 358 ASP A C 1
ATOM 2582 O O . ASP A 1 358 ? 9.984 26.823 12.859 1.00 66.69 358 ASP A O 1
ATOM 2586 N N . GLY A 1 359 ? 8.005 26.862 11.813 1.00 67.69 359 GLY A N 1
ATOM 2587 C CA . GLY A 1 359 ? 8.465 27.405 10.531 1.00 67.69 359 GLY A CA 1
ATOM 2588 C C . GLY A 1 359 ? 9.150 26.407 9.591 1.00 67.69 359 GLY A C 1
ATOM 2589 O O . GLY A 1 359 ? 9.571 26.818 8.511 1.00 67.69 359 GLY A O 1
ATOM 2590 N N . LYS A 1 360 ? 9.314 25.132 9.969 1.00 74.94 360 LYS A N 1
ATOM 2591 C CA . LYS A 1 360 ? 10.135 24.184 9.203 1.00 74.94 360 LYS A CA 1
ATOM 2592 C C . LYS A 1 360 ? 9.298 23.283 8.307 1.00 74.94 360 LYS A C 1
ATOM 2594 O O . LYS A 1 360 ? 8.218 22.842 8.685 1.00 74.94 360 LYS A O 1
ATOM 2599 N N . HIS A 1 361 ? 9.859 22.989 7.141 1.00 83.75 361 HIS A N 1
ATOM 2600 C CA . HIS A 1 361 ? 9.367 21.999 6.193 1.00 83.75 361 HIS A CA 1
ATOM 2601 C C . HIS A 1 361 ? 10.510 21.020 5.916 1.00 83.75 361 HIS A C 1
ATOM 2603 O O . HIS A 1 361 ? 11.613 21.446 5.576 1.00 83.75 361 HIS A O 1
ATOM 2609 N N . PHE A 1 362 ? 10.276 19.734 6.164 1.00 86.38 362 PHE A N 1
ATOM 2610 C CA . PHE A 1 362 ? 11.275 18.670 6.025 1.00 86.38 362 PHE A CA 1
ATOM 2611 C C . PHE A 1 362 ? 10.974 17.731 4.863 1.00 86.38 362 PHE A C 1
ATOM 2613 O O . PHE A 1 362 ? 11.895 17.153 4.296 1.00 86.38 362 PHE A O 1
ATOM 2620 N N . MET A 1 363 ? 9.689 17.524 4.579 1.00 88.56 363 MET A N 1
ATOM 2621 C CA . MET A 1 363 ? 9.217 16.627 3.534 1.00 88.56 363 MET A CA 1
ATOM 2622 C C . MET A 1 363 ? 7.780 16.919 3.161 1.00 88.56 363 MET A C 1
ATOM 2624 O O . MET A 1 363 ? 7.009 17.425 3.972 1.00 88.56 363 MET A O 1
ATOM 2628 N N . ASP A 1 364 ? 7.401 16.498 1.968 1.00 86.69 364 ASP A N 1
ATOM 2629 C CA . ASP A 1 364 ? 6.052 16.679 1.468 1.00 86.69 364 ASP A CA 1
ATOM 2630 C C . ASP A 1 364 ? 5.057 15.642 2.010 1.00 86.69 364 ASP A C 1
ATOM 2632 O O . ASP A 1 364 ? 3.894 15.991 2.250 1.00 86.69 364 ASP A O 1
ATOM 2636 N N . HIS A 1 365 ? 5.487 14.376 2.158 1.00 91.62 365 HIS A N 1
ATOM 2637 C CA . HIS A 1 365 ? 4.720 13.264 2.747 1.00 91.62 365 HIS A CA 1
ATOM 2638 C C . HIS A 1 365 ? 5.440 11.905 2.682 1.00 91.62 365 HIS A C 1
ATOM 2640 O O . HIS A 1 365 ? 6.489 11.747 2.060 1.00 91.62 365 HIS A O 1
ATOM 2646 N N . PHE A 1 366 ? 4.826 10.882 3.292 1.00 96.06 366 PHE A N 1
ATOM 2647 C CA . PHE A 1 366 ? 5.209 9.484 3.113 1.00 96.06 366 PHE A CA 1
ATOM 2648 C C . PHE A 1 366 ? 4.533 8.853 1.892 1.00 96.06 366 PHE A C 1
ATOM 2650 O O . PHE A 1 366 ? 3.307 8.817 1.802 1.00 96.06 366 PHE A O 1
ATOM 2657 N N . HIS A 1 367 ? 5.313 8.222 1.020 1.00 95.69 367 HIS A N 1
ATOM 2658 C CA . HIS A 1 367 ? 4.804 7.339 -0.029 1.00 95.69 367 HIS A CA 1
ATOM 2659 C C . HIS A 1 367 ? 4.334 5.990 0.523 1.00 95.69 367 HIS A C 1
ATOM 2661 O O . HIS A 1 367 ? 3.357 5.408 0.042 1.00 95.69 367 HIS A O 1
ATOM 2667 N N . GLY A 1 368 ? 4.985 5.489 1.574 1.00 96.75 368 GLY A N 1
ATOM 2668 C CA . GLY A 1 368 ? 4.564 4.244 2.197 1.00 96.75 368 GLY A CA 1
ATOM 2669 C C . GLY A 1 368 ? 5.533 3.681 3.220 1.00 96.75 368 GLY A C 1
ATOM 2670 O O . GLY A 1 368 ? 6.474 4.339 3.667 1.00 96.75 368 GLY A O 1
ATOM 2671 N N . VAL A 1 369 ? 5.271 2.433 3.592 1.00 98.44 369 VAL A N 1
ATOM 2672 C CA . VAL A 1 369 ? 6.050 1.667 4.557 1.00 98.44 369 VAL A CA 1
ATOM 2673 C C . VAL A 1 369 ? 6.073 0.183 4.175 1.00 98.44 369 VAL A C 1
ATOM 2675 O O . VAL A 1 369 ? 5.068 -0.384 3.745 1.00 98.44 369 VAL A O 1
ATOM 2678 N N . THR A 1 370 ? 7.231 -0.460 4.317 1.00 98.19 370 THR A N 1
ATOM 2679 C CA . THR A 1 370 ? 7.426 -1.895 4.048 1.00 98.19 370 THR A CA 1
ATOM 2680 C C . THR A 1 370 ? 8.422 -2.509 5.037 1.00 98.19 370 THR A C 1
ATOM 2682 O O . THR A 1 370 ? 9.135 -1.787 5.732 1.00 98.19 370 THR A O 1
ATOM 2685 N N . GLN A 1 371 ? 8.462 -3.838 5.156 1.00 98.19 371 GLN A N 1
ATOM 2686 C CA . GLN A 1 371 ? 9.398 -4.535 6.042 1.00 98.19 371 GLN A CA 1
ATOM 2687 C C . GLN A 1 371 ? 10.364 -5.395 5.236 1.00 98.19 371 GLN A C 1
ATOM 2689 O O . GLN A 1 371 ? 9.942 -6.200 4.409 1.00 98.19 371 GLN A O 1
ATOM 2694 N N . ASP A 1 372 ? 11.650 -5.303 5.567 1.00 97.62 372 ASP A N 1
ATOM 2695 C CA . ASP A 1 372 ? 12.647 -6.250 5.087 1.00 97.62 372 ASP A CA 1
ATOM 2696 C C . ASP A 1 372 ? 12.384 -7.643 5.691 1.00 97.62 372 ASP A C 1
ATOM 2698 O O . ASP A 1 372 ? 12.526 -7.830 6.908 1.00 97.62 372 ASP A O 1
ATOM 2702 N N . PRO A 1 373 ? 12.040 -8.658 4.878 1.00 94.44 373 PRO A N 1
ATOM 2703 C CA . PRO A 1 373 ? 11.731 -9.986 5.381 1.00 94.44 373 PRO A CA 1
ATOM 2704 C C . PRO A 1 373 ? 12.948 -10.695 5.992 1.00 94.44 373 PRO A C 1
ATOM 2706 O O . PRO A 1 373 ? 12.745 -11.645 6.752 1.00 94.44 373 PRO A O 1
ATOM 2709 N N . TYR A 1 374 ? 14.176 -10.248 5.716 1.00 93.50 374 TYR A N 1
ATOM 2710 C CA . TYR A 1 374 ? 15.406 -10.865 6.213 1.00 93.50 374 TYR A CA 1
ATOM 2711 C C . TYR A 1 374 ? 15.857 -10.250 7.540 1.00 93.50 374 TYR A C 1
ATOM 2713 O O . TYR A 1 374 ? 16.016 -10.970 8.522 1.00 93.50 374 TYR A O 1
ATOM 2721 N N . SER A 1 375 ? 16.023 -8.923 7.601 1.00 94.69 375 SER A N 1
ATOM 2722 C CA . SER A 1 375 ? 16.513 -8.245 8.813 1.00 94.69 375 SER A CA 1
ATOM 2723 C C . SER A 1 375 ? 15.409 -7.793 9.773 1.00 94.69 375 SER A C 1
ATOM 2725 O O . SER A 1 375 ? 15.704 -7.428 10.910 1.00 94.69 375 SER A O 1
ATOM 2727 N N . LYS A 1 376 ? 14.147 -7.810 9.323 1.00 96.69 376 LYS A N 1
ATOM 2728 C CA . LYS A 1 376 ? 12.959 -7.302 10.033 1.00 96.69 376 LYS A CA 1
ATOM 2729 C C . LYS A 1 376 ? 12.949 -5.793 10.290 1.00 96.69 376 LYS A C 1
ATOM 2731 O O . LYS A 1 376 ? 12.028 -5.312 10.950 1.00 96.69 376 LYS A O 1
ATOM 2736 N N . TRP A 1 377 ? 13.899 -5.043 9.731 1.00 98.50 377 TRP A N 1
ATOM 2737 C CA . TRP A 1 377 ? 13.848 -3.582 9.720 1.00 98.50 377 TRP A CA 1
ATOM 2738 C C . TRP A 1 377 ? 12.657 -3.087 8.898 1.00 98.50 377 TRP A C 1
ATOM 2740 O O . TRP A 1 377 ? 12.299 -3.673 7.874 1.00 98.50 377 TRP A O 1
ATOM 2750 N N . ILE A 1 378 ? 12.037 -2.012 9.370 1.00 98.75 378 ILE A N 1
ATOM 2751 C CA . ILE A 1 378 ? 10.889 -1.362 8.739 1.00 98.75 378 ILE A CA 1
ATOM 2752 C C . ILE A 1 378 ? 11.399 -0.138 7.993 1.00 98.75 378 ILE A C 1
ATOM 2754 O O . ILE A 1 378 ? 12.117 0.666 8.576 1.00 98.75 378 ILE A O 1
ATOM 2758 N N . TYR A 1 379 ? 11.036 0.001 6.727 1.00 98.69 379 TYR A N 1
ATOM 2759 C CA . TYR A 1 379 ? 11.485 1.075 5.853 1.00 98.69 379 TYR A CA 1
ATOM 2760 C C . TYR A 1 379 ? 10.307 1.970 5.495 1.00 98.69 379 TYR A C 1
ATOM 2762 O O . TYR A 1 379 ? 9.299 1.499 4.968 1.00 98.69 379 TYR A O 1
ATOM 2770 N N . PHE A 1 380 ? 10.455 3.254 5.785 1.00 98.56 380 PHE A N 1
ATOM 2771 C CA . PHE A 1 380 ? 9.537 4.324 5.437 1.00 98.56 380 PHE A CA 1
ATOM 2772 C C . PHE A 1 380 ? 10.104 5.089 4.252 1.00 98.56 380 PHE A C 1
ATOM 2774 O O . PHE A 1 380 ? 11.307 5.345 4.187 1.00 98.56 380 PHE A O 1
ATOM 2781 N N . MET A 1 381 ? 9.226 5.426 3.322 1.00 97.50 381 MET A N 1
ATOM 2782 C CA . MET A 1 381 ? 9.581 6.034 2.048 1.00 97.50 381 MET A CA 1
ATOM 2783 C C . MET A 1 381 ? 8.868 7.374 1.947 1.00 97.50 381 MET A C 1
ATOM 2785 O O . MET A 1 381 ? 7.667 7.435 2.227 1.00 97.50 381 MET A O 1
ATOM 2789 N N . THR A 1 382 ? 9.591 8.427 1.582 1.00 94.19 382 THR A N 1
ATOM 2790 C CA . THR A 1 382 ? 9.061 9.787 1.409 1.00 94.19 382 THR A CA 1
ATOM 2791 C C . THR A 1 382 ? 9.312 10.266 -0.016 1.00 94.19 382 THR A C 1
ATOM 2793 O O . THR A 1 382 ? 10.125 9.670 -0.732 1.00 94.19 382 THR A O 1
ATOM 2796 N N . GLY A 1 383 ? 8.639 11.342 -0.427 1.00 86.06 383 GLY A N 1
ATOM 2797 C CA . GLY A 1 383 ? 9.114 12.065 -1.594 1.00 86.06 383 GLY A CA 1
ATOM 2798 C C . GLY A 1 383 ? 8.275 13.228 -2.105 1.00 86.06 383 GLY A C 1
ATOM 2799 O O . GLY A 1 383 ? 7.626 13.896 -1.306 1.00 86.06 383 GLY A O 1
ATOM 2800 N N . ASP A 1 384 ? 8.371 13.433 -3.427 1.00 77.81 384 ASP A N 1
ATOM 2801 C CA . ASP A 1 384 ? 7.788 14.462 -4.316 1.00 77.81 384 ASP A CA 1
ATOM 2802 C C . ASP A 1 384 ? 8.626 15.726 -4.596 1.00 77.81 384 ASP A C 1
ATOM 2804 O O . ASP A 1 384 ? 8.385 16.367 -5.625 1.00 77.81 384 ASP A O 1
ATOM 2808 N N . HIS A 1 385 ? 9.655 16.061 -3.806 1.00 77.31 385 HIS A N 1
ATOM 2809 C CA . HIS A 1 385 ? 10.424 17.290 -4.054 1.00 77.31 385 HIS A CA 1
ATOM 2810 C C . HIS A 1 385 ? 11.924 17.202 -3.735 1.00 77.31 385 HIS A C 1
ATOM 2812 O O . HIS A 1 385 ? 12.318 17.146 -2.575 1.00 77.31 385 HIS A O 1
ATOM 2818 N N . GLY A 1 386 ? 12.774 17.270 -4.765 1.00 77.25 386 GLY A N 1
ATOM 2819 C CA . GLY A 1 386 ? 14.178 17.682 -4.675 1.00 77.25 386 GLY A CA 1
ATOM 2820 C C . GLY A 1 386 ? 15.003 16.957 -3.608 1.00 77.25 386 GLY A C 1
ATOM 2821 O O . GLY A 1 386 ? 15.242 15.749 -3.682 1.00 77.25 386 GLY A O 1
ATOM 2822 N N . ASP A 1 387 ? 15.481 17.711 -2.620 1.00 80.12 387 ASP A N 1
ATOM 2823 C CA . ASP A 1 387 ? 16.295 17.225 -1.503 1.00 80.12 387 ASP A CA 1
ATOM 2824 C C . ASP A 1 387 ? 15.474 16.780 -0.275 1.00 80.12 387 ASP A C 1
ATOM 2826 O O . ASP A 1 387 ? 16.034 16.323 0.724 1.00 80.12 387 ASP A O 1
ATOM 2830 N N . GLU A 1 388 ? 14.146 16.814 -0.366 1.00 85.62 388 GLU A N 1
ATOM 2831 C CA . GLU A 1 388 ? 13.203 16.438 0.698 1.00 85.62 388 GLU A CA 1
ATOM 2832 C C . GLU A 1 388 ? 12.806 14.947 0.656 1.00 85.62 388 GLU A C 1
ATOM 2834 O O . GLU A 1 388 ? 11.942 14.460 1.395 1.00 85.62 388 GLU A O 1
ATOM 2839 N N . ASN A 1 389 ? 13.463 14.194 -0.221 1.00 91.06 389 ASN A N 1
ATOM 2840 C CA . ASN A 1 389 ? 13.292 12.762 -0.387 1.00 91.06 389 ASN A CA 1
ATOM 2841 C C . ASN A 1 389 ? 14.178 11.981 0.598 1.00 91.06 389 ASN A C 1
ATOM 2843 O O . ASN A 1 389 ? 15.370 12.269 0.761 1.00 91.06 389 ASN A O 1
ATOM 2847 N N . ALA A 1 390 ? 13.616 10.945 1.219 1.00 95.25 390 ALA A N 1
ATOM 2848 C CA . ALA A 1 390 ? 14.312 10.097 2.171 1.00 95.25 390 ALA A CA 1
ATOM 2849 C C . ALA A 1 390 ? 13.774 8.660 2.203 1.00 95.25 390 ALA A C 1
ATOM 2851 O O . ALA A 1 390 ? 12.582 8.380 2.055 1.00 95.25 390 ALA A O 1
ATOM 2852 N N . ILE A 1 391 ? 14.685 7.740 2.515 1.00 97.81 391 ILE A N 1
ATOM 2853 C CA . ILE A 1 391 ? 14.377 6.384 2.959 1.00 97.81 391 ILE A CA 1
ATOM 2854 C C . ILE A 1 391 ? 14.838 6.280 4.409 1.00 97.81 391 ILE A C 1
ATOM 2856 O O . ILE A 1 391 ? 16.030 6.400 4.696 1.00 97.81 391 ILE A O 1
ATOM 2860 N N . ILE A 1 392 ? 13.902 6.040 5.325 1.00 98.50 392 ILE A N 1
ATOM 2861 C CA . ILE A 1 392 ? 14.165 5.938 6.765 1.00 98.50 392 ILE A CA 1
ATOM 2862 C C . ILE A 1 392 ? 13.938 4.493 7.201 1.00 98.50 392 ILE A C 1
ATOM 2864 O O . ILE A 1 392 ? 12.853 3.954 7.000 1.00 98.50 392 ILE A O 1
ATOM 2868 N N . ALA A 1 393 ? 14.929 3.857 7.826 1.00 98.62 393 ALA A N 1
ATOM 2869 C CA . ALA A 1 393 ? 14.767 2.537 8.430 1.00 98.62 393 ALA A CA 1
ATOM 2870 C C . ALA A 1 393 ? 14.593 2.639 9.948 1.00 98.62 393 ALA A C 1
ATOM 2872 O O . ALA A 1 393 ? 15.266 3.437 10.598 1.00 98.62 393 ALA A O 1
ATOM 2873 N N . TYR A 1 394 ? 13.751 1.778 10.510 1.00 98.75 394 TYR A N 1
ATOM 2874 C CA . TYR A 1 394 ? 13.445 1.688 11.932 1.00 98.75 394 TYR A CA 1
ATOM 2875 C C . TYR A 1 394 ? 13.474 0.232 12.415 1.00 98.75 394 TYR A C 1
ATOM 2877 O O . TYR A 1 394 ? 12.979 -0.673 11.739 1.00 98.75 394 TYR A O 1
ATOM 2885 N N . ASP A 1 395 ? 14.028 -0.007 13.602 1.00 98.00 395 ASP A N 1
ATOM 2886 C CA . ASP A 1 395 ? 14.160 -1.348 14.193 1.00 98.00 395 ASP A CA 1
ATOM 2887 C C . ASP A 1 395 ? 12.851 -1.916 14.787 1.00 98.00 395 ASP A C 1
ATOM 2889 O O . ASP A 1 395 ? 12.791 -3.080 15.196 1.00 98.00 395 ASP A O 1
ATOM 2893 N N . GLY A 1 396 ? 11.804 -1.090 14.867 1.00 97.44 396 GLY A N 1
ATOM 2894 C CA . GLY A 1 396 ? 10.497 -1.454 15.407 1.00 97.44 396 GLY A CA 1
ATOM 2895 C C . GLY A 1 396 ? 10.362 -1.363 16.932 1.00 97.44 396 GLY A C 1
ATOM 2896 O O . GLY A 1 396 ? 9.243 -1.510 17.432 1.00 97.44 396 GLY A O 1
ATOM 2897 N N . LYS A 1 397 ? 11.455 -1.128 17.671 1.00 96.12 397 LYS A N 1
ATOM 2898 C CA . LYS A 1 397 ? 11.539 -1.279 19.138 1.00 96.12 397 LYS A CA 1
ATOM 2899 C C . LYS A 1 397 ? 12.061 -0.044 19.859 1.00 96.12 397 LYS A C 1
ATOM 2901 O O . LYS A 1 397 ? 11.636 0.210 20.984 1.00 96.12 397 LYS A O 1
ATOM 2906 N N . SER A 1 398 ? 12.982 0.689 19.245 1.00 97.44 398 SER A N 1
ATOM 2907 C CA . SER A 1 398 ? 13.595 1.874 19.840 1.00 97.44 398 SER A CA 1
ATOM 2908 C C . SER A 1 398 ? 12.558 2.979 20.093 1.00 97.44 398 SER A C 1
ATOM 2910 O O . SER A 1 398 ? 11.457 2.924 19.542 1.00 97.44 398 SER A O 1
ATOM 2912 N N . PRO A 1 399 ? 12.841 3.978 20.944 1.00 96.75 399 PRO A N 1
ATOM 2913 C CA . PRO A 1 399 ? 11.912 5.083 21.180 1.00 96.75 399 PRO A CA 1
ATOM 2914 C C . PRO A 1 399 ? 11.495 5.796 19.885 1.00 96.75 399 PRO A C 1
ATOM 2916 O O . PRO A 1 399 ? 12.224 5.767 18.896 1.00 96.75 399 PRO A O 1
ATOM 2919 N N . LYS A 1 400 ? 10.327 6.452 19.899 1.00 96.31 400 LYS A N 1
ATOM 2920 C CA . LYS A 1 400 ? 9.874 7.270 18.765 1.00 96.31 400 LYS A CA 1
ATOM 2921 C C . LYS A 1 400 ? 10.878 8.377 18.437 1.00 96.31 400 LYS A C 1
ATOM 2923 O O . LYS A 1 400 ? 11.564 8.884 19.330 1.00 96.31 400 LYS A O 1
ATOM 2928 N N . LEU A 1 401 ? 10.924 8.772 17.169 1.00 96.75 401 LEU A N 1
ATOM 2929 C CA . LEU A 1 401 ? 11.748 9.886 16.721 1.00 96.75 401 LEU A CA 1
ATOM 2930 C C . LEU A 1 401 ? 11.239 11.183 17.382 1.00 96.75 401 LEU A C 1
ATOM 2932 O O . LEU A 1 401 ? 10.026 11.412 17.382 1.00 96.75 401 LEU A O 1
ATOM 2936 N N . PRO A 1 402 ? 12.110 12.032 17.963 1.00 95.06 402 PRO A N 1
ATOM 2937 C CA . PRO A 1 402 ? 11.689 13.349 18.429 1.00 95.06 402 PRO A CA 1
ATOM 2938 C C . PRO A 1 402 ? 11.024 14.135 17.291 1.00 95.06 402 PRO A C 1
ATOM 2940 O O . PRO A 1 402 ? 11.487 14.072 16.149 1.00 95.06 402 PRO A O 1
ATOM 2943 N N . ALA A 1 403 ? 9.946 14.857 17.599 1.00 91.50 403 ALA A N 1
ATOM 2944 C CA . ALA A 1 403 ? 9.200 15.618 16.599 1.00 91.50 403 ALA A CA 1
ATOM 2945 C C . ALA A 1 403 ? 10.121 16.589 15.847 1.00 91.50 403 ALA A C 1
ATOM 2947 O O . ALA A 1 403 ? 10.998 17.206 16.459 1.00 91.50 403 ALA A O 1
ATOM 2948 N N . ASN A 1 404 ? 9.921 16.705 14.532 1.00 90.81 404 ASN A N 1
ATOM 2949 C CA . ASN A 1 404 ? 10.664 17.612 13.657 1.00 90.81 404 ASN A CA 1
ATOM 2950 C C . ASN A 1 404 ? 12.194 17.420 13.719 1.00 90.81 404 ASN A C 1
ATOM 2952 O O . ASN A 1 404 ? 12.958 18.382 13.603 1.00 90.81 404 ASN A O 1
ATOM 2956 N N . THR A 1 405 ? 12.660 16.179 13.924 1.00 94.12 405 THR A N 1
ATOM 2957 C CA . THR A 1 405 ? 14.092 15.849 13.828 1.00 94.12 405 THR A CA 1
ATOM 2958 C C . THR A 1 405 ? 14.560 16.057 12.379 1.00 94.12 405 THR A C 1
ATOM 2960 O O . THR A 1 405 ? 14.043 15.373 11.496 1.00 94.12 405 THR A O 1
ATOM 2963 N N . PRO A 1 406 ? 15.550 16.932 12.107 1.00 92.50 406 PRO A N 1
ATOM 2964 C CA . PRO A 1 406 ? 16.085 17.110 10.758 1.00 92.50 406 PRO A CA 1
ATOM 2965 C C . PRO A 1 406 ? 16.649 15.804 10.195 1.00 92.50 406 PRO A C 1
ATOM 2967 O O . PRO A 1 406 ? 17.250 15.025 10.938 1.00 92.50 406 PRO A O 1
ATOM 2970 N N . PHE A 1 407 ? 16.540 15.580 8.882 1.00 94.06 407 PHE A N 1
ATOM 2971 C CA . PHE A 1 407 ? 17.059 14.361 8.243 1.00 94.06 407 PHE A CA 1
ATOM 2972 C C . PHE A 1 407 ? 18.540 14.093 8.536 1.00 94.06 407 PHE A C 1
ATOM 2974 O O . PHE A 1 407 ? 18.911 12.951 8.811 1.00 94.06 407 PHE A O 1
ATOM 2981 N N . SER A 1 408 ? 19.362 15.143 8.612 1.00 94.88 408 SER A N 1
ATOM 2982 C CA . SER A 1 408 ? 20.779 15.048 8.988 1.00 94.88 408 SER A CA 1
ATOM 2983 C C . SER A 1 408 ? 21.023 14.473 10.388 1.00 94.88 408 SER A C 1
ATOM 2985 O O . SER A 1 408 ? 22.105 13.956 10.658 1.00 94.88 408 SER A O 1
ATOM 2987 N N . GLU A 1 409 ? 20.031 14.513 11.278 1.00 96.88 409 GLU A N 1
ATOM 2988 C CA . GLU A 1 409 ? 20.128 13.986 12.637 1.00 96.88 409 GLU A CA 1
ATOM 2989 C C . GLU A 1 409 ? 19.467 12.617 12.820 1.00 96.88 409 GLU A C 1
ATOM 2991 O O . GLU A 1 409 ? 19.758 11.946 13.815 1.00 96.88 409 GLU A O 1
ATOM 2996 N N . VAL A 1 410 ? 18.593 12.180 11.905 1.00 97.50 410 VAL A N 1
ATOM 2997 C CA . VAL A 1 410 ? 17.795 10.948 12.068 1.00 97.50 410 VAL A CA 1
ATOM 2998 C C . VAL A 1 410 ? 18.686 9.728 12.291 1.00 97.50 410 VAL A C 1
ATOM 3000 O O . VAL A 1 410 ? 18.456 8.970 13.230 1.00 97.50 410 VAL A O 1
ATOM 3003 N N . GLY A 1 411 ? 19.753 9.571 11.502 1.00 97.06 411 GLY A N 1
ATOM 3004 C CA . GLY A 1 411 ? 20.675 8.432 11.615 1.00 97.06 411 GLY A CA 1
ATOM 3005 C C . GLY A 1 411 ? 21.462 8.366 12.932 1.00 97.06 411 GLY A C 1
ATOM 3006 O O . GLY A 1 411 ? 22.027 7.325 13.252 1.00 97.06 411 GLY A O 1
ATOM 3007 N N . SER A 1 412 ? 21.490 9.453 13.715 1.00 96.94 412 SER A N 1
ATOM 3008 C CA . SER A 1 412 ? 22.103 9.469 15.053 1.00 96.94 412 SER A CA 1
ATOM 3009 C C . SER A 1 412 ? 21.151 9.003 16.158 1.00 96.94 412 SER A C 1
ATOM 3011 O O . SER A 1 412 ? 21.586 8.757 17.286 1.00 96.94 412 SER A O 1
ATOM 3013 N N . LYS A 1 413 ? 19.845 8.907 15.871 1.00 98.25 413 LYS A N 1
ATOM 3014 C CA . LYS A 1 413 ? 18.842 8.531 16.868 1.00 98.25 413 LYS A CA 1
ATOM 3015 C C . LYS A 1 413 ? 18.791 6.998 17.009 1.00 98.25 413 LYS A C 1
ATOM 3017 O O . LYS A 1 413 ? 18.846 6.287 16.003 1.00 98.25 413 LYS A O 1
ATOM 3022 N N . PRO A 1 414 ? 18.680 6.457 18.237 1.00 97.88 414 PRO A N 1
ATOM 3023 C CA . PRO A 1 414 ? 18.662 5.012 18.459 1.00 97.88 414 PRO A CA 1
ATOM 3024 C C . PRO A 1 414 ? 17.593 4.292 17.632 1.00 97.88 414 PRO A C 1
ATOM 3026 O O . PRO A 1 414 ? 16.433 4.691 17.635 1.00 97.88 414 PRO A O 1
ATOM 3029 N N . GLY A 1 415 ? 17.995 3.219 16.947 1.00 97.56 415 GLY A N 1
ATOM 3030 C CA . GLY A 1 415 ? 17.097 2.384 16.147 1.00 97.56 415 GLY A CA 1
ATOM 3031 C C . GLY A 1 415 ? 16.686 2.968 14.799 1.00 97.56 415 GLY A C 1
ATOM 3032 O O . GLY A 1 415 ? 15.846 2.357 14.143 1.00 97.56 415 GLY A O 1
ATOM 3033 N N . PHE A 1 416 ? 17.274 4.092 14.375 1.00 98.62 416 PHE A N 1
ATOM 3034 C CA . PHE A 1 416 ? 17.016 4.706 13.074 1.00 98.62 416 PHE A CA 1
ATOM 3035 C C . PHE A 1 416 ? 18.230 4.646 12.145 1.00 98.62 416 PHE A C 1
ATOM 3037 O O . PHE A 1 416 ? 19.383 4.663 12.574 1.00 98.62 416 PHE A O 1
ATOM 3044 N N . ARG A 1 417 ? 17.952 4.576 10.843 1.00 98.25 417 ARG A N 1
ATOM 3045 C CA . ARG A 1 417 ? 18.912 4.778 9.748 1.00 98.25 417 ARG A CA 1
ATOM 3046 C C . ARG A 1 417 ? 18.242 5.627 8.683 1.00 98.25 417 ARG A C 1
ATOM 3048 O O . ARG A 1 417 ? 17.018 5.598 8.575 1.00 98.25 417 ARG A O 1
ATOM 3055 N N . ILE A 1 418 ? 19.019 6.345 7.886 1.00 97.81 418 ILE A N 1
ATOM 3056 C CA . ILE A 1 418 ? 18.466 7.203 6.841 1.00 97.81 418 ILE A CA 1
ATOM 3057 C C . ILE A 1 418 ? 19.415 7.306 5.648 1.00 97.81 418 ILE A C 1
ATOM 3059 O O . ILE A 1 418 ? 20.629 7.367 5.826 1.00 97.81 418 ILE A O 1
ATOM 3063 N N . ASN A 1 419 ? 18.837 7.360 4.452 1.00 95.75 419 ASN A N 1
ATOM 3064 C CA . ASN A 1 419 ? 19.453 7.900 3.243 1.00 95.75 419 ASN A CA 1
ATOM 3065 C C . ASN A 1 419 ? 18.531 9.016 2.732 1.00 95.75 419 ASN A C 1
ATOM 3067 O O . ASN A 1 419 ? 17.322 8.792 2.688 1.00 95.75 419 ASN A O 1
ATOM 3071 N N . PHE A 1 420 ? 19.048 10.200 2.403 1.00 94.25 420 PHE A N 1
ATOM 3072 C CA . PHE A 1 420 ? 18.218 11.358 2.046 1.00 94.25 420 PHE A CA 1
ATOM 3073 C C . PHE A 1 420 ? 18.966 12.360 1.161 1.00 94.25 420 PHE A C 1
ATOM 3075 O O . PHE A 1 420 ? 20.193 12.286 1.051 1.00 94.25 420 PHE A O 1
ATOM 3082 N N . GLY A 1 421 ? 18.229 13.328 0.612 1.00 87.62 421 GLY A N 1
ATOM 3083 C CA . GLY A 1 421 ? 18.799 14.552 0.044 1.00 87.62 421 GLY A CA 1
ATOM 3084 C C . GLY A 1 421 ? 18.816 14.633 -1.479 1.00 87.62 421 GLY A C 1
ATOM 3085 O O . GLY A 1 421 ? 19.359 15.596 -2.010 1.00 87.62 421 GLY A O 1
ATOM 3086 N N . THR A 1 422 ? 18.272 13.645 -2.197 1.00 86.38 422 THR A N 1
ATOM 3087 C CA . THR A 1 422 ? 18.233 13.649 -3.668 1.00 86.38 422 THR A CA 1
ATOM 3088 C C . THR A 1 422 ? 16.999 12.927 -4.214 1.00 86.38 422 THR A C 1
ATOM 3090 O O . THR A 1 422 ? 16.418 12.067 -3.553 1.00 86.38 422 THR A O 1
ATOM 3093 N N . GLU A 1 423 ? 16.672 13.164 -5.484 1.00 86.12 423 GLU A N 1
ATOM 3094 C CA . GLU A 1 423 ? 15.588 12.463 -6.189 1.00 86.12 423 GLU A CA 1
ATOM 3095 C C . GLU A 1 423 ? 15.790 10.938 -6.291 1.00 86.12 423 GLU A C 1
ATOM 3097 O O . GLU A 1 423 ? 14.842 10.186 -6.505 1.00 86.12 423 GLU A O 1
ATOM 3102 N N . LEU A 1 424 ? 17.008 10.434 -6.059 1.00 87.06 424 LEU A N 1
ATOM 3103 C CA . LEU A 1 424 ? 17.280 8.994 -6.018 1.00 87.06 424 LEU A CA 1
ATOM 3104 C C . LEU A 1 424 ? 16.597 8.286 -4.838 1.00 87.06 424 LEU A C 1
ATOM 3106 O O . LEU A 1 424 ? 16.375 7.077 -4.897 1.00 87.06 424 LEU A O 1
ATOM 3110 N N . GLN A 1 425 ? 16.269 9.015 -3.766 1.00 90.88 425 GLN A N 1
ATOM 3111 C CA . GLN A 1 425 ? 15.544 8.469 -2.616 1.00 90.88 425 GLN A CA 1
ATOM 3112 C C . GLN A 1 425 ? 14.023 8.610 -2.748 1.00 90.88 425 GLN A C 1
ATOM 3114 O O . GLN A 1 425 ? 13.308 8.098 -1.886 1.00 90.88 425 GLN A O 1
ATOM 3119 N N . ARG A 1 426 ? 13.518 9.254 -3.811 1.00 91.31 426 ARG A N 1
ATOM 3120 C CA . ARG A 1 426 ? 12.082 9.369 -4.082 1.00 91.31 426 ARG A CA 1
ATOM 3121 C C . ARG A 1 426 ? 11.564 8.009 -4.509 1.00 91.31 426 ARG A C 1
ATOM 3123 O O . ARG A 1 426 ? 11.763 7.620 -5.649 1.00 91.31 426 ARG A O 1
ATOM 3130 N N . VAL A 1 427 ? 10.964 7.228 -3.616 1.00 93.12 427 VAL A N 1
ATOM 3131 C CA . VAL A 1 427 ? 10.560 5.839 -3.916 1.00 93.12 427 VAL A CA 1
ATOM 3132 C C . VAL A 1 427 ? 9.177 5.551 -3.354 1.00 93.12 427 VAL A C 1
ATOM 3134 O O . VAL A 1 427 ? 8.799 6.091 -2.320 1.00 93.12 427 VAL A O 1
ATOM 3137 N N . THR A 1 428 ? 8.410 4.692 -4.017 1.00 94.56 428 THR A N 1
ATOM 3138 C CA . THR A 1 428 ? 7.065 4.290 -3.562 1.00 94.56 428 THR A CA 1
ATOM 3139 C C . THR A 1 428 ? 6.998 2.864 -3.034 1.00 94.56 428 THR A C 1
ATOM 3141 O O . THR A 1 428 ? 6.076 2.517 -2.291 1.00 94.56 428 THR A O 1
ATOM 3144 N N . ASP A 1 429 ? 7.991 2.038 -3.371 1.00 96.25 429 ASP A N 1
ATOM 3145 C CA . ASP A 1 429 ? 8.170 0.715 -2.786 1.00 96.25 429 ASP A CA 1
ATOM 3146 C C . ASP A 1 429 ? 9.638 0.271 -2.794 1.00 96.25 429 ASP A C 1
ATOM 3148 O O . ASP A 1 429 ? 10.452 0.747 -3.589 1.00 96.25 429 ASP A O 1
ATOM 3152 N N . LEU A 1 430 ? 9.954 -0.693 -1.929 1.00 96.88 430 LEU A N 1
ATOM 3153 C CA . LEU A 1 430 ? 11.273 -1.309 -1.808 1.00 96.88 430 LEU A CA 1
ATOM 3154 C C . LEU A 1 430 ? 11.165 -2.831 -1.855 1.00 96.88 430 LEU A C 1
ATOM 3156 O O . LEU A 1 430 ? 10.225 -3.432 -1.332 1.00 96.88 430 LEU A O 1
ATOM 3160 N N . PHE A 1 431 ? 12.188 -3.454 -2.429 1.00 96.44 431 PHE A N 1
ATOM 3161 C CA . PHE A 1 431 ? 12.326 -4.901 -2.515 1.00 96.44 431 PHE A CA 1
ATOM 3162 C C . PHE A 1 431 ? 13.615 -5.357 -1.858 1.00 96.44 431 PHE A C 1
ATOM 3164 O O . PHE A 1 431 ? 14.586 -4.606 -1.755 1.00 96.44 431 PHE A O 1
ATOM 3171 N N . PHE A 1 432 ? 13.639 -6.617 -1.438 1.00 94.88 432 PHE A N 1
ATOM 3172 C CA . PHE A 1 432 ? 14.700 -7.124 -0.581 1.00 94.88 432 PHE A CA 1
ATOM 3173 C C . PHE A 1 432 ? 15.270 -8.420 -1.138 1.00 94.88 432 PHE A C 1
ATOM 3175 O O . PHE A 1 432 ? 14.537 -9.358 -1.444 1.00 94.88 432 PHE A O 1
ATOM 3182 N N . THR A 1 433 ? 16.588 -8.501 -1.250 1.00 89.62 433 THR A N 1
ATOM 3183 C CA . THR A 1 433 ? 17.307 -9.773 -1.408 1.00 89.62 433 THR A CA 1
ATOM 3184 C C . THR A 1 433 ? 17.913 -10.173 -0.072 1.00 89.62 433 THR A C 1
ATOM 3186 O O . THR A 1 433 ? 17.832 -9.414 0.887 1.00 89.62 433 THR A O 1
ATOM 3189 N N . GLY A 1 434 ? 18.575 -11.329 0.015 1.00 87.44 434 GLY A N 1
ATOM 3190 C CA . GLY A 1 434 ? 19.345 -11.691 1.210 1.00 87.44 434 GLY A CA 1
ATOM 3191 C C . GLY A 1 434 ? 20.424 -10.665 1.581 1.00 87.44 434 GLY A C 1
ATOM 3192 O O . GLY A 1 434 ? 20.743 -10.527 2.757 1.00 87.44 434 GLY A O 1
ATOM 3193 N N . ASP A 1 435 ? 20.882 -9.844 0.631 1.00 85.69 435 ASP A N 1
ATOM 3194 C CA . ASP A 1 435 ? 22.087 -9.019 0.776 1.00 85.69 435 ASP A CA 1
ATOM 3195 C C . ASP A 1 435 ? 21.824 -7.506 0.726 1.00 85.69 435 ASP A C 1
ATOM 3197 O O . ASP A 1 435 ? 22.546 -6.731 1.352 1.00 85.69 435 ASP A O 1
ATOM 3201 N N . TYR A 1 436 ? 20.790 -7.062 0.013 1.00 90.00 436 TYR A N 1
ATOM 3202 C CA . TYR A 1 436 ? 20.550 -5.641 -0.240 1.00 90.00 436 TYR A CA 1
ATOM 3203 C C . TYR A 1 436 ? 19.077 -5.322 -0.481 1.00 90.00 436 TYR A C 1
ATOM 3205 O O . TYR A 1 436 ? 18.231 -6.201 -0.649 1.00 90.00 436 TYR A O 1
ATOM 3213 N N . ILE A 1 437 ? 18.804 -4.025 -0.517 1.00 95.81 437 ILE A N 1
ATOM 3214 C CA . ILE A 1 437 ? 17.533 -3.433 -0.908 1.00 95.81 437 ILE A CA 1
ATOM 3215 C C . ILE A 1 437 ? 17.669 -2.972 -2.356 1.00 95.81 437 ILE A C 1
ATOM 3217 O O . ILE A 1 437 ? 18.740 -2.518 -2.761 1.00 95.81 437 ILE A O 1
ATOM 3221 N N . PHE A 1 438 ? 16.613 -3.086 -3.145 1.00 94.81 438 PHE A N 1
ATOM 3222 C CA . PHE A 1 438 ? 16.578 -2.578 -4.510 1.00 94.81 438 PHE A CA 1
ATOM 3223 C C . PHE A 1 438 ? 15.183 -2.066 -4.864 1.00 94.81 438 PHE A C 1
ATOM 3225 O O . PHE A 1 438 ? 14.212 -2.335 -4.157 1.00 94.81 438 PHE A O 1
ATOM 3232 N N . GLY A 1 439 ? 15.081 -1.319 -5.956 1.00 94.38 439 GLY A N 1
ATOM 3233 C CA . GLY A 1 439 ? 13.821 -0.721 -6.382 1.00 94.38 439 GLY A CA 1
ATOM 3234 C C . GLY A 1 439 ? 13.971 0.155 -7.613 1.00 94.38 439 GLY A C 1
ATOM 3235 O O . GLY A 1 439 ? 14.929 0.016 -8.379 1.00 94.38 439 GLY A O 1
ATOM 3236 N N . MET A 1 440 ? 13.002 1.047 -7.770 1.00 92.00 440 MET A N 1
ATOM 3237 C CA . MET A 1 440 ? 12.940 2.062 -8.811 1.00 92.00 440 MET A CA 1
ATOM 3238 C C . MET A 1 440 ? 12.486 3.365 -8.150 1.00 92.00 440 MET A C 1
ATOM 3240 O O . MET A 1 440 ? 11.477 3.323 -7.437 1.00 92.00 440 MET A O 1
ATOM 3244 N N . PRO A 1 441 ? 13.197 4.484 -8.347 1.00 90.88 441 PRO A N 1
ATOM 3245 C CA . PRO A 1 441 ? 12.694 5.772 -7.913 1.00 90.88 441 PRO A CA 1
ATOM 3246 C C . PRO A 1 441 ? 11.373 6.127 -8.611 1.00 90.88 441 PRO A C 1
ATOM 3248 O O . PRO A 1 441 ? 11.170 5.836 -9.791 1.00 90.88 441 PRO A O 1
ATOM 3251 N N . ASP A 1 442 ? 10.469 6.750 -7.864 1.00 87.31 442 ASP A N 1
ATOM 3252 C CA . ASP A 1 442 ? 9.235 7.380 -8.325 1.00 87.31 442 ASP A CA 1
ATOM 3253 C C . ASP A 1 442 ? 9.571 8.664 -9.078 1.00 87.31 442 ASP A C 1
ATOM 3255 O O . ASP A 1 442 ? 9.361 9.768 -8.603 1.00 87.31 442 ASP A O 1
ATOM 3259 N N . ALA A 1 443 ? 10.201 8.521 -10.238 1.00 78.75 443 ALA A N 1
ATOM 3260 C CA . ALA A 1 443 ? 10.522 9.636 -11.106 1.00 78.75 443 ALA A CA 1
ATOM 3261 C C . ALA A 1 443 ? 9.404 9.855 -12.136 1.00 78.75 443 ALA A C 1
ATOM 3263 O O . ALA A 1 443 ? 9.047 8.943 -12.886 1.00 78.75 443 ALA A O 1
ATOM 3264 N N . ASP A 1 444 ? 8.880 11.082 -12.210 1.00 77.75 444 ASP A N 1
ATOM 3265 C CA . ASP A 1 444 ? 7.877 11.496 -13.200 1.00 77.75 444 ASP A CA 1
ATOM 3266 C C . ASP A 1 444 ? 8.452 12.560 -14.164 1.00 77.75 444 ASP A C 1
ATOM 3268 O O . ASP A 1 444 ? 9.107 12.271 -15.180 1.00 77.75 444 ASP A O 1
ATOM 3272 N N . ARG A 1 445 ? 8.221 13.832 -13.841 1.00 73.44 445 ARG A N 1
ATOM 3273 C CA . ARG A 1 445 ? 8.660 14.999 -14.598 1.00 73.44 445 ARG A CA 1
ATOM 3274 C C . ARG A 1 445 ? 9.670 15.742 -13.754 1.00 73.44 445 ARG A C 1
ATOM 3276 O O . ARG A 1 445 ? 9.314 16.553 -12.914 1.00 73.44 445 ARG A O 1
ATOM 3283 N N . GLU A 1 446 ? 10.937 15.488 -14.033 1.00 64.31 446 GLU A N 1
ATOM 3284 C CA . GLU A 1 446 ? 12.071 16.169 -13.396 1.00 64.31 446 GLU A CA 1
ATOM 3285 C C . GLU A 1 446 ? 12.216 17.639 -13.837 1.00 64.31 446 GLU A C 1
ATOM 3287 O O . GLU A 1 446 ? 13.318 18.162 -13.942 1.00 64.31 446 GLU A O 1
ATOM 3292 N N . GLU A 1 447 ? 11.113 18.330 -14.145 1.00 56.94 447 GLU A N 1
ATOM 3293 C CA . GLU A 1 447 ? 11.126 19.735 -14.575 1.00 56.94 447 GLU A CA 1
ATOM 3294 C C . GLU A 1 447 ? 11.721 20.659 -13.487 1.00 56.94 447 GLU A C 1
ATOM 3296 O O . GLU A 1 447 ? 12.218 21.735 -13.813 1.00 56.94 447 GLU A O 1
ATOM 3301 N N . GLY A 1 448 ? 11.721 20.220 -12.220 1.00 52.19 448 GLY A N 1
ATOM 3302 C CA . GLY A 1 448 ? 12.343 20.913 -11.085 1.00 52.19 448 GLY A CA 1
ATOM 3303 C C . GLY A 1 448 ? 13.810 20.553 -10.804 1.00 52.19 448 GLY A C 1
ATOM 3304 O O . GLY A 1 448 ? 14.488 21.337 -10.146 1.00 52.19 448 GLY A O 1
ATOM 3305 N N . ASP A 1 449 ? 14.320 19.430 -11.323 1.00 57.97 449 ASP A N 1
ATOM 3306 C CA . ASP A 1 449 ? 15.719 19.013 -11.157 1.00 57.97 449 ASP A CA 1
ATOM 3307 C C . ASP A 1 449 ? 16.295 18.497 -12.491 1.00 57.97 449 ASP A C 1
ATOM 3309 O O . ASP A 1 449 ? 16.213 17.305 -12.805 1.00 57.97 449 ASP A O 1
ATOM 3313 N N . PRO A 1 450 ? 16.940 19.369 -13.290 1.00 54.41 450 PRO A N 1
ATOM 3314 C CA . PRO A 1 450 ? 17.541 18.973 -14.561 1.00 54.41 450 PRO A CA 1
ATOM 3315 C C . PRO A 1 450 ? 18.751 18.037 -14.397 1.00 54.41 450 PRO A C 1
ATOM 3317 O O . PRO A 1 450 ? 19.302 17.585 -15.402 1.00 54.41 450 PRO A O 1
ATOM 3320 N N . THR A 1 451 ? 19.188 17.764 -13.163 1.00 57.28 451 THR A N 1
ATOM 3321 C CA . THR A 1 451 ? 20.280 16.837 -12.845 1.00 57.28 451 THR A CA 1
ATOM 3322 C C . THR A 1 451 ? 19.792 15.470 -12.376 1.00 57.28 451 THR A C 1
ATOM 3324 O O . THR A 1 451 ? 20.615 14.560 -12.244 1.00 57.28 451 THR A O 1
ATOM 3327 N N . SER A 1 452 ? 18.479 15.289 -12.182 1.00 66.44 452 SER A N 1
ATOM 3328 C CA . SER A 1 452 ? 17.935 14.016 -11.720 1.00 66.44 452 SER A CA 1
ATOM 3329 C C . SER A 1 452 ? 18.240 12.889 -12.710 1.00 66.44 452 SER A C 1
ATOM 3331 O O . SER A 1 452 ? 17.887 12.920 -13.894 1.00 66.44 452 SER A O 1
ATOM 3333 N N . ILE A 1 453 ? 18.876 11.850 -12.176 1.00 71.00 453 ILE A N 1
ATOM 3334 C CA . ILE A 1 453 ? 19.115 10.560 -12.826 1.00 71.00 453 ILE A CA 1
ATOM 3335 C C . ILE A 1 453 ? 18.150 9.489 -12.297 1.00 71.00 453 ILE A C 1
ATOM 3337 O O . ILE A 1 453 ? 18.424 8.304 -12.422 1.00 71.00 453 ILE A O 1
ATOM 3341 N N . ALA A 1 454 ? 17.018 9.869 -11.695 1.00 78.62 454 ALA A N 1
ATOM 3342 C CA . ALA A 1 454 ? 16.152 8.955 -10.945 1.00 78.62 454 ALA A CA 1
ATOM 3343 C C . ALA A 1 454 ? 15.434 7.880 -11.798 1.00 78.62 454 ALA A C 1
ATOM 3345 O O . ALA A 1 454 ? 14.869 6.934 -11.256 1.00 78.62 454 ALA A O 1
ATOM 3346 N N . PHE A 1 455 ? 15.536 7.920 -13.131 1.00 81.31 455 PHE A N 1
ATOM 3347 C CA . PHE A 1 455 ? 15.106 6.826 -14.021 1.00 81.31 455 PHE A CA 1
ATOM 3348 C C . PHE A 1 455 ? 16.125 5.683 -14.078 1.00 81.31 455 PHE A C 1
ATOM 3350 O O . PHE A 1 455 ? 16.604 5.307 -15.150 1.00 81.31 455 PHE A O 1
ATOM 3357 N N . VAL A 1 456 ? 16.465 5.125 -12.922 1.00 88.00 456 VAL A N 1
ATOM 3358 C CA . VAL A 1 456 ? 17.470 4.068 -12.782 1.00 88.00 456 VAL A CA 1
ATOM 3359 C C . VAL A 1 456 ? 16.959 2.927 -11.922 1.00 88.00 456 VAL A C 1
ATOM 3361 O O . VAL A 1 456 ? 16.097 3.093 -11.059 1.00 88.00 456 VAL A O 1
ATOM 3364 N N . GLY A 1 457 ? 17.511 1.737 -12.142 1.00 90.44 457 GLY A N 1
ATOM 3365 C CA . GLY A 1 457 ? 17.430 0.698 -11.127 1.00 90.44 457 GLY A CA 1
ATOM 3366 C C . GLY A 1 457 ? 18.267 1.138 -9.935 1.00 90.44 457 GLY A C 1
ATOM 3367 O O . GLY A 1 457 ? 19.376 1.631 -10.118 1.00 90.44 457 GLY A O 1
ATOM 3368 N N . MET A 1 458 ? 17.764 0.954 -8.720 1.00 91.19 458 MET A N 1
ATOM 3369 C CA . MET A 1 458 ? 18.532 1.295 -7.525 1.00 91.19 458 MET A CA 1
ATOM 3370 C C . MET A 1 458 ? 18.901 0.075 -6.704 1.00 91.19 458 MET A C 1
ATOM 3372 O O . MET A 1 458 ? 18.141 -0.894 -6.634 1.00 91.19 458 MET A O 1
ATOM 3376 N N . ARG A 1 459 ? 20.040 0.166 -6.018 1.00 91.62 459 ARG A N 1
ATOM 3377 C CA . ARG A 1 459 ? 20.456 -0.763 -4.971 1.00 91.62 459 ARG A CA 1
ATOM 3378 C C . ARG A 1 459 ? 21.017 -0.003 -3.771 1.00 91.62 459 ARG A C 1
ATOM 3380 O O . ARG A 1 459 ? 21.821 0.910 -3.917 1.00 91.62 459 ARG A O 1
ATOM 3387 N N . LEU A 1 460 ? 20.620 -0.421 -2.575 1.00 93.12 460 LEU A N 1
ATOM 3388 C CA . LEU A 1 460 ? 21.025 0.167 -1.299 1.00 93.12 460 LEU A CA 1
ATOM 3389 C C . LEU A 1 460 ? 21.482 -0.950 -0.346 1.00 93.12 460 LEU A C 1
ATOM 3391 O O . LEU A 1 460 ? 20.847 -2.013 -0.289 1.00 93.12 460 LEU A O 1
ATOM 3395 N N . PRO A 1 461 ? 22.541 -0.748 0.451 1.00 93.81 461 PRO A N 1
ATOM 3396 C CA . PRO A 1 461 ? 22.809 -1.617 1.582 1.00 93.81 461 PRO A CA 1
ATOM 3397 C C . PRO A 1 461 ? 21.743 -1.380 2.663 1.00 93.81 461 PRO A C 1
ATOM 3399 O O . PRO A 1 461 ? 21.170 -0.299 2.782 1.00 93.81 461 PRO A O 1
ATOM 3402 N N . ARG A 1 462 ? 21.499 -2.372 3.524 1.00 93.88 462 ARG A N 1
ATOM 3403 C CA . ARG A 1 462 ? 20.539 -2.234 4.643 1.00 93.88 462 ARG A CA 1
ATOM 3404 C C . ARG A 1 462 ? 20.922 -1.173 5.673 1.00 93.88 462 ARG A C 1
ATOM 3406 O O . ARG A 1 462 ? 20.085 -0.771 6.484 1.00 93.88 462 ARG A O 1
ATOM 3413 N N . THR A 1 463 ? 22.191 -0.782 5.677 1.00 93.06 463 THR A N 1
ATOM 3414 C CA . THR A 1 463 ? 22.749 0.314 6.472 1.00 93.06 463 THR A CA 1
ATOM 3415 C C . THR A 1 463 ? 22.288 1.681 5.972 1.00 93.06 463 THR A C 1
ATOM 3417 O O . THR A 1 463 ? 22.331 2.622 6.754 1.00 93.06 463 THR A O 1
ATOM 3420 N N . LEU A 1 464 ? 21.792 1.771 4.727 1.00 96.00 464 LEU A N 1
ATOM 3421 C CA . LEU A 1 464 ? 21.369 3.004 4.055 1.00 96.00 464 LEU A CA 1
ATOM 3422 C C . LEU A 1 464 ? 22.493 4.042 3.874 1.00 96.00 464 LEU A C 1
ATOM 3424 O O . LEU A 1 464 ? 22.233 5.227 3.704 1.00 96.00 464 LEU A O 1
ATOM 3428 N N . GLU A 1 465 ? 23.753 3.607 3.880 1.00 91.12 465 GLU A N 1
ATOM 3429 C CA . GLU A 1 465 ? 24.907 4.519 3.882 1.00 91.12 465 GLU A CA 1
ATOM 3430 C C . GLU A 1 465 ? 25.282 5.071 2.492 1.00 91.12 465 GLU A C 1
ATOM 3432 O O . GLU A 1 465 ? 25.919 6.115 2.397 1.00 91.12 465 GLU A O 1
ATOM 3437 N N . TYR A 1 466 ? 24.879 4.399 1.409 1.00 88.00 466 TYR A N 1
ATOM 3438 C CA . TYR A 1 466 ? 25.098 4.846 0.030 1.00 88.00 466 TYR A CA 1
ATOM 3439 C C . TYR A 1 466 ? 24.001 4.332 -0.902 1.00 88.00 466 TYR A C 1
ATOM 3441 O O . TYR A 1 466 ? 23.291 3.384 -0.573 1.00 88.00 466 TYR A O 1
ATOM 3449 N N . PHE A 1 467 ? 23.929 4.922 -2.094 1.00 88.69 467 PHE A N 1
ATOM 3450 C CA . PHE A 1 467 ? 23.065 4.515 -3.200 1.00 88.69 467 PHE A CA 1
ATOM 3451 C C . PHE A 1 467 ? 23.908 4.009 -4.375 1.00 88.69 467 PHE A C 1
ATOM 3453 O O . PHE A 1 467 ? 24.944 4.594 -4.689 1.00 88.69 467 PHE A O 1
ATOM 3460 N N . LEU A 1 468 ? 23.468 2.930 -5.025 1.00 87.31 468 LEU A N 1
ATOM 3461 C CA . LEU A 1 468 ? 24.050 2.423 -6.267 1.00 87.31 468 LEU A CA 1
ATOM 3462 C C . LEU A 1 468 ? 23.035 2.519 -7.403 1.00 87.31 468 LEU A C 1
ATOM 3464 O O . LEU A 1 468 ? 21.951 1.937 -7.327 1.00 87.31 468 LEU A O 1
ATOM 3468 N N . ASP A 1 469 ? 23.447 3.198 -8.467 1.00 86.94 469 ASP A N 1
ATOM 3469 C CA . ASP A 1 469 ? 22.789 3.184 -9.769 1.00 86.94 469 ASP A CA 1
ATOM 3470 C C . ASP A 1 469 ? 23.087 1.850 -10.480 1.00 86.94 469 ASP A C 1
ATOM 3472 O O . ASP A 1 469 ? 24.245 1.462 -10.661 1.00 86.94 469 ASP A O 1
ATOM 3476 N N . MET A 1 470 ? 22.029 1.128 -10.849 1.00 85.94 470 MET A N 1
ATOM 3477 C CA . MET A 1 470 ? 22.072 -0.169 -11.536 1.00 85.94 470 MET A CA 1
ATOM 3478 C C . MET A 1 470 ? 21.833 -0.051 -13.050 1.00 85.94 470 MET A C 1
ATOM 3480 O O . MET A 1 470 ? 21.686 -1.061 -13.742 1.00 85.94 470 MET A O 1
ATOM 3484 N N . GLY A 1 471 ? 21.805 1.171 -13.574 1.00 84.38 471 GLY A N 1
ATOM 3485 C CA . GLY A 1 471 ? 21.605 1.498 -14.973 1.00 84.38 471 GLY A CA 1
ATOM 3486 C C . GLY A 1 471 ? 20.225 2.079 -15.266 1.00 84.38 471 GLY A C 1
ATOM 3487 O O . GLY A 1 471 ? 19.250 1.885 -14.535 1.00 84.38 471 GLY A O 1
ATOM 3488 N N . VAL A 1 472 ? 20.161 2.772 -16.401 1.00 86.44 472 VAL A N 1
ATOM 3489 C CA . VAL A 1 472 ? 18.980 3.497 -16.876 1.00 86.44 472 VAL A CA 1
ATOM 3490 C C . VAL A 1 472 ? 17.819 2.549 -17.174 1.00 86.44 472 VAL A C 1
ATOM 3492 O O . VAL A 1 472 ? 17.972 1.525 -17.845 1.00 86.44 472 VAL A O 1
ATOM 3495 N N . ILE A 1 473 ? 16.632 2.950 -16.732 1.00 87.56 473 ILE A N 1
ATOM 3496 C CA . ILE A 1 473 ? 15.350 2.335 -17.065 1.00 87.56 473 ILE A CA 1
ATOM 3497 C C . ILE A 1 473 ? 14.664 3.203 -18.131 1.00 87.56 473 ILE A C 1
ATOM 3499 O O . ILE A 1 473 ? 14.733 4.432 -18.051 1.00 87.56 473 ILE A O 1
ATOM 3503 N N . PRO A 1 474 ? 13.992 2.612 -19.140 1.00 84.25 474 PRO A N 1
ATOM 3504 C CA . PRO A 1 474 ? 13.234 3.387 -20.114 1.00 84.25 474 PRO A CA 1
ATOM 3505 C C . PRO A 1 474 ? 12.227 4.324 -19.439 1.00 84.25 474 PRO A C 1
ATOM 3507 O O . PRO A 1 474 ? 11.407 3.891 -18.631 1.00 84.25 474 PRO A O 1
ATOM 3510 N N . ARG A 1 475 ? 12.280 5.604 -19.809 1.00 79.00 475 ARG A N 1
ATOM 3511 C CA . ARG A 1 475 ? 11.400 6.646 -19.283 1.00 79.00 475 ARG A CA 1
ATOM 3512 C C . ARG A 1 475 ? 10.137 6.765 -20.123 1.00 79.00 475 ARG A C 1
ATOM 3514 O O . ARG A 1 475 ? 10.217 6.975 -21.333 1.00 79.00 475 ARG A O 1
ATOM 3521 N N . THR A 1 476 ? 8.994 6.770 -19.448 1.00 85.31 476 THR A N 1
ATOM 3522 C CA . THR A 1 476 ? 7.737 7.265 -20.011 1.00 85.31 476 THR A CA 1
ATOM 3523 C C . THR A 1 476 ? 7.232 8.399 -19.116 1.00 85.31 476 THR A C 1
ATOM 3525 O O . THR A 1 476 ? 6.916 8.137 -17.954 1.00 85.31 476 THR A O 1
ATOM 3528 N N . PRO A 1 477 ? 7.176 9.651 -19.607 1.00 84.25 477 PRO A N 1
ATOM 3529 C CA . PRO A 1 477 ? 6.677 10.779 -18.823 1.00 84.25 477 PRO A CA 1
ATOM 3530 C C . PRO A 1 477 ? 5.296 10.506 -18.217 1.00 84.25 477 PRO A C 1
ATOM 3532 O O . PRO A 1 477 ? 4.405 9.945 -18.870 1.00 84.25 477 PRO A O 1
ATOM 3535 N N . SER A 1 478 ? 5.125 10.878 -16.949 1.00 87.56 478 SER A N 1
ATOM 3536 C CA . SER A 1 478 ? 3.873 10.719 -16.212 1.00 87.56 478 SER A CA 1
ATOM 3537 C C . SER A 1 478 ? 3.417 9.282 -16.015 1.00 87.56 478 SER A C 1
ATOM 3539 O O . SER A 1 478 ? 2.234 9.043 -15.762 1.00 87.56 478 SER A O 1
ATOM 3541 N N . VAL A 1 479 ? 4.340 8.318 -16.100 1.00 91.06 479 VAL A N 1
ATOM 3542 C CA . VAL A 1 479 ? 4.113 6.904 -15.750 1.00 91.06 479 VAL A CA 1
ATOM 3543 C C . VAL A 1 479 ? 5.021 6.424 -14.593 1.00 91.06 479 VAL A C 1
ATOM 3545 O O . VAL A 1 479 ? 5.688 5.396 -14.730 1.00 91.06 479 VAL A O 1
ATOM 3548 N N . PRO A 1 480 ? 5.098 7.144 -13.459 1.00 91.12 480 PRO A N 1
ATOM 3549 C CA . PRO A 1 480 ? 5.949 6.754 -12.330 1.00 91.12 480 PRO A CA 1
ATOM 3550 C C . PRO A 1 480 ? 5.520 5.452 -11.613 1.00 91.12 480 PRO A C 1
ATOM 3552 O O . PRO A 1 480 ? 4.328 5.121 -11.598 1.00 91.12 480 PRO A O 1
ATOM 3555 N N . PRO A 1 481 ? 6.449 4.713 -10.969 1.00 93.38 481 PRO A N 1
ATOM 3556 C CA . PRO A 1 481 ? 6.139 3.561 -10.113 1.00 93.38 481 PRO A CA 1
ATOM 3557 C C . PRO A 1 481 ? 5.326 3.946 -8.862 1.00 93.38 481 PRO A C 1
ATOM 3559 O O . PRO A 1 481 ? 5.511 5.016 -8.298 1.00 93.38 481 PRO A O 1
ATOM 3562 N N . ILE A 1 482 ? 4.451 3.050 -8.385 1.00 93.25 482 ILE A N 1
ATOM 3563 C CA . ILE A 1 482 ? 3.592 3.287 -7.203 1.00 93.25 482 ILE A CA 1
ATOM 3564 C C . ILE A 1 482 ? 3.575 2.160 -6.171 1.00 93.25 482 ILE A C 1
ATOM 3566 O O . ILE A 1 482 ? 3.444 2.411 -4.976 1.00 93.25 482 ILE A O 1
ATOM 3570 N N . MET A 1 483 ? 3.578 0.902 -6.610 1.00 94.31 483 MET A N 1
ATOM 3571 C CA . MET A 1 483 ? 3.381 -0.244 -5.721 1.00 94.31 483 MET A CA 1
ATOM 3572 C C . MET A 1 483 ? 4.077 -1.467 -6.280 1.00 94.31 483 MET A C 1
ATOM 3574 O O . MET A 1 483 ? 3.883 -1.844 -7.433 1.00 94.31 483 MET A O 1
ATOM 3578 N N . GLY A 1 484 ? 4.822 -2.146 -5.429 1.00 95.44 484 GLY A N 1
ATOM 3579 C CA . GLY A 1 484 ? 5.505 -3.382 -5.731 1.00 95.44 484 GLY A CA 1
ATOM 3580 C C . GLY A 1 484 ? 4.753 -4.629 -5.279 1.00 95.44 484 GLY A C 1
ATOM 3581 O O . GLY A 1 484 ? 3.826 -4.600 -4.467 1.00 95.44 484 GLY A O 1
ATOM 3582 N N . LEU A 1 485 ? 5.197 -5.769 -5.784 1.00 95.56 485 LEU A N 1
ATOM 3583 C CA . LEU A 1 485 ? 4.855 -7.093 -5.287 1.00 95.56 485 LEU A CA 1
ATOM 3584 C C . LEU A 1 485 ? 6.107 -7.961 -5.380 1.00 95.56 485 LEU A C 1
ATOM 3586 O O . LEU A 1 485 ? 6.655 -8.138 -6.464 1.00 95.56 485 LEU A O 1
ATOM 3590 N N . GLN A 1 486 ? 6.541 -8.529 -4.258 1.00 94.19 486 GLN A N 1
ATOM 3591 C CA . GLN A 1 486 ? 7.625 -9.505 -4.228 1.00 94.19 486 GLN A CA 1
ATOM 3592 C C . GLN A 1 486 ? 7.116 -10.829 -3.676 1.00 94.19 486 GLN A C 1
ATOM 3594 O O . GLN A 1 486 ? 6.593 -10.899 -2.565 1.00 94.19 486 GLN A O 1
ATOM 3599 N N . ASN A 1 487 ? 7.276 -11.892 -4.458 1.00 90.69 487 ASN A N 1
ATOM 3600 C CA . ASN A 1 487 ? 6.871 -13.233 -4.069 1.00 90.69 487 ASN A CA 1
ATOM 3601 C C . ASN A 1 487 ? 7.753 -14.281 -4.760 1.00 90.69 487 ASN A C 1
ATOM 3603 O O . ASN A 1 487 ? 8.185 -14.096 -5.894 1.00 90.69 487 ASN A O 1
ATOM 3607 N N . SER A 1 488 ? 7.995 -15.410 -4.097 1.00 82.69 488 SER A N 1
ATOM 3608 C CA . SER A 1 488 ? 8.833 -16.493 -4.629 1.00 82.69 488 SER A CA 1
ATOM 3609 C C . SER A 1 488 ? 8.306 -17.106 -5.933 1.00 82.69 488 SER A C 1
ATOM 3611 O O . SER A 1 488 ? 9.095 -17.596 -6.734 1.00 82.69 488 SER A O 1
ATOM 3613 N N . THR A 1 489 ? 6.994 -17.059 -6.171 1.00 82.38 489 THR A N 1
ATOM 3614 C CA . THR A 1 489 ? 6.341 -17.676 -7.338 1.00 82.38 489 THR A CA 1
ATOM 3615 C C . THR A 1 489 ? 6.419 -16.795 -8.581 1.00 82.38 489 THR A C 1
ATOM 3617 O O . THR A 1 489 ? 6.636 -17.286 -9.688 1.00 82.38 489 THR A O 1
ATOM 3620 N N . VAL A 1 490 ? 6.223 -15.487 -8.400 1.00 82.94 490 VAL A N 1
ATOM 3621 C CA . VAL A 1 490 ? 6.088 -14.519 -9.500 1.00 82.94 490 VAL A CA 1
ATOM 3622 C C . VAL A 1 490 ? 7.295 -13.596 -9.659 1.00 82.94 490 VAL A C 1
ATOM 3624 O O . VAL A 1 490 ? 7.373 -12.846 -10.629 1.00 82.94 490 VAL A O 1
ATOM 3627 N N . GLY A 1 491 ? 8.244 -13.660 -8.726 1.00 88.50 491 GLY A N 1
ATOM 3628 C CA . GLY A 1 491 ? 9.396 -12.774 -8.678 1.00 88.50 491 GLY A CA 1
ATOM 3629 C C . GLY A 1 491 ? 9.029 -11.399 -8.126 1.00 88.50 491 GLY A C 1
ATOM 3630 O O . GLY A 1 491 ? 8.273 -11.278 -7.159 1.00 88.50 491 GLY A O 1
ATOM 3631 N N . VAL A 1 492 ? 9.619 -10.365 -8.718 1.00 93.69 492 VAL A N 1
ATOM 3632 C CA . VAL A 1 492 ? 9.458 -8.971 -8.294 1.00 93.69 492 VAL A CA 1
ATOM 3633 C C . VAL A 1 492 ? 8.752 -8.212 -9.397 1.00 93.69 492 VAL A C 1
ATOM 3635 O O . VAL A 1 492 ? 9.242 -8.176 -10.529 1.00 93.69 492 VAL A O 1
ATOM 3638 N N . LEU A 1 493 ? 7.623 -7.607 -9.050 1.00 95.69 493 LEU A N 1
ATOM 3639 C CA . LEU A 1 493 ? 6.832 -6.762 -9.923 1.00 95.69 493 LEU A CA 1
ATOM 3640 C C . LEU A 1 493 ? 6.729 -5.351 -9.352 1.00 95.69 493 LEU A C 1
ATOM 3642 O O . LEU A 1 493 ? 6.655 -5.182 -8.137 1.00 95.69 493 LEU A O 1
ATOM 3646 N N . MET A 1 494 ? 6.660 -4.358 -10.231 1.00 95.62 494 MET A N 1
ATOM 3647 C CA . MET A 1 494 ? 6.366 -2.969 -9.884 1.00 95.62 494 MET A CA 1
ATOM 3648 C C . MET A 1 494 ? 5.258 -2.449 -10.796 1.00 95.62 494 MET A C 1
ATOM 3650 O O . MET A 1 494 ? 5.348 -2.550 -12.017 1.00 95.62 494 MET A O 1
ATOM 3654 N N . LEU A 1 495 ? 4.204 -1.918 -10.195 1.00 95.56 495 LEU A N 1
ATOM 3655 C CA . LEU A 1 495 ? 3.095 -1.262 -10.867 1.00 95.56 495 LEU A CA 1
ATOM 3656 C C . LEU A 1 495 ? 3.368 0.240 -10.931 1.00 95.56 495 LEU A C 1
ATOM 3658 O O . LEU A 1 495 ? 3.930 0.795 -9.987 1.00 95.56 495 LEU A O 1
ATOM 3662 N N . THR A 1 496 ? 2.940 0.899 -12.005 1.00 94.31 496 THR A N 1
ATOM 3663 C CA . THR A 1 496 ? 2.979 2.364 -12.120 1.00 94.31 496 THR A CA 1
ATOM 3664 C C . THR A 1 496 ? 1.617 3.009 -11.856 1.00 94.31 496 THR A C 1
ATOM 3666 O O . THR A 1 496 ? 0.601 2.338 -11.656 1.00 94.31 496 THR A O 1
ATOM 3669 N N . PHE A 1 497 ? 1.576 4.334 -11.844 1.00 91.56 497 PHE A N 1
ATOM 3670 C CA . PHE A 1 497 ? 0.345 5.096 -12.002 1.00 91.56 497 PHE A CA 1
ATOM 3671 C C . PHE A 1 497 ? 0.458 6.054 -13.183 1.00 91.56 497 PHE A C 1
ATOM 3673 O O . PHE A 1 497 ? 1.493 6.136 -13.836 1.00 91.56 497 PHE A O 1
ATOM 3680 N N . ARG A 1 498 ? -0.634 6.754 -13.496 1.00 89.00 498 ARG A N 1
ATOM 3681 C CA . ARG A 1 498 ? -0.642 7.794 -14.533 1.00 89.00 498 ARG A CA 1
ATOM 3682 C C . ARG A 1 498 ? -0.798 9.181 -13.938 1.00 89.00 498 ARG A C 1
ATOM 3684 O O . ARG A 1 498 ? -1.655 9.371 -13.098 1.00 89.00 498 ARG A O 1
ATOM 3691 N N . ASN A 1 499 ? -0.023 10.163 -14.366 1.00 86.31 499 ASN A N 1
ATOM 3692 C CA . ASN A 1 499 ? -0.147 11.538 -13.874 1.00 86.31 499 ASN A CA 1
ATOM 3693 C C . ASN A 1 499 ? -0.133 12.569 -15.012 1.00 86.31 499 ASN A C 1
ATOM 3695 O O . ASN A 1 499 ? 0.703 13.466 -15.012 1.00 86.31 499 ASN A O 1
ATOM 3699 N N . PRO A 1 500 ? -0.978 12.400 -16.046 1.00 78.25 500 PRO A N 1
ATOM 3700 C CA . PRO A 1 500 ? -0.892 13.233 -17.235 1.00 78.25 500 PRO A CA 1
ATOM 3701 C C . PRO A 1 500 ? -1.131 14.703 -16.885 1.00 78.25 500 PRO A C 1
ATOM 3703 O O . PRO A 1 500 ? -2.086 15.035 -16.182 1.00 78.25 500 PRO A O 1
ATOM 3706 N N . THR A 1 501 ? -0.304 15.596 -17.426 1.00 77.19 501 THR A N 1
ATOM 3707 C CA . THR A 1 501 ? -0.520 17.043 -17.264 1.00 77.19 501 THR A CA 1
ATOM 3708 C C . THR A 1 501 ? -1.480 17.601 -18.308 1.00 77.19 501 THR A C 1
ATOM 3710 O O . THR A 1 501 ? -2.007 18.701 -18.149 1.00 77.19 501 THR A O 1
ATOM 3713 N N . ASN A 1 502 ? -1.719 16.856 -19.393 1.00 82.62 502 ASN A N 1
ATOM 3714 C CA . ASN A 1 502 ? -2.669 17.215 -20.439 1.00 82.62 502 ASN A CA 1
ATOM 3715 C C . ASN A 1 502 ? -3.131 15.997 -21.259 1.00 82.62 502 ASN A C 1
ATOM 3717 O O . ASN A 1 502 ? -2.548 14.912 -21.222 1.00 82.62 502 ASN A O 1
ATOM 3721 N N . ALA A 1 503 ? -4.163 16.218 -22.075 1.00 85.25 503 ALA A N 1
ATOM 3722 C CA . ALA A 1 503 ? -4.768 15.166 -22.880 1.00 85.25 503 ALA A CA 1
ATOM 3723 C C . ALA A 1 503 ? -3.899 14.621 -24.015 1.00 85.25 503 ALA A C 1
ATOM 3725 O O . ALA A 1 503 ? -4.050 13.454 -24.371 1.00 85.25 503 ALA A O 1
ATOM 3726 N N . ALA A 1 504 ? -2.984 15.419 -24.568 1.00 86.19 504 ALA A N 1
ATOM 3727 C CA . ALA A 1 504 ? -2.102 14.960 -25.638 1.00 86.19 504 ALA A CA 1
ATOM 3728 C C . ALA A 1 504 ? -1.064 13.958 -25.111 1.00 86.19 504 ALA A C 1
ATOM 3730 O O . ALA A 1 504 ? -0.832 12.920 -25.729 1.00 86.19 504 ALA A O 1
ATOM 3731 N N . GLU A 1 505 ? -0.494 14.224 -23.935 1.00 84.38 505 GLU A N 1
ATOM 3732 C CA . GLU A 1 505 ? 0.398 13.283 -23.261 1.00 84.38 505 GLU A CA 1
ATOM 3733 C C . GLU A 1 505 ? -0.320 11.974 -22.938 1.00 84.38 505 GLU A C 1
ATOM 3735 O O . GLU A 1 505 ? 0.196 10.894 -23.231 1.00 84.38 505 GLU A O 1
ATOM 3740 N N . TYR A 1 506 ? -1.519 12.056 -22.361 1.00 86.56 506 TYR A N 1
ATOM 3741 C CA . TYR A 1 506 ? -2.310 10.863 -22.102 1.00 86.56 506 TYR A CA 1
ATOM 3742 C C . TYR A 1 506 ? -2.580 10.077 -23.393 1.00 86.56 506 TYR A C 1
ATOM 3744 O O . TYR A 1 506 ? -2.352 8.870 -23.419 1.00 86.56 506 TYR A O 1
ATOM 3752 N N . ALA A 1 507 ? -2.977 10.749 -24.477 1.00 87.25 507 ALA A N 1
ATOM 3753 C CA . ALA A 1 507 ? -3.229 10.107 -25.766 1.00 87.25 507 ALA A CA 1
ATOM 3754 C C . ALA A 1 507 ? -1.981 9.420 -26.349 1.00 87.25 507 ALA A C 1
ATOM 3756 O O . ALA A 1 507 ? -2.110 8.396 -27.018 1.00 87.25 507 ALA A O 1
ATOM 3757 N N . SER A 1 508 ? -0.780 9.941 -26.072 1.00 89.12 508 SER A N 1
ATOM 3758 C CA . SER A 1 508 ? 0.481 9.317 -26.496 1.00 89.12 508 SER A CA 1
ATOM 3759 C C . SER A 1 508 ? 0.813 8.033 -25.726 1.00 89.12 508 SER A C 1
ATOM 3761 O O . SER A 1 508 ? 1.477 7.147 -26.265 1.00 89.12 508 SER A O 1
ATOM 3763 N N . TYR A 1 509 ? 0.345 7.920 -24.477 1.00 90.75 509 TYR A N 1
ATOM 3764 C CA . TYR A 1 509 ? 0.582 6.755 -23.628 1.00 90.75 509 TYR A CA 1
ATOM 3765 C C . TYR A 1 509 ? -0.529 6.565 -22.574 1.00 90.75 509 TYR A C 1
ATOM 3767 O O . TYR A 1 509 ? -0.375 6.965 -21.415 1.00 90.75 509 TYR A O 1
ATOM 3775 N N . PRO A 1 510 ? -1.669 5.947 -22.923 1.00 88.94 510 PRO A N 1
ATOM 3776 C CA . PRO A 1 510 ? -2.801 5.778 -22.009 1.00 88.94 510 PRO A CA 1
ATOM 3777 C C . PRO A 1 510 ? -2.662 4.550 -21.089 1.00 88.94 510 PRO A C 1
ATOM 3779 O O . PRO A 1 510 ? -3.669 3.979 -20.679 1.00 88.94 510 PRO A O 1
ATOM 3782 N N . TYR A 1 511 ? -1.446 4.098 -20.769 1.00 91.12 511 TYR A N 1
ATOM 3783 C CA . TYR A 1 511 ? -1.232 2.835 -20.047 1.00 91.12 511 TYR A CA 1
ATOM 3784 C C . TYR A 1 511 ? -0.635 3.029 -18.667 1.00 91.12 511 TYR A C 1
ATOM 3786 O O . TYR A 1 511 ? 0.229 3.872 -18.467 1.00 91.12 511 TYR A O 1
ATOM 3794 N N . ILE A 1 512 ? -1.039 2.168 -17.745 1.00 92.25 512 ILE A N 1
ATOM 3795 C CA . ILE A 1 512 ? -0.250 1.828 -16.567 1.00 92.25 512 ILE A CA 1
ATOM 3796 C C . ILE A 1 512 ? 0.619 0.619 -16.926 1.00 92.25 512 ILE A C 1
ATOM 3798 O O . ILE A 1 512 ? 0.159 -0.304 -17.599 1.00 92.25 512 ILE A O 1
ATOM 3802 N N . ASP A 1 513 ? 1.862 0.612 -16.466 1.00 94.12 513 ASP A N 1
ATOM 3803 C CA . ASP A 1 513 ? 2.838 -0.428 -16.751 1.00 94.12 513 ASP A CA 1
ATOM 3804 C C . ASP A 1 513 ? 2.980 -1.382 -15.560 1.00 94.12 513 ASP A C 1
ATOM 3806 O O . ASP A 1 513 ? 2.920 -0.990 -14.392 1.00 94.12 513 ASP A O 1
ATOM 3810 N N . VAL A 1 514 ? 3.212 -2.653 -15.878 1.00 95.50 514 VAL A N 1
ATOM 3811 C CA . VAL A 1 514 ? 3.676 -3.669 -14.934 1.00 95.50 514 VAL A CA 1
ATOM 3812 C C . VAL A 1 514 ? 5.097 -4.029 -15.324 1.00 95.50 514 VAL A C 1
ATOM 3814 O O . VAL A 1 514 ? 5.340 -4.619 -16.380 1.00 95.50 514 VAL A O 1
ATOM 3817 N N . TRP A 1 515 ? 6.037 -3.682 -14.463 1.00 95.12 515 TRP A N 1
ATOM 3818 C CA . TRP A 1 515 ? 7.448 -3.996 -14.599 1.00 95.12 515 TRP A CA 1
ATOM 3819 C C . TRP A 1 515 ? 7.787 -5.280 -13.858 1.00 95.12 515 TRP A C 1
ATOM 3821 O O . TRP A 1 515 ? 7.179 -5.592 -12.839 1.00 95.12 515 TRP A O 1
ATOM 3831 N N . SER A 1 516 ? 8.794 -5.998 -14.345 1.00 93.31 516 SER A N 1
ATOM 3832 C CA . SER A 1 516 ? 9.438 -7.101 -13.638 1.00 93.31 516 SER A CA 1
ATOM 3833 C C . SER A 1 516 ? 10.929 -6.823 -13.486 1.00 93.31 516 SER A C 1
ATOM 3835 O O . SER A 1 516 ? 11.574 -6.370 -14.439 1.00 93.31 516 SER A O 1
ATOM 3837 N N . ALA A 1 517 ? 11.462 -7.107 -12.299 1.00 91.56 517 ALA A N 1
ATOM 3838 C CA . ALA A 1 517 ? 12.869 -6.904 -11.979 1.00 91.56 517 ALA A CA 1
ATOM 3839 C C . ALA A 1 517 ? 13.688 -8.187 -12.152 1.00 91.56 517 ALA A C 1
ATOM 3841 O O . ALA A 1 517 ? 13.242 -9.282 -11.800 1.00 91.56 517 ALA A O 1
ATOM 3842 N N . ASN A 1 518 ? 14.936 -8.036 -12.588 1.00 85.75 518 ASN A N 1
ATOM 3843 C CA . ASN A 1 518 ? 15.988 -8.988 -12.274 1.00 85.75 518 ASN A CA 1
ATOM 3844 C C . ASN A 1 518 ? 16.744 -8.485 -11.035 1.00 85.75 518 ASN A C 1
ATOM 3846 O O . ASN A 1 518 ? 17.510 -7.528 -11.169 1.00 85.75 518 ASN A O 1
ATOM 3850 N N . PRO A 1 519 ? 16.574 -9.107 -9.855 1.00 80.12 519 PRO A N 1
ATOM 3851 C CA . PRO A 1 519 ? 17.224 -8.634 -8.637 1.00 80.12 519 PRO A CA 1
ATOM 3852 C C . PRO A 1 519 ? 18.750 -8.624 -8.779 1.00 80.12 519 PRO A C 1
ATOM 3854 O O . PRO A 1 519 ? 19.376 -7.648 -8.395 1.00 80.12 519 PRO A O 1
ATOM 3857 N N . GLU A 1 520 ? 19.346 -9.640 -9.416 1.00 78.75 520 GLU A N 1
ATOM 3858 C CA . GLU A 1 520 ? 20.806 -9.789 -9.515 1.00 78.75 520 GLU A CA 1
ATOM 3859 C C . GLU A 1 520 ? 21.484 -8.650 -10.275 1.00 78.75 520 GLU A C 1
ATOM 3861 O O . GLU A 1 520 ? 22.562 -8.201 -9.892 1.00 78.75 520 GLU A O 1
ATOM 3866 N N . THR A 1 521 ? 20.860 -8.199 -11.364 1.00 79.94 521 THR A N 1
ATOM 3867 C CA . THR A 1 521 ? 21.406 -7.133 -12.211 1.00 79.94 521 THR A CA 1
ATOM 3868 C C . THR A 1 521 ? 20.780 -5.777 -11.913 1.00 79.94 521 THR A C 1
ATOM 3870 O O . THR A 1 521 ? 21.201 -4.795 -12.506 1.00 79.94 521 THR A O 1
ATOM 3873 N N . GLY A 1 522 ? 19.751 -5.714 -11.060 1.00 78.06 522 GLY A N 1
ATOM 3874 C CA . GLY A 1 522 ? 18.958 -4.506 -10.820 1.00 78.06 522 GLY A CA 1
ATOM 3875 C C . GLY A 1 522 ? 18.189 -3.999 -12.047 1.00 78.06 522 GLY A C 1
ATOM 3876 O O . GLY A 1 522 ? 17.725 -2.864 -12.041 1.00 78.06 522 GLY A O 1
ATOM 3877 N N . SER A 1 523 ? 18.059 -4.811 -13.104 1.00 85.00 523 SER A N 1
ATOM 3878 C CA . SER A 1 523 ? 17.429 -4.378 -14.355 1.00 85.00 523 SER A CA 1
ATOM 3879 C C . SER A 1 523 ? 15.917 -4.565 -14.325 1.00 85.00 523 SER A C 1
ATOM 3881 O O . SER A 1 523 ? 15.401 -5.521 -13.744 1.00 85.00 523 SER A O 1
ATOM 3883 N N . TRP A 1 524 ? 15.210 -3.669 -15.006 1.00 91.12 524 TRP A N 1
ATOM 3884 C CA . TRP A 1 524 ? 13.754 -3.629 -15.052 1.00 91.12 524 TRP A CA 1
ATOM 3885 C C . TRP A 1 524 ? 13.259 -3.728 -16.488 1.00 91.12 524 TRP A C 1
ATOM 3887 O O . TRP A 1 524 ? 13.840 -3.151 -17.405 1.00 91.12 524 TRP A O 1
ATOM 3897 N N . GLN A 1 525 ? 12.166 -4.457 -16.696 1.00 90.62 525 GLN A N 1
ATOM 3898 C CA . GLN A 1 525 ? 11.511 -4.518 -17.999 1.00 90.62 525 GLN A CA 1
ATOM 3899 C C . GLN A 1 525 ? 9.995 -4.571 -17.835 1.00 90.62 525 GLN A C 1
ATOM 3901 O O . GLN A 1 525 ? 9.477 -5.343 -17.026 1.00 90.62 525 GLN A O 1
ATOM 3906 N N . VAL A 1 526 ? 9.294 -3.791 -18.657 1.00 93.31 526 VAL A N 1
ATOM 3907 C CA . VAL A 1 526 ? 7.835 -3.837 -18.780 1.00 93.31 526 VAL A CA 1
ATOM 3908 C C . VAL A 1 526 ? 7.415 -5.211 -19.295 1.00 93.31 526 VAL A C 1
ATOM 3910 O O . VAL A 1 526 ? 7.857 -5.649 -20.359 1.00 93.31 526 VAL A O 1
ATOM 3913 N N . ILE A 1 527 ? 6.558 -5.893 -18.540 1.00 93.31 527 ILE A N 1
ATOM 3914 C CA . ILE A 1 527 ? 5.961 -7.181 -18.914 1.00 93.31 527 ILE A CA 1
ATOM 3915 C C . ILE A 1 527 ? 4.485 -7.053 -19.288 1.00 93.31 527 ILE A C 1
ATOM 3917 O O . ILE A 1 527 ? 3.975 -7.924 -19.994 1.00 93.31 527 ILE A O 1
ATOM 3921 N N . ALA A 1 528 ? 3.813 -5.978 -18.866 1.00 93.75 528 ALA A N 1
ATOM 3922 C CA . ALA A 1 528 ? 2.477 -5.651 -19.338 1.00 93.75 528 ALA A CA 1
ATOM 3923 C C . ALA A 1 528 ? 2.200 -4.146 -19.375 1.00 93.75 528 ALA A C 1
ATOM 3925 O O . ALA A 1 528 ? 2.746 -3.392 -18.576 1.00 93.75 528 ALA A O 1
ATOM 3926 N N . LYS A 1 529 ? 1.307 -3.752 -20.284 1.00 93.69 529 LYS A N 1
ATOM 3927 C CA . LYS A 1 529 ? 0.717 -2.419 -20.409 1.00 93.69 529 LYS A CA 1
ATOM 3928 C C . LYS A 1 529 ? -0.793 -2.547 -20.300 1.00 93.69 529 LYS A C 1
ATOM 3930 O O . LYS A 1 529 ? -1.408 -3.311 -21.046 1.00 93.69 529 LYS A O 1
ATOM 3935 N N . LEU A 1 530 ? -1.384 -1.827 -19.360 1.00 90.69 530 LEU A N 1
ATOM 3936 C CA . LEU A 1 530 ? -2.797 -1.912 -19.013 1.00 90.69 530 LEU A CA 1
ATOM 3937 C C . LEU A 1 530 ? -3.441 -0.574 -19.326 1.00 90.69 530 LEU A C 1
ATOM 3939 O O . LEU A 1 530 ? -3.123 0.428 -18.681 1.00 90.69 530 LEU A O 1
ATOM 3943 N N . LYS A 1 531 ? -4.312 -0.536 -20.337 1.00 88.12 531 LYS A N 1
ATOM 3944 C CA . LYS A 1 531 ? -4.936 0.717 -20.747 1.00 88.12 531 LYS A CA 1
ATOM 3945 C C . LYS A 1 531 ? -5.820 1.246 -19.632 1.00 88.12 531 LYS A C 1
ATOM 3947 O O . LYS A 1 531 ? -6.744 0.578 -19.174 1.00 88.12 531 LYS A O 1
ATOM 3952 N N . ASN A 1 532 ? -5.514 2.454 -19.201 1.00 85.12 532 ASN A N 1
ATOM 3953 C CA . ASN A 1 532 ? -6.332 3.217 -18.290 1.00 85.12 532 ASN A CA 1
ATOM 3954 C C . ASN A 1 532 ? -7.256 4.097 -19.125 1.00 85.12 532 ASN A C 1
ATOM 3956 O O . ASN A 1 532 ? -6.749 4.813 -19.968 1.00 85.12 532 ASN A O 1
ATOM 3960 N N . TYR A 1 533 ? -8.559 4.081 -18.876 1.00 77.62 533 TYR A N 1
ATOM 3961 C CA . TYR A 1 533 ? -9.606 4.830 -19.580 1.00 77.62 533 TYR A CA 1
ATOM 3962 C C . TYR A 1 533 ? -10.061 6.092 -18.853 1.00 77.62 533 TYR A C 1
ATOM 3964 O O . TYR A 1 533 ? -11.064 6.699 -19.238 1.00 77.62 533 TYR A O 1
ATOM 3972 N N . ARG A 1 534 ? -9.389 6.468 -17.762 1.00 73.44 534 ARG A N 1
ATOM 3973 C CA . ARG A 1 534 ? -9.745 7.698 -17.063 1.00 73.44 534 ARG A CA 1
ATOM 3974 C C . ARG A 1 534 ? -9.574 8.911 -17.975 1.00 73.44 534 ARG A C 1
ATOM 3976 O O . ARG A 1 534 ? -8.714 8.931 -18.848 1.00 73.44 534 ARG A O 1
ATOM 3983 N N . ASP A 1 535 ? -10.388 9.927 -17.689 1.00 72.56 535 ASP A N 1
ATOM 3984 C CA . ASP A 1 535 ? -10.229 11.284 -18.191 1.00 72.56 535 ASP A CA 1
ATOM 3985 C C . ASP A 1 535 ? -8.740 11.696 -18.276 1.00 72.56 535 ASP A C 1
ATOM 3987 O O . ASP A 1 535 ? -8.053 11.698 -17.244 1.00 72.56 535 ASP A O 1
ATOM 3991 N N . PRO A 1 536 ? -8.258 12.058 -19.479 1.00 75.62 536 PRO A N 1
ATOM 3992 C CA . PRO A 1 536 ? -6.879 12.451 -19.737 1.00 75.62 536 PRO A CA 1
ATOM 3993 C C . PRO A 1 536 ? -6.314 13.566 -18.850 1.00 75.62 536 PRO A C 1
ATOM 3995 O O . PRO A 1 536 ? -5.099 13.739 -18.831 1.00 75.62 536 PRO A O 1
ATOM 3998 N N . SER A 1 537 ? -7.149 14.369 -18.185 1.00 70.31 537 SER A N 1
ATOM 3999 C CA . SER A 1 537 ? -6.693 15.495 -17.358 1.00 70.31 537 SER A CA 1
ATOM 4000 C C . SER A 1 537 ? -6.492 15.148 -15.882 1.00 70.31 537 SER A C 1
ATOM 4002 O O . SER A 1 537 ? -6.371 16.047 -15.052 1.00 70.31 537 SER A O 1
ATOM 4004 N N . ASN A 1 538 ? -6.550 13.869 -15.515 1.00 73.81 538 ASN A N 1
ATOM 4005 C CA . ASN A 1 538 ? -6.504 13.448 -14.125 1.00 73.81 538 ASN A CA 1
ATOM 4006 C C . ASN A 1 538 ? -5.392 12.431 -13.867 1.00 73.81 538 ASN A C 1
ATOM 4008 O O . ASN A 1 538 ? -5.176 11.512 -14.658 1.00 73.81 538 ASN A O 1
ATOM 4012 N N . THR A 1 539 ? -4.784 12.531 -12.680 1.00 80.38 539 THR A N 1
ATOM 4013 C CA . THR A 1 539 ? -3.921 11.489 -12.105 1.00 80.38 539 THR A CA 1
ATOM 4014 C C . THR A 1 539 ? -4.646 10.141 -12.054 1.00 80.38 539 THR A C 1
ATOM 4016 O O . THR A 1 539 ? -5.850 10.092 -12.258 1.00 80.38 539 THR A O 1
ATOM 4019 N N . SER A 1 540 ? -3.884 9.069 -11.819 1.00 80.81 540 SER A N 1
ATOM 4020 C CA . SER A 1 540 ? -4.007 7.664 -12.234 1.00 80.81 540 SER A CA 1
ATOM 4021 C C . SER A 1 540 ? -3.788 6.523 -11.238 1.00 80.81 540 SER A C 1
ATOM 4023 O O . SER A 1 540 ? -3.299 5.497 -11.700 1.00 80.81 540 SER A O 1
ATOM 4025 N N . THR A 1 541 ? -3.960 6.666 -9.927 1.00 86.62 541 THR A N 1
ATOM 4026 C CA . THR A 1 541 ? -3.322 5.760 -8.944 1.00 86.62 541 THR A CA 1
ATOM 4027 C C . THR A 1 541 ? -4.104 4.477 -8.613 1.00 86.62 541 THR A C 1
ATOM 4029 O O . THR A 1 541 ? -5.144 4.570 -7.965 1.00 86.62 541 THR A O 1
ATOM 4032 N N . PRO A 1 542 ? -3.606 3.266 -8.941 1.00 89.25 542 PRO A N 1
ATOM 4033 C CA . PRO A 1 542 ? -4.195 2.015 -8.461 1.00 89.25 542 PRO A CA 1
ATOM 4034 C C . PRO A 1 542 ? -4.272 1.958 -6.927 1.00 89.25 542 PRO A C 1
ATOM 4036 O O . PRO A 1 542 ? -3.449 2.528 -6.215 1.00 89.25 542 PRO A O 1
ATOM 4039 N N . SER A 1 543 ? -5.276 1.254 -6.406 1.00 85.50 543 SER A N 1
ATOM 4040 C CA . SER A 1 543 ? -5.574 1.187 -4.968 1.00 85.50 543 SER A CA 1
ATOM 4041 C C . SER A 1 543 ? -4.952 -0.014 -4.253 1.00 85.50 543 SER A C 1
ATOM 4043 O O . SER A 1 543 ? -4.639 0.088 -3.066 1.00 85.50 543 SER A O 1
ATOM 4045 N N . SER A 1 544 ? -4.769 -1.132 -4.961 1.00 91.38 544 SER A N 1
ATOM 4046 C CA . SER A 1 544 ? -4.207 -2.376 -4.430 1.00 91.38 544 SER A CA 1
ATOM 4047 C C . SER A 1 544 ? -3.384 -3.105 -5.494 1.00 91.38 544 SER A C 1
ATOM 4049 O O . SER A 1 544 ? -3.696 -3.049 -6.687 1.00 91.38 544 SER A O 1
ATOM 4051 N N . PHE A 1 545 ? -2.344 -3.808 -5.043 1.00 95.50 545 PHE A N 1
ATOM 4052 C CA . PHE A 1 545 ? -1.540 -4.711 -5.861 1.00 95.50 545 PHE A CA 1
ATOM 4053 C C . PHE A 1 545 ? -1.113 -5.914 -5.013 1.00 95.50 545 PHE A C 1
ATOM 4055 O O . PHE A 1 545 ? -0.323 -5.771 -4.080 1.00 95.50 545 PHE A O 1
ATOM 4062 N N . PHE A 1 546 ? -1.694 -7.087 -5.267 1.00 96.38 546 PHE A N 1
ATOM 4063 C CA . PHE A 1 546 ? -1.493 -8.267 -4.417 1.00 96.38 546 PHE A CA 1
ATOM 4064 C C . PHE A 1 546 ? -1.549 -9.575 -5.211 1.00 96.38 546 PHE A C 1
ATOM 4066 O O . PHE A 1 546 ? -1.961 -9.592 -6.367 1.00 96.38 546 PHE A O 1
ATOM 4073 N N . MET A 1 547 ? -1.135 -10.679 -4.588 1.00 96.69 547 MET A N 1
ATOM 4074 C CA . MET A 1 547 ? -1.265 -12.028 -5.145 1.00 96.69 547 MET A CA 1
ATOM 4075 C C . MET A 1 547 ? -2.286 -12.828 -4.336 1.00 96.69 547 MET A C 1
ATOM 4077 O O . MET A 1 547 ? -2.246 -12.792 -3.106 1.00 96.69 547 MET A O 1
ATOM 4081 N N . ASP A 1 548 ? -3.186 -13.541 -5.008 1.00 96.81 548 ASP A N 1
ATOM 4082 C CA . ASP A 1 548 ? -4.132 -14.438 -4.345 1.00 96.81 548 ASP A CA 1
ATOM 4083 C C . ASP A 1 548 ? -3.536 -15.834 -4.080 1.00 96.81 548 ASP A C 1
ATOM 4085 O O . ASP A 1 548 ? -2.412 -16.158 -4.472 1.00 96.81 548 ASP A O 1
ATOM 4089 N N . ASN A 1 549 ? -4.303 -16.683 -3.399 1.00 94.69 549 ASN A N 1
ATOM 4090 C CA . ASN A 1 549 ? -3.916 -18.047 -3.043 1.00 94.69 549 ASN A CA 1
ATOM 4091 C C . ASN A 1 549 ? -3.764 -18.998 -4.244 1.00 94.69 549 ASN A C 1
ATOM 4093 O O . ASN A 1 549 ? -3.234 -20.094 -4.075 1.00 94.69 549 ASN A O 1
ATOM 4097 N N . GLN A 1 550 ? -4.203 -18.594 -5.438 1.00 93.62 550 GLN A N 1
ATOM 4098 C CA . GLN A 1 550 ? -4.009 -19.330 -6.688 1.00 93.62 550 GLN A CA 1
ATOM 4099 C C . GLN A 1 550 ? -2.765 -18.847 -7.450 1.00 93.62 550 GLN A C 1
ATOM 4101 O O . GLN A 1 550 ? -2.483 -19.344 -8.539 1.00 93.62 550 GLN A O 1
ATOM 4106 N N . GLY A 1 551 ? -2.015 -17.884 -6.902 1.00 93.75 551 GLY A N 1
ATOM 4107 C CA . GLY A 1 551 ? -0.841 -17.304 -7.551 1.00 93.75 551 GLY A CA 1
ATOM 4108 C C . GLY A 1 551 ? -1.184 -16.289 -8.644 1.00 93.75 551 GLY A C 1
ATOM 4109 O O . GLY A 1 551 ? -0.322 -15.949 -9.456 1.00 93.75 551 GLY A O 1
ATOM 4110 N N . ARG A 1 552 ? -2.431 -15.803 -8.694 1.00 95.50 552 ARG A N 1
ATOM 4111 C CA . ARG A 1 552 ? -2.852 -14.763 -9.636 1.00 95.50 552 ARG A CA 1
ATOM 4112 C C . ARG A 1 552 ? -2.564 -13.395 -9.039 1.00 95.50 552 ARG A C 1
ATOM 4114 O O . ARG A 1 552 ? -2.772 -13.171 -7.847 1.00 95.50 552 ARG A O 1
ATOM 4121 N N . VAL A 1 553 ? -2.103 -12.470 -9.870 1.00 97.06 553 VAL A N 1
ATOM 4122 C CA . VAL A 1 553 ? -1.777 -11.104 -9.454 1.00 97.06 553 VAL A CA 1
ATOM 4123 C C . VAL A 1 553 ? -2.967 -10.198 -9.734 1.00 97.06 553 VAL A C 1
ATOM 4125 O O . VAL A 1 553 ? -3.483 -10.169 -10.844 1.00 97.06 553 VAL A O 1
ATOM 4128 N N . TRP A 1 554 ? -3.397 -9.442 -8.737 1.00 96.56 554 TRP A N 1
ATOM 4129 C CA . TRP A 1 554 ? -4.559 -8.572 -8.796 1.00 96.56 554 TRP A CA 1
ATOM 4130 C C . TRP A 1 554 ? -4.151 -7.113 -8.680 1.00 96.56 554 TRP A C 1
ATOM 4132 O O . TRP A 1 554 ? -3.385 -6.741 -7.792 1.00 96.56 554 TRP A O 1
ATOM 4142 N N . ILE A 1 555 ? -4.711 -6.290 -9.561 1.00 94.56 555 ILE A N 1
ATOM 4143 C CA . ILE A 1 555 ? -4.593 -4.835 -9.545 1.00 94.56 555 ILE A CA 1
ATOM 4144 C C . ILE A 1 555 ? -5.991 -4.280 -9.312 1.00 94.56 555 ILE A C 1
ATOM 4146 O O . ILE A 1 555 ? -6.867 -4.445 -10.161 1.00 94.56 555 ILE A O 1
ATOM 4150 N N . GLY A 1 556 ? -6.224 -3.659 -8.160 1.00 89.06 556 GLY A N 1
ATOM 4151 C CA . GLY A 1 556 ? -7.497 -3.018 -7.843 1.00 89.06 556 GLY A CA 1
ATOM 4152 C C . GLY A 1 556 ? -7.471 -1.533 -8.150 1.00 89.06 556 GLY A C 1
ATOM 4153 O O . GLY A 1 556 ? -6.578 -0.809 -7.707 1.00 89.06 556 GLY A O 1
ATOM 4154 N N . ALA A 1 557 ? -8.485 -1.058 -8.859 1.00 78.31 557 ALA A N 1
ATOM 4155 C CA . ALA A 1 557 ? -8.685 0.338 -9.198 1.00 78.31 557 ALA A CA 1
ATOM 4156 C C . ALA A 1 557 ? -10.041 0.843 -8.700 1.00 78.31 557 ALA A C 1
ATOM 4158 O O . ALA A 1 557 ? -11.037 0.115 -8.670 1.00 78.31 557 ALA A O 1
ATOM 4159 N N . MET A 1 558 ? -10.091 2.127 -8.349 1.00 70.94 558 MET A N 1
ATOM 4160 C CA . MET A 1 558 ? -11.345 2.829 -8.101 1.00 70.94 558 MET A CA 1
ATOM 4161 C C . MET A 1 558 ? -11.480 4.000 -9.060 1.00 70.94 558 MET A C 1
ATOM 4163 O O . MET A 1 558 ? -10.569 4.805 -9.194 1.00 70.94 558 MET A O 1
ATOM 4167 N N . ASN A 1 559 ? -12.670 4.162 -9.624 1.00 55.88 559 ASN A N 1
ATOM 4168 C CA . ASN A 1 559 ? -13.023 5.161 -10.628 1.00 55.88 559 ASN A CA 1
ATOM 4169 C C . ASN A 1 559 ? -12.631 6.598 -10.192 1.00 55.88 559 ASN A C 1
ATOM 4171 O O . ASN A 1 559 ? -12.137 7.391 -10.990 1.00 55.88 559 ASN A O 1
ATOM 4175 N N . LYS A 1 560 ? -12.715 6.923 -8.889 1.00 55.06 560 LYS A N 1
ATOM 4176 C CA . LYS A 1 560 ? -12.228 8.210 -8.347 1.00 55.06 560 LYS A CA 1
ATOM 4177 C C . LYS A 1 560 ? -10.785 8.210 -7.824 1.00 55.06 560 LYS A C 1
ATOM 4179 O O . LYS A 1 560 ? -10.118 9.223 -8.043 1.00 55.06 560 LYS A O 1
ATOM 4184 N N . LYS A 1 561 ? -10.251 7.111 -7.258 1.00 53.28 561 LYS A N 1
ATOM 4185 C CA . LYS A 1 561 ? -8.786 6.908 -7.145 1.00 53.28 561 LYS A CA 1
ATOM 4186 C C . LYS A 1 561 ? -8.255 6.368 -8.452 1.00 53.28 561 LYS A C 1
ATOM 4188 O O . LYS A 1 561 ? -7.681 5.295 -8.542 1.00 53.28 561 LYS A O 1
ATOM 4193 N N . ALA A 1 562 ? -8.431 7.125 -9.493 1.00 56.62 562 ALA A N 1
ATOM 4194 C CA . ALA A 1 562 ? -7.294 7.186 -10.341 1.00 56.62 562 ALA A CA 1
ATOM 4195 C C . ALA A 1 562 ? -7.545 6.419 -11.640 1.00 56.62 562 ALA A C 1
ATOM 4197 O O . ALA A 1 562 ? -7.651 6.946 -12.719 1.00 56.62 562 ALA A O 1
ATOM 4198 N N . ALA A 1 563 ? -7.703 5.108 -11.505 1.00 67.19 563 ALA A N 1
ATOM 4199 C CA . ALA A 1 563 ? -7.653 4.183 -12.630 1.00 67.19 563 ALA A CA 1
ATOM 4200 C C . ALA A 1 563 ? -9.031 3.629 -13.025 1.00 67.19 563 ALA A C 1
ATOM 4202 O O . ALA A 1 563 ? -9.878 3.339 -12.176 1.00 67.19 563 ALA A O 1
ATOM 4203 N N . VAL A 1 564 ? -9.239 3.452 -14.332 1.00 72.69 564 VAL A N 1
ATOM 4204 C CA . VAL A 1 564 ? -10.409 2.793 -14.930 1.00 72.69 564 VAL A CA 1
ATOM 4205 C C . VAL A 1 564 ? -9.913 1.842 -16.011 1.00 72.69 564 VAL A C 1
ATOM 4207 O O . VAL A 1 564 ? -9.234 2.280 -16.928 1.00 72.69 564 VAL A O 1
ATOM 4210 N N . PHE A 1 565 ? -10.252 0.557 -15.937 1.00 74.12 565 PHE A N 1
ATOM 4211 C CA . PHE A 1 565 ? -9.773 -0.438 -16.911 1.00 74.12 565 PHE A CA 1
ATOM 4212 C C . PHE A 1 565 ? -10.834 -0.897 -17.923 1.00 74.12 565 PHE A C 1
ATOM 4214 O O . PHE A 1 565 ? -10.504 -1.627 -18.851 1.00 74.12 565 PHE A O 1
ATOM 4221 N N . ASP A 1 566 ? -12.082 -0.445 -17.772 1.00 71.00 566 ASP A N 1
ATOM 4222 C CA . ASP A 1 566 ? -13.213 -0.803 -18.637 1.00 71.00 566 ASP A CA 1
ATOM 4223 C C . ASP A 1 566 ? -13.828 0.468 -19.265 1.00 71.00 566 ASP A C 1
ATOM 4225 O O . ASP A 1 566 ? -14.286 1.342 -18.519 1.00 71.00 566 ASP A O 1
ATOM 4229 N N . PRO A 1 567 ? -13.878 0.605 -20.605 1.00 60.62 567 PRO A N 1
ATOM 4230 C CA . PRO A 1 567 ? -14.503 1.753 -21.263 1.00 60.62 567 PRO A CA 1
ATOM 4231 C C . PRO A 1 567 ? -16.030 1.796 -21.092 1.00 60.62 567 PRO A C 1
ATOM 4233 O O . PRO A 1 567 ? -16.628 2.869 -21.178 1.00 60.62 567 PRO A O 1
ATOM 4236 N N . ALA A 1 568 ? -16.695 0.669 -20.817 1.00 58.16 568 ALA A N 1
ATOM 4237 C CA . ALA A 1 568 ? -18.134 0.658 -20.549 1.00 58.16 568 ALA A CA 1
ATOM 4238 C C . ALA A 1 568 ? -18.482 1.407 -19.247 1.00 58.16 568 ALA A C 1
ATOM 4240 O O . ALA A 1 568 ? -19.598 1.907 -19.097 1.00 58.16 568 ALA A O 1
ATOM 4241 N N . MET A 1 569 ? -17.510 1.574 -18.341 1.00 56.28 569 MET A N 1
ATOM 4242 C CA . MET A 1 569 ? -17.654 2.376 -17.118 1.00 56.28 569 MET A CA 1
ATOM 4243 C C . MET A 1 569 ? -17.764 3.882 -17.392 1.00 56.28 569 MET A C 1
ATOM 4245 O O . MET A 1 569 ? -18.152 4.624 -16.490 1.00 56.28 569 MET A O 1
ATOM 4249 N N . THR A 1 570 ? -17.393 4.356 -18.589 1.00 52.28 570 THR A N 1
ATOM 4250 C CA . THR A 1 570 ? -17.326 5.795 -18.904 1.00 52.28 570 THR A CA 1
ATOM 4251 C C . THR A 1 570 ? -18.479 6.299 -19.777 1.00 52.28 570 THR A C 1
ATOM 4253 O O . THR A 1 570 ? -18.675 7.510 -19.854 1.00 52.28 570 THR A O 1
ATOM 4256 N N . THR A 1 571 ? -19.264 5.420 -20.418 1.00 43.50 571 THR A N 1
ATOM 4257 C CA . THR A 1 571 ? -20.161 5.816 -21.530 1.00 43.50 571 THR A CA 1
ATOM 4258 C C . THR A 1 571 ? -21.639 5.437 -21.398 1.00 43.50 571 THR A C 1
ATOM 4260 O O . THR A 1 571 ? -22.449 5.966 -22.160 1.00 43.50 571 THR A O 1
ATOM 4263 N N . VAL A 1 572 ? -22.052 4.576 -20.460 1.00 41.34 572 VAL A N 1
ATOM 4264 C CA . VAL A 1 572 ? -23.431 4.045 -20.462 1.00 41.34 572 VAL A CA 1
ATOM 4265 C C . VAL A 1 572 ? -24.273 4.637 -19.322 1.00 41.34 572 VAL A C 1
ATOM 4267 O O . VAL A 1 572 ? -24.003 4.429 -18.141 1.00 41.34 572 VAL A O 1
ATOM 4270 N N . ALA A 1 573 ? -25.316 5.389 -19.684 1.00 39.81 573 ALA A N 1
ATOM 4271 C CA . ALA A 1 573 ? -26.130 6.215 -18.784 1.00 39.81 573 ALA A CA 1
ATOM 4272 C C . ALA A 1 573 ? -27.163 5.474 -17.895 1.00 39.81 573 ALA A C 1
ATOM 4274 O O . ALA A 1 573 ? -27.942 6.142 -17.216 1.00 39.81 573 ALA A O 1
ATOM 4275 N N . PRO A 1 574 ? -27.189 4.129 -17.843 1.00 44.44 574 PRO A N 1
ATOM 4276 C CA . PRO A 1 574 ? -27.559 3.462 -16.578 1.00 44.44 574 PRO A CA 1
ATOM 4277 C C . PRO A 1 574 ? -26.413 2.757 -15.823 1.00 44.44 574 PRO A C 1
ATOM 4279 O O . PRO A 1 574 ? -26.596 2.430 -14.654 1.00 44.44 574 PRO A O 1
ATOM 4282 N N . PHE A 1 575 ? -25.221 2.572 -16.405 1.00 40.00 575 PHE A N 1
ATOM 4283 C CA . PHE A 1 575 ? -24.060 1.925 -15.752 1.00 40.00 575 PHE A CA 1
ATOM 4284 C C . PHE A 1 575 ? -23.185 2.896 -14.935 1.00 40.00 575 PHE A C 1
ATOM 4286 O O . PHE A 1 575 ? -22.041 2.599 -14.598 1.00 40.00 575 PHE A O 1
ATOM 4293 N N . VAL A 1 576 ? -23.748 4.040 -14.546 1.00 38.66 576 VAL A N 1
ATOM 4294 C CA . VAL A 1 576 ? -23.089 5.193 -13.905 1.00 38.66 576 VAL A CA 1
ATOM 4295 C C . VAL A 1 576 ? -22.452 4.889 -12.528 1.00 38.66 576 VAL A C 1
ATOM 4297 O O . VAL A 1 576 ? -22.013 5.812 -11.847 1.00 38.66 576 VAL A O 1
ATOM 4300 N N . SER A 1 577 ? -22.362 3.645 -12.037 1.00 44.28 577 SER A N 1
ATOM 4301 C CA . SER A 1 577 ? -21.812 3.444 -10.684 1.00 44.28 577 SER A CA 1
ATOM 4302 C C . SER A 1 577 ? -21.096 2.142 -10.347 1.00 44.28 577 SER A C 1
ATOM 4304 O O . SER A 1 577 ? -20.951 1.861 -9.154 1.00 44.28 577 SER A O 1
ATOM 4306 N N . ALA A 1 578 ? -20.547 1.395 -11.307 1.00 47.84 578 ALA A N 1
ATOM 4307 C CA . ALA A 1 578 ? -19.399 0.574 -10.929 1.00 47.84 578 ALA A CA 1
ATOM 4308 C C . ALA A 1 578 ? -18.237 1.551 -10.642 1.00 47.84 578 ALA A C 1
ATOM 4310 O O . ALA A 1 578 ? -17.640 2.173 -11.518 1.00 47.84 578 ALA A O 1
ATOM 4311 N N . LYS A 1 579 ? -18.013 1.833 -9.354 1.00 61.34 579 LYS A N 1
ATOM 4312 C CA . LYS A 1 579 ? -17.003 2.798 -8.885 1.00 61.34 579 LYS A CA 1
ATOM 4313 C C . LYS A 1 579 ? -15.623 2.158 -8.763 1.00 61.34 579 LYS A C 1
ATOM 4315 O O . LYS A 1 579 ? -14.688 2.822 -8.324 1.00 61.34 579 LYS A O 1
ATOM 4320 N N . SER A 1 580 ? -15.481 0.885 -9.121 1.00 70.44 580 SER A N 1
ATOM 4321 C CA . SER A 1 580 ? -14.245 0.134 -8.960 1.00 70.44 580 SER A CA 1
ATOM 4322 C C . SER A 1 580 ? -14.151 -1.018 -9.964 1.00 70.44 580 SER A C 1
ATOM 4324 O O . SER A 1 580 ? -15.170 -1.587 -10.334 1.00 70.44 580 SER A O 1
ATOM 4326 N N . THR A 1 581 ? -12.940 -1.320 -10.431 1.00 80.75 581 THR A N 1
ATOM 4327 C CA . THR A 1 581 ? -12.620 -2.437 -11.342 1.00 80.75 581 THR A CA 1
ATOM 4328 C C . THR A 1 581 ? -11.312 -3.072 -10.906 1.00 80.75 581 THR A C 1
ATOM 4330 O O . THR A 1 581 ? -10.501 -2.440 -10.230 1.00 80.75 581 THR A O 1
ATOM 4333 N N . SER A 1 582 ? -11.084 -4.311 -11.316 1.00 88.50 582 SER A N 1
ATOM 4334 C CA . SER A 1 582 ? -9.807 -4.980 -11.125 1.00 88.50 582 SER A CA 1
ATOM 4335 C C . SER A 1 582 ? -9.316 -5.640 -12.396 1.00 88.50 582 SER A C 1
ATOM 4337 O O . SER A 1 582 ? -10.100 -6.051 -13.246 1.00 88.50 582 SER A O 1
ATOM 4339 N N . ILE A 1 583 ? -8.002 -5.803 -12.485 1.00 92.06 583 ILE A N 1
ATOM 4340 C CA . ILE A 1 583 ? -7.365 -6.694 -13.449 1.00 92.06 583 ILE A CA 1
ATOM 4341 C C . ILE A 1 583 ? -6.739 -7.850 -12.678 1.00 92.06 583 ILE A C 1
ATOM 4343 O O . ILE A 1 583 ? -6.031 -7.641 -11.696 1.00 92.06 583 ILE A O 1
ATOM 4347 N N . CYS A 1 584 ? -6.993 -9.065 -13.145 1.00 95.06 584 CYS A N 1
ATOM 4348 C CA . CYS A 1 584 ? -6.338 -10.283 -12.706 1.00 95.06 584 CYS A CA 1
ATOM 4349 C C . CYS A 1 584 ? -5.351 -10.731 -13.787 1.00 95.06 584 CYS A C 1
ATOM 4351 O O . CYS A 1 584 ? -5.737 -11.002 -14.925 1.00 95.06 584 CYS A O 1
ATOM 4353 N N . LEU A 1 585 ? -4.076 -10.812 -13.435 1.00 95.25 585 LEU A N 1
ATOM 4354 C CA . LEU A 1 585 ? -2.999 -11.305 -14.276 1.00 95.25 585 LEU A CA 1
ATOM 4355 C C . LEU A 1 585 ? -2.662 -12.735 -13.859 1.00 95.25 585 LEU A C 1
ATOM 4357 O O . LEU A 1 585 ? -2.388 -13.020 -12.692 1.00 95.25 585 LEU A O 1
ATOM 4361 N N . THR A 1 586 ? -2.625 -13.637 -14.831 1.00 93.38 586 THR A N 1
ATOM 4362 C CA . THR A 1 586 ? -1.975 -14.939 -14.680 1.00 93.38 586 THR A CA 1
ATOM 4363 C C . THR A 1 586 ? -0.606 -14.845 -15.322 1.00 93.38 586 THR A C 1
ATOM 4365 O O . THR A 1 586 ? -0.485 -14.528 -16.510 1.00 93.38 586 THR A O 1
ATOM 4368 N N . LEU A 1 587 ? 0.430 -15.083 -14.526 1.00 90.94 587 LEU A N 1
ATOM 4369 C CA . LEU A 1 587 ? 1.797 -15.020 -15.013 1.00 90.94 587 LEU A CA 1
ATOM 4370 C C . LEU A 1 587 ? 2.218 -16.351 -15.630 1.00 90.94 587 LEU A C 1
ATOM 4372 O O . LEU A 1 587 ? 1.792 -17.420 -15.202 1.00 90.94 587 LEU A O 1
ATOM 4376 N N . GLY A 1 588 ? 3.086 -16.276 -16.628 1.00 86.62 588 GLY A N 1
ATOM 4377 C CA . GLY A 1 588 ? 3.628 -17.440 -17.314 1.00 86.62 588 GLY A CA 1
ATOM 4378 C C . GLY A 1 588 ? 5.012 -17.153 -17.860 1.00 86.62 588 GLY A C 1
ATOM 4379 O O . GLY A 1 588 ? 5.745 -16.319 -17.323 1.00 86.62 588 GLY A O 1
ATOM 4380 N N . ASP A 1 589 ? 5.393 -17.869 -18.908 1.00 82.12 589 ASP A N 1
ATOM 4381 C CA . ASP A 1 589 ? 6.710 -17.691 -19.501 1.00 82.12 589 ASP A CA 1
ATOM 4382 C C . ASP A 1 589 ? 6.861 -16.301 -20.113 1.00 82.12 589 ASP A C 1
ATOM 4384 O O . ASP A 1 589 ? 5.909 -15.672 -20.583 1.00 82.12 589 ASP A O 1
ATOM 4388 N N . ARG A 1 590 ? 8.084 -15.782 -20.042 1.00 79.75 590 ARG A N 1
ATOM 4389 C CA . ARG A 1 590 ? 8.374 -14.429 -20.491 1.00 79.75 590 ARG A CA 1
ATOM 4390 C C . ARG A 1 590 ? 8.389 -14.371 -22.015 1.00 79.75 590 ARG A C 1
ATOM 4392 O O . ARG A 1 590 ? 9.232 -15.000 -22.649 1.00 79.75 590 ARG A O 1
ATOM 4399 N N . ALA A 1 591 ? 7.498 -13.568 -22.587 1.00 77.94 591 ALA A N 1
ATOM 4400 C CA . ALA A 1 591 ? 7.543 -13.209 -23.998 1.00 77.94 591 ALA A CA 1
ATOM 4401 C C . ALA A 1 591 ? 8.565 -12.086 -24.259 1.00 77.94 591 ALA A C 1
ATOM 4403 O O . ALA A 1 591 ? 8.923 -11.326 -23.356 1.00 77.94 591 ALA A O 1
ATOM 4404 N N . ALA A 1 592 ? 9.025 -11.969 -25.509 1.00 73.12 592 ALA A N 1
ATOM 4405 C CA . ALA A 1 592 ? 9.918 -10.885 -25.925 1.00 73.12 592 ALA A CA 1
ATOM 4406 C C . ALA A 1 592 ? 9.222 -9.511 -25.891 1.00 73.12 592 ALA A C 1
ATOM 4408 O O . ALA A 1 592 ? 9.839 -8.512 -25.526 1.00 73.12 592 ALA A O 1
ATOM 4409 N N . ALA A 1 593 ? 7.934 -9.471 -26.242 1.00 74.81 593 ALA A N 1
ATOM 4410 C CA . ALA A 1 593 ? 7.097 -8.279 -26.168 1.00 74.81 593 ALA A CA 1
ATOM 4411 C C . ALA A 1 593 ? 6.284 -8.256 -24.866 1.00 74.81 593 ALA A C 1
ATOM 4413 O O . ALA A 1 593 ? 5.895 -9.304 -24.348 1.00 74.81 593 ALA A O 1
ATOM 4414 N N . ALA A 1 594 ? 6.002 -7.054 -24.359 1.00 80.81 594 ALA A N 1
ATOM 4415 C CA . ALA A 1 594 ? 5.085 -6.872 -23.240 1.00 80.81 594 ALA A CA 1
ATOM 4416 C C . ALA A 1 594 ? 3.652 -7.248 -23.650 1.00 80.81 594 ALA A C 1
ATOM 4418 O O . ALA A 1 594 ? 3.227 -6.962 -24.770 1.00 80.81 594 ALA A O 1
ATOM 4419 N N . TYR A 1 595 ? 2.897 -7.842 -22.727 1.00 86.94 595 TYR A N 1
ATOM 4420 C CA . TYR A 1 595 ? 1.463 -8.059 -22.903 1.00 86.94 595 TYR A CA 1
ATOM 4421 C C . TYR A 1 595 ? 0.746 -6.705 -22.949 1.00 86.94 595 TYR A C 1
ATOM 4423 O O . TYR A 1 595 ? 0.969 -5.867 -22.080 1.00 86.94 595 TYR A O 1
ATOM 4431 N N . VAL A 1 596 ? -0.131 -6.473 -23.921 1.00 84.38 596 VAL A N 1
ATOM 4432 C CA . VAL A 1 596 ? -0.883 -5.213 -24.014 1.00 84.38 596 VAL A CA 1
ATOM 4433 C C . VAL A 1 596 ? -2.369 -5.504 -23.873 1.00 84.38 596 VAL A C 1
ATOM 4435 O O . VAL A 1 596 ? -2.933 -6.262 -24.659 1.00 84.38 596 VAL A O 1
ATOM 4438 N N . LEU A 1 597 ? -3.000 -4.900 -22.866 1.00 83.12 597 LEU A N 1
ATOM 4439 C CA . LEU A 1 597 ? -4.446 -4.939 -22.674 1.00 83.12 597 LEU A CA 1
ATOM 4440 C C . LEU A 1 597 ? -5.053 -3.624 -23.181 1.00 83.12 597 LEU A C 1
ATOM 4442 O O . LEU A 1 597 ? -5.060 -2.630 -22.457 1.00 83.12 597 LEU A O 1
ATOM 4446 N N . GLU A 1 598 ? -5.529 -3.621 -24.429 1.00 75.50 598 GLU A N 1
ATOM 4447 C CA . GLU A 1 598 ? -6.110 -2.438 -25.086 1.00 75.50 598 GLU A CA 1
ATOM 4448 C C . GLU A 1 598 ? -7.588 -2.212 -24.776 1.00 75.50 598 GLU A C 1
ATOM 4450 O O . GLU A 1 598 ? -8.021 -1.071 -24.781 1.00 75.50 598 GLU A O 1
ATOM 4455 N N . SER A 1 599 ? -8.356 -3.274 -24.550 1.00 59.84 599 SER A N 1
ATOM 4456 C CA . SER A 1 599 ? -9.804 -3.303 -24.281 1.00 59.84 599 SER A CA 1
ATOM 4457 C C . SER A 1 599 ? -10.204 -4.766 -24.103 1.00 59.84 599 SER A C 1
ATOM 4459 O O . SER A 1 599 ? -9.624 -5.619 -24.781 1.00 59.84 599 SER A O 1
ATOM 4461 N N . ALA A 1 600 ? -11.152 -5.052 -23.210 1.00 44.06 600 ALA A N 1
ATOM 4462 C CA . ALA A 1 600 ? -11.741 -6.384 -23.065 1.00 44.06 600 ALA A CA 1
ATOM 4463 C C . ALA A 1 600 ? -12.864 -6.604 -24.082 1.00 44.06 600 ALA A C 1
ATOM 4465 O O . ALA A 1 600 ? -13.608 -5.626 -24.334 1.00 44.06 600 ALA A O 1
#

Organism: NCBI:txid1036180

pLDDT: mean 77.47, std 21.13, range [20.86, 98.75]

Secondary structure (DSSP, 8-state):
-------------EEEEEE-SSTT----EEEEE--SSEEEEEE--TT-EEEEEETTSPPEEEESSEEEEEE--TTT--EEEEESS---------------SSS----------------EEEEEEEESS-EEEEPPTTSTTTT-EEEE---TTS-TT----SBSSEEEEES-GGGEE----TT----EETT-EEEEEGGG--STT-SS--B-TTS-SB--STT-EEEEEEE-TTS-EEEEEEEEETTEEEEEEEEEE-TTT--B-SSTTS-S-B-SEEETEESTTT-EE-TTEE--SGGGEEEEEETTEEEEEEE-EE--S---TT-TTT-TT-EEEEEESSTTSS-EEEEEES-TT-S----S-EEEEEE-TTT--EEEEE-SSTT--EEEEE-SSSPPPPTT--HHHHTTSTTEEEEESSGGG-BS--EE-SS-EEE-B----GGG-TT---SEEEEE-TT----EEEEEPPP-TT--EEEEEEETTTEEEEEE-B--SSHHHHHH--EEEEEEEETTTTEEEEEEEEE--S-TTS-B--SEEEE-TTS-EEEEEESSSS----THHHH-TT-TT--EEEEEEEEESPPSSPEEE---